Protein AF-B6QRJ6-F1 (afdb_monomer)

Solvent-accessible surface area (backbone atoms only — not comparable to full-atom values): 26111 Å² total; per-residue (Å²): 141,80,85,81,80,81,84,84,82,74,83,78,76,80,66,68,73,62,60,34,61,75,70,77,46,56,71,69,56,55,51,51,54,51,50,52,50,50,50,42,39,44,30,65,52,51,47,51,73,68,52,44,39,52,56,34,40,77,71,73,45,84,66,53,72,66,55,53,51,52,52,31,54,74,74,66,59,63,97,67,84,82,55,69,67,63,46,48,56,51,46,52,55,47,45,55,51,48,51,52,35,52,76,37,49,63,51,71,39,43,51,75,71,51,46,55,41,45,44,27,49,74,68,48,86,77,90,59,66,63,72,54,47,65,72,56,58,60,62,59,59,53,50,49,58,52,46,66,68,64,45,70,75,58,62,81,79,67,67,55,73,62,40,51,49,49,55,45,48,60,52,30,46,71,42,50,88,38,30,62,54,47,26,49,53,51,52,51,49,33,67,75,67,51,44,27,72,69,57,50,70,50,72,88,56,86,37,46,43,50,37,53,28,52,55,44,62,52,42,49,86,80,33,89,89,66,51,64,76,75,34,47,42,80,53,54,84,80,72,44,50,66,62,52,52,46,52,53,47,49,40,56,25,51,51,46,57,58,48,54,51,46,40,46,38,41,73,75,64,77,46,50,91,87,38,65,33,46,50,51,28,48,45,72,58,47,45,61,42,50,50,54,50,51,54,51,47,49,51,40,57,33,45,39,70,43,72,74,46,92,92,38,84,87,54,83,55,44,29,54,54,44,67,70,74,51,72,57,94,89,58,81,80,75,60,42,69,57,43,62,69,60,50,49,56,62,47,69,70,53,81,66,69,70,86,53,63,42,38,69,70,38,44,50,53,53,50,51,56,34,43,76,73,69,55,77,79,69,41,83,67,35,58,46,98,87,70,45,53,42,50,56,55,52,36,54,53,46,22,53,51,41,47,54,43,61,75,65,70,47,85,74,81,74,58,72,60,78,78,88,55,82,86,78,55,80,66,52,70,68,52,51,46,46,31,49,59,44,67,69,35,76,83,66,78,104

Mean predicted aligned error: 14.2 Å

Structure (mmCIF, N/CA/C/O backbone):
data_AF-B6QRJ6-F1
#
_entry.id   AF-B6QRJ6-F1
#
loop_
_atom_site.group_PDB
_atom_site.id
_atom_site.type_symbol
_atom_site.label_atom_id
_atom_site.label_alt_id
_atom_site.label_comp_id
_atom_site.label_asym_id
_atom_site.label_entity_id
_atom_site.label_seq_id
_atom_site.pdbx_PDB_ins_code
_atom_site.Cartn_x
_atom_site.Cartn_y
_atom_site.Cartn_z
_atom_site.occupancy
_atom_site.B_iso_or_equiv
_atom_site.auth_seq_id
_atom_site.auth_comp_id
_atom_site.auth_asym_id
_atom_site.auth_atom_id
_atom_site.pdbx_PDB_model_num
ATOM 1 N N . MET A 1 1 ? 25.876 -32.005 -67.003 1.00 38.25 1 MET A N 1
ATOM 2 C CA . MET A 1 1 ? 24.582 -31.409 -66.616 1.00 38.25 1 MET A CA 1
ATOM 3 C C . MET A 1 1 ? 24.319 -31.718 -65.150 1.00 38.25 1 MET A C 1
ATOM 5 O O . MET A 1 1 ? 24.161 -32.892 -64.842 1.00 38.25 1 MET A O 1
ATOM 9 N N . PRO A 1 2 ? 24.321 -30.725 -64.249 1.00 28.56 2 PRO A N 1
ATOM 10 C CA . PRO A 1 2 ? 23.762 -30.885 -62.914 1.00 28.56 2 PRO A CA 1
ATOM 11 C C . PRO A 1 2 ? 22.486 -30.047 -62.734 1.00 28.56 2 PRO A C 1
ATOM 13 O O . PRO A 1 2 ? 22.331 -28.973 -63.311 1.00 28.56 2 PRO A O 1
ATOM 16 N N . ALA A 1 3 ? 21.573 -30.608 -61.948 1.00 29.55 3 ALA A N 1
ATOM 17 C CA . ALA A 1 3 ? 20.200 -30.183 -61.726 1.00 29.55 3 ALA A CA 1
ATOM 18 C C . ALA A 1 3 ? 20.063 -28.765 -61.137 1.00 29.55 3 ALA A C 1
ATOM 20 O O . ALA A 1 3 ? 20.786 -28.379 -60.217 1.00 29.55 3 ALA A O 1
ATOM 21 N N . GLY A 1 4 ? 19.096 -28.008 -61.664 1.00 29.42 4 GLY A N 1
ATOM 22 C CA . GLY A 1 4 ? 18.694 -26.700 -61.152 1.00 29.42 4 GLY A CA 1
ATOM 23 C C . GLY A 1 4 ? 17.962 -26.798 -59.810 1.00 29.42 4 GLY A C 1
ATOM 24 O O . GLY A 1 4 ? 17.172 -27.712 -59.584 1.00 29.42 4 GLY A O 1
ATOM 25 N N . ARG A 1 5 ? 18.232 -25.835 -58.920 1.00 30.00 5 ARG A N 1
ATOM 26 C CA . ARG A 1 5 ? 17.456 -25.587 -57.692 1.00 30.00 5 ARG A CA 1
ATOM 27 C C . ARG A 1 5 ? 16.039 -25.105 -58.037 1.00 30.00 5 ARG A C 1
ATOM 29 O O . ARG A 1 5 ? 15.903 -24.344 -58.995 1.00 30.00 5 ARG A O 1
ATOM 36 N N . PRO A 1 6 ? 15.013 -25.451 -57.239 1.00 28.97 6 PRO A N 1
ATOM 37 C CA . PRO A 1 6 ? 13.701 -24.825 -57.349 1.00 28.97 6 PRO A CA 1
ATOM 38 C C . PRO A 1 6 ? 13.743 -23.369 -56.830 1.00 28.97 6 PRO A C 1
ATOM 40 O O . PRO A 1 6 ? 14.629 -23.035 -56.033 1.00 28.97 6 PRO A O 1
ATOM 43 N N . PRO A 1 7 ? 12.822 -22.488 -57.269 1.00 28.16 7 PRO A N 1
ATOM 44 C CA . PRO A 1 7 ? 12.798 -21.086 -56.859 1.00 28.16 7 PRO A CA 1
ATOM 45 C C . PRO A 1 7 ? 12.401 -20.944 -55.385 1.00 28.16 7 PRO A C 1
ATOM 47 O O . PRO A 1 7 ? 11.534 -21.662 -54.893 1.00 28.16 7 PRO A O 1
ATOM 50 N N . SER A 1 8 ? 13.029 -19.999 -54.681 1.00 29.03 8 SER A N 1
ATOM 51 C CA . SER A 1 8 ? 12.613 -19.596 -53.338 1.00 29.03 8 SER A CA 1
ATOM 52 C C . SER A 1 8 ? 11.350 -18.737 -53.421 1.00 29.03 8 SER A C 1
ATOM 54 O O . SER A 1 8 ? 11.423 -17.570 -53.817 1.00 29.03 8 SER A O 1
ATOM 56 N N . ASP A 1 9 ? 10.213 -19.281 -53.002 1.00 25.88 9 ASP A N 1
ATOM 57 C CA . ASP A 1 9 ? 9.022 -18.485 -52.719 1.00 25.88 9 ASP A CA 1
ATOM 58 C C . ASP A 1 9 ? 9.262 -17.659 -51.447 1.00 25.88 9 ASP A C 1
ATOM 60 O O . ASP A 1 9 ? 9.090 -18.117 -50.316 1.00 25.88 9 ASP A O 1
ATOM 64 N N . TYR A 1 10 ? 9.691 -16.409 -51.626 1.00 26.77 10 TYR A N 1
ATOM 65 C CA . TYR A 1 10 ? 9.590 -15.402 -50.577 1.00 26.77 10 TYR A CA 1
ATOM 66 C C . TYR A 1 10 ? 8.110 -15.041 -50.406 1.00 26.77 10 TYR A C 1
ATOM 68 O O . TYR A 1 10 ? 7.552 -14.263 -51.183 1.00 26.77 10 TYR A O 1
ATOM 76 N N . CYS A 1 11 ? 7.479 -15.585 -49.362 1.00 25.69 11 CYS A N 1
ATOM 77 C CA . CYS A 1 11 ? 6.207 -15.091 -48.842 1.00 25.69 11 CYS A CA 1
ATOM 78 C C . CYS A 1 11 ? 6.316 -13.583 -48.577 1.00 25.69 11 CYS A C 1
ATOM 80 O O . CYS A 1 11 ? 6.933 -13.136 -47.610 1.00 25.69 11 CYS A O 1
ATOM 82 N N . SER A 1 12 ? 5.711 -12.792 -49.457 1.00 27.70 12 SER A N 1
ATOM 83 C CA . SER A 1 12 ? 5.532 -11.358 -49.267 1.00 27.70 12 SER A CA 1
ATOM 84 C C . SER A 1 12 ? 4.430 -11.154 -48.228 1.00 27.70 12 SER A C 1
ATOM 86 O O . SER A 1 12 ? 3.269 -11.471 -48.480 1.00 27.70 12 SER A O 1
ATOM 88 N N . PHE A 1 13 ? 4.791 -10.664 -47.040 1.00 34.34 13 PHE A N 1
ATOM 89 C CA . PHE A 1 13 ? 3.824 -10.387 -45.977 1.00 34.34 13 PHE A CA 1
ATOM 90 C C . PHE A 1 13 ? 2.873 -9.241 -46.375 1.00 34.34 13 PHE A C 1
ATOM 92 O O . PHE A 1 13 ? 3.321 -8.260 -46.980 1.00 34.34 13 PHE A O 1
ATOM 99 N N . PRO A 1 14 ? 1.571 -9.311 -46.032 1.00 33.41 14 PRO A N 1
ATOM 100 C CA . PRO A 1 14 ? 0.619 -8.264 -46.374 1.00 33.41 14 PRO A CA 1
ATOM 101 C C . PRO A 1 14 ? 0.954 -6.944 -45.676 1.00 33.41 14 PRO A C 1
ATOM 103 O O . PRO A 1 14 ? 1.273 -6.894 -44.491 1.00 33.41 14 PRO A O 1
ATOM 106 N N . ASN A 1 15 ? 0.826 -5.850 -46.419 1.00 40.22 15 ASN A N 1
ATOM 107 C CA . ASN A 1 15 ? 0.987 -4.487 -45.928 1.00 40.22 15 ASN A CA 1
ATOM 108 C C . ASN A 1 15 ? -0.074 -4.200 -44.834 1.00 40.22 15 ASN A C 1
ATOM 110 O O . ASN A 1 15 ? -1.267 -4.161 -45.147 1.00 40.22 15 ASN A O 1
ATOM 114 N N . ASN A 1 16 ? 0.343 -3.983 -43.574 1.00 46.03 16 ASN A N 1
ATOM 115 C CA . ASN A 1 16 ? -0.516 -3.817 -42.376 1.00 46.03 16 ASN A CA 1
ATOM 116 C C . ASN A 1 16 ? -1.689 -2.827 -42.546 1.00 46.03 16 ASN A C 1
ATOM 118 O O . ASN A 1 16 ? -2.708 -2.935 -41.870 1.00 46.03 16 ASN A O 1
ATOM 122 N N . SER A 1 17 ? -1.580 -1.882 -43.482 1.00 42.66 17 SER A N 1
ATOM 123 C CA . SER A 1 17 ? -2.632 -0.913 -43.801 1.00 42.66 17 SER A CA 1
ATOM 124 C C . SER A 1 17 ? -3.933 -1.541 -44.321 1.00 42.66 17 SER A C 1
ATOM 126 O O . SER A 1 17 ? -4.994 -0.973 -44.083 1.00 42.66 17 SER A O 1
ATOM 128 N N . LYS A 1 18 ? -3.874 -2.678 -45.034 1.00 43.50 18 LYS A N 1
ATOM 129 C CA . LYS A 1 18 ? -5.077 -3.332 -45.591 1.00 43.50 18 LYS A CA 1
ATOM 130 C C . LYS A 1 18 ? -5.846 -4.135 -44.536 1.00 43.50 18 LYS A C 1
ATOM 132 O O . LYS A 1 18 ? -7.069 -4.158 -44.575 1.00 43.50 18 LYS A O 1
ATOM 137 N N . ALA A 1 19 ? -5.137 -4.730 -43.575 1.00 40.56 19 ALA A N 1
ATOM 138 C CA . ALA A 1 19 ? -5.740 -5.478 -42.469 1.00 40.56 19 ALA A CA 1
ATOM 139 C C . ALA A 1 19 ? -6.465 -4.550 -41.474 1.00 40.56 19 ALA A C 1
ATOM 141 O O . ALA A 1 19 ? -7.573 -4.848 -41.043 1.00 40.56 19 ALA A O 1
ATOM 142 N N . LEU A 1 20 ? -5.883 -3.381 -41.180 1.00 41.25 20 LEU A N 1
ATOM 143 C CA . LEU A 1 20 ? -6.465 -2.389 -40.264 1.00 41.25 20 LEU A CA 1
ATOM 144 C C . LEU A 1 20 ? -7.766 -1.764 -40.807 1.00 41.25 20 LEU A C 1
ATOM 146 O O . LEU A 1 20 ? -8.713 -1.556 -40.051 1.00 41.25 20 LEU A O 1
ATOM 150 N N . GLN A 1 21 ? -7.852 -1.544 -42.126 1.00 42.97 21 GLN A N 1
ATOM 151 C CA . GLN A 1 21 ? -9.071 -1.062 -42.795 1.00 42.97 21 GLN A CA 1
ATOM 152 C C . GLN A 1 21 ? -10.240 -2.054 -42.699 1.00 42.97 21 GLN A C 1
ATOM 154 O O . GLN A 1 21 ? -11.390 -1.636 -42.607 1.00 42.97 21 GLN A O 1
ATOM 159 N N . GLN A 1 22 ? -9.951 -3.357 -42.693 1.00 38.62 22 GLN A N 1
ATOM 160 C CA . GLN A 1 22 ? -10.957 -4.419 -42.628 1.00 38.62 22 GLN A CA 1
ATOM 161 C C . GLN A 1 22 ? -11.593 -4.560 -41.235 1.00 38.62 22 GLN A C 1
ATOM 163 O O . GLN A 1 22 ? -12.684 -5.108 -41.120 1.00 38.62 22 GLN A O 1
ATOM 168 N N . TRP A 1 23 ? -10.921 -4.078 -40.182 1.00 40.00 23 TRP A N 1
ATOM 169 C CA . TRP A 1 23 ? -11.354 -4.197 -38.781 1.00 40.00 23 TRP A CA 1
ATOM 170 C C . TRP A 1 23 ? -11.956 -2.898 -38.219 1.00 40.00 23 TRP A C 1
ATOM 172 O O . TRP A 1 23 ? -12.241 -2.817 -37.029 1.00 40.00 23 TRP A O 1
ATOM 182 N N . GLY A 1 24 ? -12.140 -1.864 -39.051 1.00 37.19 24 GLY A N 1
ATOM 183 C CA . GLY A 1 24 ? -12.702 -0.576 -38.619 1.00 37.19 24 GLY A CA 1
ATOM 184 C C . GLY A 1 24 ? -11.775 0.260 -37.724 1.00 37.19 24 GLY A C 1
ATOM 185 O O . GLY A 1 24 ? -12.225 1.232 -37.122 1.00 37.19 24 GLY A O 1
ATOM 186 N N . ILE A 1 25 ? -10.483 -0.083 -37.639 1.00 42.62 25 ILE A N 1
ATOM 187 C CA . ILE A 1 25 ? -9.493 0.622 -36.812 1.00 42.62 25 ILE A CA 1
ATOM 188 C C . ILE A 1 25 ? -8.715 1.608 -37.693 1.00 42.62 25 ILE A C 1
ATOM 190 O O . ILE A 1 25 ? -7.999 1.219 -38.617 1.00 42.62 25 ILE A O 1
ATOM 194 N N . SER A 1 26 ? -8.828 2.907 -37.402 1.00 50.44 26 SER A N 1
ATOM 195 C CA . SER A 1 26 ? -8.033 3.937 -38.084 1.00 50.44 26 SER A CA 1
ATOM 196 C C . SER A 1 26 ? -6.554 3.831 -37.704 1.00 50.44 26 SER A C 1
ATOM 198 O O . SER A 1 26 ? -6.206 3.656 -36.535 1.00 50.44 26 SER A O 1
ATOM 200 N N . ARG A 1 27 ? -5.665 4.019 -38.687 1.00 54.50 27 ARG A N 1
ATOM 201 C CA . ARG A 1 27 ? -4.205 4.029 -38.495 1.00 54.50 27 ARG A CA 1
ATOM 202 C C . ARG A 1 27 ? -3.760 5.048 -37.437 1.00 54.50 27 ARG A C 1
ATOM 204 O O . ARG A 1 27 ? -2.810 4.787 -36.709 1.00 54.50 27 ARG A O 1
ATOM 211 N N . THR A 1 28 ? -4.478 6.163 -37.316 1.00 56.06 28 THR A N 1
ATOM 212 C CA . THR A 1 28 ? -4.206 7.214 -36.325 1.00 56.06 28 THR A CA 1
ATOM 213 C C . THR A 1 28 ? -4.483 6.752 -34.890 1.00 56.06 28 THR A C 1
ATOM 215 O O . THR A 1 28 ? -3.690 7.050 -34.001 1.00 56.06 28 THR A O 1
ATOM 218 N N . ASN A 1 29 ? -5.548 5.971 -34.662 1.00 58.53 29 ASN A N 1
ATOM 219 C CA . ASN A 1 29 ? -5.857 5.423 -33.333 1.00 58.53 29 ASN A CA 1
ATOM 220 C C . ASN A 1 29 ? -4.825 4.372 -32.913 1.00 58.53 29 ASN A C 1
ATOM 222 O O . ASN A 1 29 ? -4.309 4.433 -31.802 1.00 58.53 29 ASN A O 1
ATOM 226 N N . TYR A 1 30 ? -4.454 3.474 -33.831 1.00 62.22 30 TYR A N 1
ATOM 227 C CA . TYR A 1 30 ? -3.424 2.465 -33.575 1.00 62.22 30 TYR A CA 1
ATOM 228 C C . TYR A 1 30 ? -2.053 3.093 -33.270 1.00 62.22 30 TYR A C 1
ATOM 230 O O . TYR A 1 30 ? -1.345 2.637 -32.374 1.00 62.22 30 TYR A O 1
ATOM 238 N N . GLU A 1 31 ? -1.668 4.163 -33.982 1.00 67.69 31 GLU A N 1
ATOM 239 C CA . GLU A 1 31 ? -0.424 4.885 -33.689 1.00 67.69 31 GLU A CA 1
ATOM 240 C C . GLU A 1 31 ? -0.463 5.582 -32.318 1.00 67.69 31 GLU A C 1
ATOM 242 O O . GLU A 1 31 ? 0.534 5.520 -31.602 1.00 67.69 31 GLU A O 1
ATOM 247 N N . SER A 1 32 ? -1.594 6.172 -31.910 1.00 72.50 32 SER A N 1
ATOM 248 C CA . SER A 1 32 ? -1.739 6.799 -30.585 1.00 72.50 32 SER A CA 1
ATOM 249 C C . SER A 1 32 ? -1.668 5.777 -29.445 1.00 72.50 32 SER A C 1
ATOM 251 O O . SER A 1 32 ? -0.932 5.977 -28.479 1.00 72.50 32 SER A O 1
ATOM 253 N N . GLU A 1 33 ? -2.378 4.652 -29.564 1.00 78.25 33 GLU A N 1
ATOM 254 C CA . GLU A 1 33 ? -2.360 3.580 -28.560 1.00 78.25 33 GLU A CA 1
ATOM 255 C C . GLU A 1 33 ? -0.969 2.949 -28.426 1.00 78.25 33 GLU A C 1
ATOM 257 O O . GLU A 1 33 ? -0.483 2.716 -27.314 1.00 78.25 33 GLU A O 1
ATOM 262 N N . LEU A 1 34 ? -0.283 2.726 -29.553 1.00 81.12 34 LEU A N 1
ATOM 263 C CA . LEU A 1 34 ? 1.088 2.221 -29.566 1.00 81.12 34 LEU A CA 1
ATOM 264 C C . LEU A 1 34 ? 2.062 3.214 -28.919 1.00 81.12 34 LEU A C 1
ATOM 266 O O . LEU A 1 34 ? 2.936 2.809 -28.150 1.00 81.12 34 LEU A O 1
ATOM 270 N N . GLU A 1 35 ? 1.927 4.509 -29.204 1.00 85.38 35 GLU A N 1
ATOM 271 C CA . GLU A 1 35 ? 2.741 5.549 -28.576 1.00 85.38 35 GLU A CA 1
ATOM 272 C C . GLU A 1 35 ? 2.536 5.605 -27.063 1.00 85.38 35 GLU A C 1
ATOM 274 O O . GLU A 1 35 ? 3.517 5.674 -26.318 1.00 85.38 35 GLU A O 1
ATOM 279 N N . ASP A 1 36 ? 1.293 5.529 -26.594 1.00 83.19 36 ASP A N 1
ATOM 280 C CA . ASP A 1 36 ? 0.987 5.539 -25.167 1.00 83.19 36 ASP A CA 1
ATOM 281 C C . ASP A 1 36 ? 1.493 4.276 -24.471 1.00 83.19 36 ASP A C 1
ATOM 283 O O . ASP A 1 36 ? 2.078 4.368 -23.385 1.00 83.19 36 ASP A O 1
ATOM 287 N N . LYS A 1 37 ? 1.415 3.116 -25.134 1.00 83.38 37 LYS A N 1
ATOM 288 C CA . LYS A 1 37 ? 2.027 1.880 -24.637 1.00 83.38 37 LYS A CA 1
ATOM 289 C C . LYS A 1 37 ? 3.548 1.988 -24.562 1.00 83.38 37 LYS A C 1
ATOM 291 O O . LYS A 1 37 ? 4.147 1.609 -23.557 1.00 83.38 37 LYS A O 1
ATOM 296 N N . ILE A 1 38 ? 4.192 2.571 -25.574 1.00 84.19 38 ILE A N 1
ATOM 297 C CA . ILE A 1 38 ? 5.640 2.815 -25.563 1.00 84.19 38 ILE A CA 1
ATOM 298 C C . ILE A 1 38 ? 6.020 3.783 -24.433 1.00 84.19 38 ILE A C 1
ATOM 300 O O . ILE A 1 38 ? 6.999 3.522 -23.732 1.00 84.19 38 ILE A O 1
ATOM 304 N N . LYS A 1 39 ? 5.262 4.865 -24.200 1.00 82.62 39 LYS A N 1
ATOM 305 C CA . LYS A 1 39 ? 5.481 5.784 -23.063 1.00 82.62 39 LYS A CA 1
ATOM 306 C C . LYS A 1 39 ? 5.336 5.059 -21.726 1.00 82.62 39 LYS A C 1
ATOM 308 O O . LYS A 1 39 ? 6.156 5.265 -20.829 1.00 82.62 39 LYS A O 1
ATOM 313 N N . GLU A 1 40 ? 4.329 4.198 -21.596 1.00 81.31 40 GLU A N 1
ATOM 314 C CA . GLU A 1 40 ? 4.084 3.388 -20.404 1.00 81.31 40 GLU A CA 1
ATOM 315 C C . GLU A 1 40 ? 5.272 2.459 -20.104 1.00 81.31 40 GLU A C 1
ATOM 317 O O . GLU A 1 40 ? 5.852 2.516 -19.016 1.00 81.31 40 GLU A O 1
ATOM 322 N N . LEU A 1 41 ? 5.693 1.659 -21.088 1.00 81.06 41 LEU A N 1
ATOM 323 C CA . LEU A 1 41 ? 6.820 0.732 -20.959 1.00 81.06 41 LEU A CA 1
ATOM 324 C C . LEU A 1 41 ? 8.139 1.480 -20.695 1.00 81.06 41 LEU A C 1
ATOM 326 O O . LEU A 1 41 ? 8.962 1.062 -19.877 1.00 81.06 41 LEU A O 1
ATOM 330 N N . TYR A 1 42 ? 8.328 2.635 -21.336 1.00 81.12 42 TYR A N 1
ATOM 331 C CA . TYR A 1 42 ? 9.531 3.449 -21.197 1.00 81.12 42 TYR A CA 1
ATOM 332 C C . TYR A 1 42 ? 9.642 4.131 -19.826 1.00 81.12 42 TYR A C 1
ATOM 334 O O . TYR A 1 42 ? 10.676 4.016 -19.163 1.00 81.12 42 TYR A O 1
ATOM 342 N N . PHE A 1 43 ? 8.600 4.838 -19.377 1.00 73.19 43 PHE A N 1
ATOM 343 C CA . PHE A 1 43 ? 8.630 5.585 -18.118 1.00 73.19 43 PHE A CA 1
ATOM 344 C C . PHE A 1 43 ? 8.172 4.740 -16.935 1.00 73.19 43 PHE A C 1
ATOM 346 O O . PHE A 1 43 ? 8.975 4.518 -16.023 1.00 73.19 43 PHE A O 1
ATOM 353 N N . LYS A 1 44 ? 6.930 4.226 -16.959 1.00 68.50 44 LYS A N 1
ATOM 354 C CA . LYS A 1 44 ? 6.333 3.500 -15.824 1.00 68.50 44 LYS A CA 1
ATOM 355 C C . LYS A 1 44 ? 7.071 2.198 -15.540 1.00 68.50 44 LYS A C 1
ATOM 357 O O . LYS A 1 44 ? 7.387 1.924 -14.388 1.00 68.50 44 LYS A O 1
ATOM 362 N N . GLN A 1 45 ? 7.420 1.437 -16.573 1.00 66.69 45 GLN A N 1
ATOM 363 C CA . GLN A 1 45 ? 8.146 0.179 -16.381 1.00 66.69 45 GLN A CA 1
ATOM 364 C C . GLN A 1 45 ? 9.667 0.346 -16.461 1.00 66.69 45 GLN A C 1
ATOM 366 O O . GLN A 1 45 ? 10.390 -0.399 -15.815 1.00 66.69 45 GLN A O 1
ATOM 371 N N . GLY A 1 46 ? 10.172 1.391 -17.130 1.00 70.25 46 GLY A N 1
ATOM 372 C CA . GLY A 1 46 ? 11.612 1.672 -17.152 1.00 70.25 46 GLY A CA 1
ATOM 373 C C . GLY A 1 46 ? 12.421 0.774 -18.068 1.00 70.25 46 GLY A C 1
ATOM 374 O O . GLY A 1 46 ? 13.642 0.695 -17.904 1.00 70.25 46 GLY A O 1
ATOM 375 N N . LEU A 1 47 ? 11.752 0.109 -19.002 1.00 78.50 47 LEU A N 1
ATOM 376 C CA . LEU A 1 47 ? 12.332 -0.933 -19.831 1.00 78.50 47 LEU A CA 1
ATOM 377 C C . LEU A 1 47 ? 13.394 -0.379 -20.787 1.00 78.50 47 LEU A C 1
ATOM 379 O O . LEU A 1 47 ? 13.354 0.787 -21.202 1.00 78.50 47 LEU A O 1
ATOM 383 N N . ARG A 1 48 ? 14.372 -1.212 -21.141 1.00 78.44 48 ARG A N 1
ATOM 384 C CA . ARG A 1 48 ? 15.353 -1.029 -22.225 1.00 78.44 48 ARG A CA 1
ATOM 385 C C . ARG A 1 48 ? 14.707 -1.321 -23.579 1.00 78.44 48 ARG A C 1
ATOM 387 O O . ARG A 1 48 ? 13.623 -1.869 -23.643 1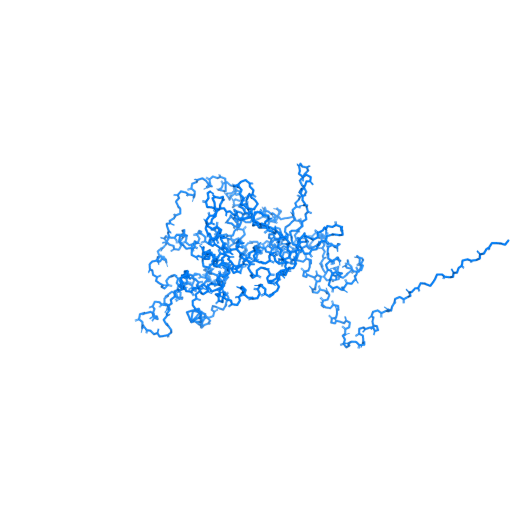.00 78.44 48 ARG A O 1
ATOM 394 N N . ASP A 1 49 ? 15.349 -0.936 -24.679 1.00 82.19 49 ASP A N 1
ATOM 395 C CA . ASP A 1 49 ? 14.701 -1.029 -26.000 1.00 82.19 49 ASP A CA 1
ATOM 396 C C . ASP A 1 49 ? 14.373 -2.465 -26.408 1.00 82.19 49 ASP A C 1
ATOM 398 O O . ASP A 1 49 ? 13.285 -2.698 -26.911 1.00 82.19 49 ASP A O 1
ATOM 402 N N . HIS A 1 50 ? 15.258 -3.425 -26.132 1.00 80.50 50 HIS A N 1
ATOM 403 C CA . HIS A 1 50 ? 14.957 -4.840 -26.376 1.00 80.50 50 HIS A CA 1
ATOM 404 C C . HIS A 1 50 ? 13.856 -5.367 -25.444 1.00 80.50 50 HIS A C 1
ATOM 406 O O . HIS A 1 50 ? 13.006 -6.115 -25.898 1.00 80.50 50 HIS A O 1
ATOM 412 N N . GLU A 1 51 ? 13.813 -4.928 -24.181 1.00 79.50 51 GLU A N 1
ATOM 413 C CA . GLU A 1 51 ? 12.748 -5.291 -23.230 1.00 79.50 51 GLU A CA 1
ATOM 414 C C . GLU A 1 51 ? 11.391 -4.706 -23.655 1.00 79.50 51 GLU A C 1
ATOM 416 O O . GLU A 1 51 ? 10.371 -5.363 -23.502 1.00 79.50 51 GLU A O 1
ATOM 421 N N . ILE A 1 52 ? 11.367 -3.489 -24.217 1.00 82.75 52 ILE A N 1
ATOM 422 C CA . ILE A 1 52 ? 10.152 -2.887 -24.788 1.00 82.75 52 ILE A CA 1
ATOM 423 C C . ILE A 1 52 ? 9.685 -3.696 -25.998 1.00 82.75 52 ILE A C 1
ATOM 425 O O . ILE A 1 52 ? 8.493 -3.948 -26.110 1.00 82.75 52 ILE A O 1
ATOM 429 N N . ILE A 1 53 ? 10.597 -4.098 -26.889 1.00 83.94 53 ILE A N 1
ATOM 430 C CA . ILE A 1 53 ? 10.255 -4.941 -28.046 1.00 83.94 53 ILE A CA 1
ATOM 431 C C . ILE A 1 53 ? 9.659 -6.256 -27.557 1.00 83.94 53 ILE A C 1
ATOM 433 O O . ILE A 1 53 ? 8.535 -6.560 -27.927 1.00 83.94 53 ILE A O 1
ATOM 437 N N . HIS A 1 54 ? 10.349 -6.960 -26.658 1.00 79.31 54 HIS A N 1
ATOM 438 C CA . HIS A 1 54 ? 9.867 -8.221 -26.102 1.00 79.31 54 HIS A CA 1
ATOM 439 C C . HIS A 1 54 ? 8.492 -8.059 -25.439 1.00 79.31 54 HIS A C 1
ATOM 441 O O . HIS A 1 54 ? 7.566 -8.797 -25.747 1.00 79.31 54 HIS A O 1
ATOM 447 N N . ALA A 1 55 ? 8.309 -7.033 -24.600 1.00 77.88 55 ALA A N 1
ATOM 448 C CA . ALA A 1 55 ? 7.025 -6.758 -23.958 1.00 77.88 55 ALA A CA 1
ATOM 449 C C . ALA A 1 55 ? 5.905 -6.447 -24.964 1.00 77.88 55 ALA A C 1
ATOM 451 O O . ALA A 1 55 ? 4.757 -6.830 -24.744 1.00 77.88 55 ALA A O 1
ATOM 452 N N . LEU A 1 56 ? 6.202 -5.745 -26.060 1.00 82.62 56 LEU A N 1
ATOM 453 C CA . LEU A 1 56 ? 5.230 -5.493 -27.125 1.00 82.62 56 LEU A CA 1
ATOM 454 C C . LEU A 1 56 ? 4.906 -6.780 -27.889 1.00 82.62 56 LEU A C 1
ATOM 456 O O . LEU A 1 56 ? 3.734 -7.041 -28.146 1.00 82.62 56 LEU A O 1
ATOM 460 N N . GLU A 1 57 ? 5.906 -7.617 -28.163 1.00 82.44 57 GLU A N 1
ATOM 461 C CA . GLU A 1 57 ? 5.737 -8.911 -28.826 1.00 82.44 57 GLU A CA 1
ATOM 462 C C . GLU A 1 57 ? 4.881 -9.871 -27.995 1.00 82.44 57 GLU A C 1
ATOM 464 O O . GLU A 1 57 ? 3.979 -10.500 -28.547 1.00 82.44 57 GLU A O 1
ATOM 469 N N . THR A 1 58 ? 5.079 -9.918 -26.671 1.00 71.56 58 THR A N 1
ATOM 470 C CA . THR A 1 58 ? 4.223 -10.683 -25.745 1.00 71.56 58 THR A CA 1
ATOM 471 C C . THR A 1 58 ? 2.766 -10.209 -25.789 1.00 71.56 58 THR A C 1
ATOM 473 O O . THR A 1 58 ? 1.851 -11.006 -25.617 1.00 71.56 58 THR A O 1
ATOM 476 N N . ASN A 1 59 ? 2.533 -8.924 -26.075 1.00 73.38 59 ASN A N 1
ATOM 477 C CA . ASN A 1 59 ? 1.200 -8.342 -26.258 1.00 73.38 59 ASN A CA 1
ATOM 478 C C . ASN A 1 59 ? 0.704 -8.404 -27.721 1.00 73.38 59 ASN A C 1
ATOM 480 O O . ASN A 1 59 ? -0.245 -7.711 -28.081 1.00 73.38 59 ASN A O 1
ATOM 484 N N . GLY A 1 60 ? 1.343 -9.205 -28.580 1.00 76.69 60 GLY A N 1
ATOM 485 C CA . GLY A 1 60 ? 0.944 -9.410 -29.977 1.00 76.69 60 GLY A CA 1
ATOM 486 C C . GLY A 1 60 ? 1.412 -8.328 -30.959 1.00 76.69 60 GLY A C 1
ATOM 487 O O . GLY A 1 60 ? 1.095 -8.402 -32.146 1.00 76.69 60 GLY A O 1
ATOM 488 N N . ILE A 1 61 ? 2.193 -7.341 -30.510 1.00 81.88 61 ILE A N 1
ATOM 489 C CA . ILE A 1 61 ? 2.679 -6.221 -31.324 1.00 81.88 61 ILE A CA 1
ATOM 490 C C . ILE A 1 61 ? 4.146 -6.452 -31.697 1.00 81.88 61 ILE A C 1
ATOM 492 O O . ILE A 1 61 ? 5.057 -6.209 -30.908 1.00 81.88 61 ILE A O 1
ATOM 496 N N . LYS A 1 62 ? 4.399 -6.867 -32.940 1.00 82.88 62 LYS A N 1
ATOM 497 C CA . LYS A 1 62 ? 5.765 -7.048 -33.455 1.00 82.88 62 LYS A CA 1
ATOM 498 C C . LYS A 1 62 ? 6.285 -5.762 -34.088 1.00 82.88 62 LYS A C 1
ATOM 500 O O . LYS A 1 62 ? 5.737 -5.292 -35.085 1.00 82.88 62 LYS A O 1
ATOM 505 N N . ILE A 1 63 ? 7.368 -5.207 -33.544 1.00 85.44 63 ILE A N 1
ATOM 506 C CA . ILE A 1 63 ? 8.049 -4.033 -34.108 1.00 85.44 63 ILE A CA 1
ATOM 507 C C . ILE A 1 63 ? 9.562 -4.229 -34.157 1.00 85.44 63 ILE A C 1
ATOM 509 O O . ILE A 1 63 ? 10.168 -4.790 -33.252 1.00 85.44 63 ILE A O 1
ATOM 513 N N . SER A 1 64 ? 10.198 -3.701 -35.206 1.00 83.88 64 SER A N 1
ATOM 514 C CA . SER A 1 64 ? 11.660 -3.705 -35.299 1.00 83.88 64 SER A CA 1
ATOM 515 C C . SER A 1 64 ? 12.290 -2.700 -34.325 1.00 83.88 64 SER A C 1
ATOM 517 O O . SER A 1 64 ? 11.696 -1.666 -33.997 1.00 83.88 64 SER A O 1
ATOM 519 N N . GLN A 1 65 ? 13.545 -2.937 -33.935 1.00 84.56 65 GLN A N 1
ATOM 520 C CA . GLN A 1 65 ? 14.306 -2.003 -33.097 1.00 84.56 65 GLN A CA 1
ATOM 521 C C . GLN A 1 65 ? 14.443 -0.612 -33.734 1.00 84.56 65 GLN A C 1
ATOM 523 O O . GLN A 1 65 ? 14.362 0.405 -33.041 1.00 84.56 65 GLN A O 1
ATOM 528 N N . SER A 1 66 ? 14.602 -0.551 -35.058 1.00 81.44 66 SER A N 1
ATOM 529 C CA . SER A 1 66 ? 14.591 0.694 -35.830 1.00 81.44 66 SER A CA 1
ATOM 530 C C . SER A 1 66 ? 13.253 1.423 -35.727 1.00 81.44 66 SER A C 1
ATOM 532 O O . SER A 1 66 ? 13.239 2.622 -35.458 1.00 81.44 66 SER A O 1
ATOM 534 N N . THR A 1 67 ? 12.134 0.707 -35.866 1.00 83.62 67 THR A N 1
ATOM 535 C CA . THR A 1 67 ? 10.784 1.279 -35.760 1.00 83.62 67 THR A CA 1
ATOM 536 C C . THR A 1 67 ? 10.540 1.842 -34.363 1.00 83.62 67 THR A C 1
ATOM 538 O O . THR A 1 67 ? 10.132 2.996 -34.237 1.00 83.62 67 THR A O 1
ATOM 541 N N . LEU A 1 68 ? 10.874 1.081 -33.312 1.00 86.44 68 LEU A N 1
ATOM 542 C CA . LEU A 1 68 ? 10.767 1.550 -31.928 1.00 86.44 68 LEU A CA 1
ATOM 543 C C . LEU A 1 68 ? 11.594 2.821 -31.703 1.00 86.44 68 LEU A C 1
ATOM 545 O O . LEU A 1 68 ? 11.117 3.777 -31.094 1.00 86.44 68 LEU A O 1
ATOM 549 N N . LYS A 1 69 ? 12.837 2.850 -32.197 1.00 85.62 69 LYS A N 1
ATOM 550 C CA . LYS A 1 69 ? 13.720 4.014 -32.067 1.00 85.62 69 LYS A CA 1
ATOM 551 C C . LYS A 1 69 ? 13.131 5.245 -32.758 1.00 85.62 69 LYS A C 1
ATOM 553 O O . LYS A 1 69 ? 13.146 6.320 -32.162 1.00 85.62 69 LYS A O 1
ATOM 558 N N . THR A 1 70 ? 12.600 5.094 -33.970 1.00 84.38 70 THR A N 1
ATOM 559 C CA . THR A 1 70 ? 11.964 6.185 -34.721 1.00 84.38 70 THR A CA 1
ATOM 560 C C . THR A 1 70 ? 10.750 6.734 -33.985 1.00 84.38 70 THR A C 1
ATOM 562 O O . THR A 1 70 ? 10.690 7.941 -33.758 1.00 84.38 70 THR A O 1
ATOM 565 N N . ILE A 1 71 ? 9.834 5.862 -33.542 1.00 84.44 71 ILE A N 1
ATOM 566 C CA . ILE A 1 71 ? 8.649 6.277 -32.779 1.00 84.44 71 ILE A CA 1
ATOM 567 C C . ILE A 1 71 ? 9.096 7.019 -31.522 1.00 84.44 71 ILE A C 1
ATOM 569 O O . ILE A 1 71 ? 8.711 8.164 -31.329 1.00 84.44 71 ILE A O 1
ATOM 573 N N . ARG A 1 72 ? 9.999 6.435 -30.722 1.00 87.12 72 ARG A N 1
ATOM 574 C CA . ARG A 1 72 ? 10.517 7.061 -29.495 1.00 87.12 72 ARG A CA 1
ATOM 575 C C . ARG A 1 72 ? 11.107 8.447 -29.735 1.00 87.12 72 ARG A C 1
ATOM 577 O O . ARG A 1 72 ? 10.871 9.339 -28.931 1.00 87.12 72 ARG A O 1
ATOM 584 N N . LEU A 1 73 ? 11.878 8.641 -30.805 1.00 83.19 73 LEU A N 1
ATOM 585 C CA . LEU A 1 73 ? 12.441 9.952 -31.134 1.00 83.19 73 LEU A CA 1
ATOM 586 C C . LEU A 1 73 ? 11.364 10.951 -31.575 1.00 83.19 73 LEU A C 1
ATOM 588 O O . LEU A 1 73 ? 11.437 12.103 -31.153 1.00 83.19 73 LEU A O 1
ATOM 592 N N . ARG A 1 74 ? 10.366 10.507 -32.354 1.00 82.56 74 ARG A N 1
ATOM 593 C CA . ARG A 1 74 ? 9.202 11.309 -32.772 1.00 82.56 74 ARG A CA 1
ATOM 594 C C . ARG A 1 74 ? 8.428 11.842 -31.566 1.00 82.56 74 ARG A C 1
ATOM 596 O O . ARG A 1 74 ? 8.142 13.030 -31.515 1.00 82.56 74 ARG A O 1
ATOM 603 N N . ILE A 1 75 ? 8.178 10.994 -30.566 1.00 82.12 75 ILE A N 1
ATOM 604 C CA . ILE A 1 75 ? 7.477 11.372 -29.325 1.00 82.12 75 ILE A CA 1
ATOM 605 C C . ILE A 1 75 ? 8.395 11.964 -28.239 1.00 82.12 75 ILE A C 1
ATOM 607 O O . ILE A 1 75 ? 7.997 12.082 -27.082 1.00 82.12 75 ILE A O 1
ATOM 611 N N . GLY A 1 76 ? 9.648 12.300 -28.569 1.00 75.38 76 GLY A N 1
ATOM 612 C CA . GLY A 1 76 ? 10.575 12.976 -27.651 1.00 75.38 76 GLY A CA 1
ATOM 613 C C . GLY A 1 76 ? 11.230 12.095 -26.571 1.00 75.38 76 GLY A C 1
ATOM 614 O O . GLY A 1 76 ? 11.993 12.594 -25.743 1.00 75.38 76 GLY A O 1
ATOM 615 N N . LEU A 1 77 ? 11.027 10.775 -26.582 1.00 78.88 77 LEU A N 1
ATOM 616 C CA . LEU A 1 77 ? 11.611 9.828 -25.623 1.00 78.88 77 LEU A CA 1
ATOM 617 C C . LEU A 1 77 ? 13.078 9.502 -25.934 1.00 78.88 77 LEU A C 1
ATOM 619 O O . LEU A 1 77 ? 13.424 8.414 -26.404 1.00 78.88 77 LEU A O 1
ATOM 623 N N . ARG A 1 78 ? 13.994 10.416 -25.617 1.00 74.44 78 ARG A N 1
ATOM 624 C CA . ARG A 1 78 ? 15.446 10.186 -25.765 1.00 74.44 78 ARG A CA 1
ATOM 625 C C . ARG A 1 78 ? 16.005 9.430 -24.550 1.00 74.44 78 ARG A C 1
ATOM 627 O O . ARG A 1 78 ? 15.605 9.711 -23.433 1.00 74.44 78 ARG A O 1
ATOM 634 N N . ARG A 1 79 ? 16.951 8.485 -24.702 1.00 70.56 79 ARG A N 1
ATOM 635 C CA . ARG A 1 79 ? 17.617 7.849 -23.523 1.00 70.56 79 ARG A CA 1
ATOM 636 C C . ARG A 1 79 ? 18.748 8.694 -22.947 1.00 70.56 79 ARG A C 1
ATOM 638 O O . ARG A 1 79 ? 19.066 8.572 -21.768 1.00 70.56 79 ARG A O 1
ATOM 645 N N . ARG A 1 80 ? 19.355 9.520 -23.799 1.00 64.88 80 ARG A N 1
ATOM 646 C CA . ARG A 1 80 ? 20.452 10.429 -23.484 1.00 64.88 80 ARG A CA 1
ATOM 647 C C . ARG A 1 80 ? 20.068 11.805 -24.008 1.00 64.88 80 ARG A C 1
ATOM 649 O O . ARG A 1 80 ? 19.744 11.928 -25.189 1.00 64.88 80 ARG A O 1
ATOM 656 N N . VAL A 1 81 ? 20.081 12.803 -23.134 1.00 60.91 81 VAL A N 1
ATOM 657 C CA . VAL A 1 81 ? 19.987 14.209 -23.539 1.00 60.91 81 VAL A CA 1
ATOM 658 C C . VAL A 1 81 ? 21.388 14.629 -23.982 1.00 60.91 81 VAL A C 1
ATOM 660 O O . VAL A 1 81 ? 22.354 14.372 -23.263 1.00 60.91 81 VAL A O 1
ATOM 663 N N . VAL A 1 82 ? 21.509 15.149 -25.204 1.00 58.44 82 VAL A N 1
ATOM 664 C CA . VAL A 1 82 ? 22.805 15.483 -25.828 1.00 58.44 82 VAL A CA 1
ATOM 665 C C . VAL A 1 82 ? 23.016 16.998 -25.898 1.00 58.44 82 VAL A C 1
ATOM 667 O O . VAL A 1 82 ? 24.148 17.447 -25.770 1.00 58.44 82 VAL A O 1
ATOM 670 N N . ASN A 1 83 ? 21.944 17.779 -26.044 1.00 66.44 83 ASN A N 1
ATOM 671 C CA . ASN A 1 83 ? 21.999 19.236 -26.116 1.00 66.44 83 ASN A CA 1
ATOM 672 C C . ASN A 1 83 ? 22.115 19.868 -24.715 1.00 66.44 83 ASN A C 1
ATOM 674 O O . ASN A 1 83 ? 21.414 19.456 -23.791 1.00 66.44 83 ASN A O 1
ATOM 678 N N . ALA A 1 84 ? 22.994 20.860 -24.560 1.00 62.34 84 ALA A N 1
ATOM 679 C CA . ALA A 1 84 ? 23.270 21.529 -23.289 1.00 62.34 84 ALA A CA 1
ATOM 680 C C . ALA A 1 84 ? 22.084 22.370 -22.782 1.00 62.34 84 ALA A C 1
ATOM 682 O O . ALA A 1 84 ? 21.818 22.385 -21.582 1.00 62.34 84 ALA A O 1
ATOM 683 N N . GLU A 1 85 ? 21.343 23.007 -23.689 1.00 64.88 85 GLU A N 1
ATOM 684 C CA . GLU A 1 85 ? 20.168 23.823 -23.360 1.00 64.88 85 GLU A CA 1
ATOM 685 C C . GLU A 1 85 ? 19.005 22.960 -22.844 1.00 64.88 85 GLU A C 1
ATOM 687 O O . GLU A 1 85 ? 18.449 23.220 -21.778 1.00 64.88 85 GLU A O 1
ATOM 692 N N . ASP A 1 86 ? 18.731 21.835 -23.513 1.00 64.31 86 ASP A N 1
ATOM 693 C CA . ASP A 1 86 ? 17.730 20.855 -23.069 1.00 64.31 86 ASP A CA 1
ATOM 694 C C . ASP A 1 86 ? 18.092 20.227 -21.714 1.00 64.31 86 ASP A C 1
ATOM 696 O O . ASP A 1 86 ? 17.212 19.925 -20.901 1.00 64.31 86 ASP A O 1
ATOM 700 N N . ILE A 1 87 ? 19.391 20.031 -21.448 1.00 64.75 87 ILE A N 1
ATOM 701 C CA . ILE A 1 87 ? 19.882 19.579 -20.139 1.00 64.75 87 ILE A CA 1
ATOM 702 C C . ILE A 1 87 ? 19.561 20.626 -19.072 1.00 64.75 87 ILE A C 1
ATOM 704 O O . ILE A 1 87 ? 19.099 20.247 -17.998 1.00 64.75 87 ILE A O 1
ATOM 708 N N . GLN A 1 88 ? 19.790 21.911 -19.346 1.00 67.00 88 GLN A N 1
ATOM 709 C CA . GLN A 1 88 ? 19.537 22.982 -18.386 1.00 67.00 88 GLN A CA 1
ATOM 710 C C . GLN A 1 88 ? 18.040 23.132 -18.090 1.00 67.00 88 GLN A C 1
ATOM 712 O O . GLN A 1 88 ? 17.657 23.053 -16.926 1.00 67.00 88 GLN A O 1
ATOM 717 N N . ASN A 1 89 ? 17.192 23.190 -19.120 1.00 69.88 89 ASN A N 1
ATOM 718 C CA . ASN A 1 89 ? 15.735 23.249 -18.963 1.00 69.88 89 ASN A CA 1
ATOM 719 C C . ASN A 1 89 ? 15.195 22.042 -18.178 1.00 69.88 89 ASN A C 1
ATOM 721 O O . ASN A 1 89 ? 14.388 22.187 -17.259 1.00 69.88 89 ASN A O 1
ATOM 725 N N . THR A 1 90 ? 15.692 20.835 -18.480 1.00 66.69 90 THR A N 1
ATOM 726 C CA . THR A 1 90 ? 15.330 19.627 -17.721 1.00 66.69 90 THR A CA 1
ATOM 727 C C . THR A 1 90 ? 15.816 19.712 -16.275 1.00 66.69 90 THR A C 1
ATOM 729 O O . THR A 1 90 ? 15.086 19.331 -15.364 1.00 66.69 90 THR A O 1
ATOM 732 N N . ASN A 1 91 ? 17.034 20.203 -16.038 1.00 68.94 91 ASN A N 1
ATOM 733 C CA . ASN A 1 91 ? 17.575 20.351 -14.690 1.00 68.94 91 ASN A CA 1
ATOM 734 C C . ASN A 1 91 ? 16.770 21.359 -13.869 1.00 68.94 91 ASN A C 1
ATOM 736 O O . ASN A 1 91 ? 16.543 21.094 -12.696 1.00 68.94 91 ASN A O 1
ATOM 740 N N . ASP A 1 92 ? 16.319 22.464 -14.457 1.00 70.56 92 ASP A N 1
ATOM 741 C CA . ASP A 1 92 ? 15.551 23.494 -13.753 1.00 70.56 92 ASP A CA 1
ATOM 742 C C . ASP A 1 92 ? 14.138 23.010 -13.407 1.00 70.56 92 ASP A C 1
ATOM 744 O O . ASP A 1 92 ? 13.710 23.137 -12.257 1.00 70.56 92 ASP A O 1
ATOM 748 N N . LEU A 1 93 ? 13.466 22.311 -14.330 1.00 71.56 93 LEU A N 1
ATOM 749 C CA . LEU A 1 93 ? 12.201 21.622 -14.044 1.00 71.56 93 LEU A CA 1
ATOM 750 C C . LEU A 1 93 ? 12.355 20.574 -12.934 1.00 71.56 93 LEU A C 1
ATOM 752 O O . LEU A 1 93 ? 11.526 20.484 -12.027 1.00 71.56 93 LEU A O 1
ATOM 756 N N . VAL A 1 94 ? 13.430 19.785 -12.984 1.00 69.44 94 VAL A N 1
ATOM 757 C CA . VAL A 1 94 ? 13.709 18.776 -11.958 1.00 69.44 94 VAL A CA 1
ATOM 758 C C . VAL A 1 94 ? 14.071 19.439 -10.633 1.00 69.44 94 VAL A C 1
ATOM 760 O O . VAL A 1 94 ? 13.640 18.934 -9.609 1.00 69.44 94 VAL A O 1
ATOM 763 N N . ARG A 1 95 ? 14.803 20.559 -10.606 1.00 68.94 95 ARG A N 1
ATOM 764 C CA . ARG A 1 95 ? 15.104 21.309 -9.372 1.00 68.94 95 ARG A CA 1
ATOM 765 C C . ARG A 1 95 ? 13.833 21.822 -8.710 1.00 68.94 95 ARG A C 1
ATOM 767 O O . ARG A 1 95 ? 13.683 21.640 -7.506 1.00 68.94 95 ARG A O 1
ATOM 774 N N . ALA A 1 96 ? 12.918 22.405 -9.482 1.00 70.81 96 ALA A N 1
ATOM 775 C CA . ALA A 1 96 ? 11.633 22.868 -8.965 1.00 70.81 96 ALA A CA 1
ATOM 776 C C . ALA A 1 96 ? 10.826 21.708 -8.357 1.00 70.81 96 ALA A C 1
ATOM 778 O O . ALA A 1 96 ? 10.333 21.809 -7.232 1.00 70.81 96 ALA A O 1
ATOM 779 N N . GLU A 1 97 ? 10.760 20.567 -9.051 1.00 71.75 97 GLU A N 1
ATOM 780 C CA . GLU A 1 97 ? 10.076 19.384 -8.527 1.00 71.75 97 GLU A CA 1
ATOM 781 C C . GLU A 1 97 ? 10.822 18.777 -7.325 1.00 71.75 97 GLU A C 1
ATOM 783 O O . GLU A 1 97 ? 10.187 18.415 -6.344 1.00 71.75 97 GLU A O 1
ATOM 788 N N . VAL A 1 98 ? 12.157 18.712 -7.329 1.00 69.56 98 VAL A N 1
ATOM 789 C CA . VAL A 1 98 ? 12.966 18.274 -6.175 1.00 69.56 98 VAL A CA 1
ATOM 790 C C . VAL A 1 98 ? 12.664 19.145 -4.966 1.00 69.56 98 VAL A C 1
ATOM 792 O O . VAL A 1 98 ? 12.394 18.604 -3.900 1.00 69.56 98 VAL A O 1
ATOM 795 N N . GLN A 1 99 ? 12.649 20.469 -5.122 1.00 67.44 99 GLN A N 1
ATOM 796 C CA . GLN A 1 99 ? 12.358 21.380 -4.021 1.00 67.44 99 GLN A CA 1
ATOM 797 C C . GLN A 1 99 ? 10.943 21.167 -3.484 1.00 67.44 99 GLN A C 1
ATOM 799 O O . GLN A 1 99 ? 10.752 21.079 -2.274 1.00 67.44 99 GLN A O 1
ATOM 804 N N . LYS A 1 100 ? 9.956 20.994 -4.370 1.00 71.50 100 LYS A N 1
ATOM 805 C CA . LYS A 1 100 ? 8.582 20.649 -3.985 1.00 71.50 100 LYS A CA 1
ATOM 806 C C . LYS A 1 100 ? 8.521 19.342 -3.187 1.00 71.50 100 LYS A C 1
ATOM 808 O O . LYS A 1 100 ? 7.814 19.268 -2.186 1.00 71.50 100 LYS A O 1
ATOM 813 N N . GLN A 1 101 ? 9.275 18.326 -3.603 1.00 69.88 101 GLN A N 1
ATOM 814 C CA . GLN A 1 101 ? 9.315 17.020 -2.943 1.00 69.88 101 GLN A C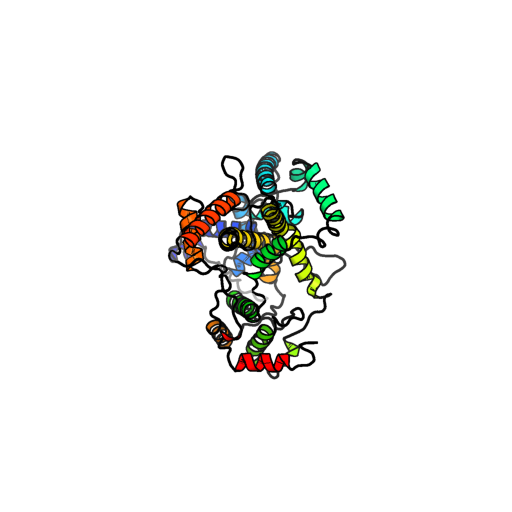A 1
ATOM 815 C C . GLN A 1 101 ? 10.146 17.006 -1.645 1.00 69.88 101 GLN A C 1
ATOM 817 O O . GLN A 1 101 ? 9.873 16.216 -0.745 1.00 69.88 101 GLN A O 1
ATOM 822 N N . LEU A 1 102 ? 11.156 17.870 -1.519 1.00 67.50 102 LEU A N 1
ATOM 823 C CA . LEU A 1 102 ? 11.878 18.087 -0.261 1.00 67.50 102 LEU A CA 1
ATOM 824 C C . LEU A 1 102 ? 11.002 18.848 0.731 1.00 67.50 102 LEU A C 1
ATOM 826 O O . LEU A 1 102 ? 10.919 18.472 1.892 1.00 67.50 102 LEU A O 1
ATOM 830 N N . ASN A 1 103 ? 10.273 19.865 0.268 1.00 66.31 103 ASN A N 1
ATOM 831 C CA . ASN A 1 103 ? 9.315 20.588 1.098 1.00 66.31 103 ASN A CA 1
ATOM 832 C C . ASN A 1 103 ? 8.190 19.676 1.602 1.00 66.31 103 ASN A C 1
ATOM 834 O O . ASN A 1 103 ? 7.608 19.958 2.645 1.00 66.31 103 ASN A O 1
ATOM 838 N N . SER A 1 104 ? 7.870 18.582 0.906 1.00 65.31 104 SER A N 1
ATOM 839 C CA . SER A 1 104 ? 6.933 17.560 1.388 1.00 65.31 104 SER A CA 1
ATOM 840 C C . SER A 1 104 ? 7.554 16.505 2.304 1.00 65.31 104 SER A C 1
ATOM 842 O O . SER A 1 104 ? 6.823 15.710 2.882 1.00 65.31 104 SER A O 1
ATOM 844 N N . GLY A 1 105 ? 8.882 16.467 2.433 1.00 64.38 105 GLY A N 1
ATOM 845 C CA . GLY A 1 105 ? 9.613 15.408 3.133 1.00 64.38 105 GLY A CA 1
ATOM 846 C C . GLY A 1 105 ? 9.655 14.075 2.373 1.00 64.38 105 GLY A C 1
ATOM 847 O O . GLY A 1 105 ? 10.431 13.192 2.728 1.00 64.38 105 GLY A O 1
ATOM 848 N N . ARG A 1 106 ? 8.880 13.922 1.286 1.00 64.25 106 ARG A N 1
ATOM 849 C CA . ARG A 1 106 ? 8.616 12.652 0.580 1.00 64.25 106 ARG A CA 1
ATOM 850 C C . ARG A 1 106 ? 9.869 11.943 0.079 1.00 64.25 106 ARG A C 1
ATOM 852 O O . ARG A 1 106 ? 9.909 10.716 0.035 1.00 64.25 106 ARG A O 1
ATOM 859 N N . ILE A 1 107 ? 10.878 12.709 -0.327 1.00 64.88 107 ILE A N 1
ATOM 860 C CA . ILE A 1 107 ? 12.103 12.171 -0.928 1.00 64.88 107 ILE A CA 1
ATOM 861 C C . ILE A 1 107 ? 13.314 12.201 0.011 1.00 64.88 107 ILE A C 1
ATOM 863 O O . ILE A 1 107 ? 14.392 11.770 -0.392 1.00 64.88 107 ILE A O 1
ATOM 867 N N . GLU A 1 108 ? 13.159 12.661 1.257 1.00 63.66 108 GLU A N 1
ATOM 868 C CA . GLU A 1 108 ? 14.271 12.795 2.213 1.00 63.66 108 GLU A CA 1
ATOM 869 C C . GLU A 1 108 ? 14.888 11.442 2.591 1.00 63.66 108 GLU A C 1
ATOM 871 O O . GLU A 1 108 ? 16.100 11.333 2.771 1.00 63.66 108 GLU A O 1
ATOM 876 N N . GLY A 1 109 ? 14.075 10.383 2.635 1.00 62.06 109 GLY A N 1
ATOM 877 C CA . GLY A 1 109 ? 14.542 9.021 2.892 1.00 62.06 109 GLY A CA 1
ATOM 878 C C . GLY A 1 109 ? 15.001 8.256 1.639 1.00 62.06 109 GLY A C 1
ATOM 879 O O . GLY A 1 109 ? 15.461 7.111 1.730 1.00 62.06 109 GLY A O 1
ATOM 880 N N . TYR A 1 110 ? 14.868 8.833 0.440 1.00 64.44 110 TYR A N 1
ATOM 881 C CA . TYR A 1 110 ? 15.204 8.134 -0.799 1.00 64.44 110 TYR A CA 1
ATOM 882 C C . TYR A 1 110 ? 16.713 8.206 -1.055 1.00 64.44 110 TYR A C 1
ATOM 884 O O . TYR A 1 110 ? 17.294 9.266 -1.263 1.00 64.44 110 TYR A O 1
ATOM 892 N N . GLY A 1 111 ? 17.367 7.047 -1.142 1.00 63.97 111 GLY A N 1
ATOM 893 C CA . GLY A 1 111 ? 18.748 6.986 -1.625 1.00 63.97 111 GLY A CA 1
ATOM 894 C C . GLY A 1 111 ? 18.861 7.376 -3.108 1.00 63.97 111 GLY A C 1
ATOM 895 O O . GLY A 1 111 ? 17.908 7.231 -3.877 1.00 63.97 111 GLY A O 1
ATOM 896 N N . ARG A 1 112 ? 20.064 7.772 -3.550 1.00 65.38 112 ARG A N 1
ATOM 897 C CA . ARG A 1 112 ? 20.378 8.229 -4.926 1.00 65.38 112 ARG A CA 1
ATOM 898 C C . ARG A 1 112 ? 19.705 7.420 -6.048 1.00 65.38 112 ARG A C 1
ATOM 900 O O . ARG A 1 112 ? 19.163 7.996 -6.988 1.00 65.38 112 ARG A O 1
ATOM 907 N N . GLY A 1 113 ? 19.749 6.088 -5.968 1.00 64.81 113 GLY A N 1
ATOM 908 C CA . GLY A 1 113 ? 19.147 5.209 -6.979 1.00 64.81 113 GLY A CA 1
ATOM 909 C C . GLY A 1 113 ? 17.614 5.273 -7.022 1.00 64.81 113 GLY A C 1
ATOM 910 O O . GLY A 1 113 ? 17.040 5.270 -8.109 1.00 64.81 113 GLY A O 1
ATOM 911 N N . HIS A 1 114 ? 16.957 5.387 -5.861 1.00 70.12 114 HIS A N 1
ATOM 912 C CA . HIS A 1 114 ? 15.498 5.522 -5.778 1.00 70.12 114 HIS A CA 1
ATOM 913 C C . HIS A 1 114 ? 15.047 6.900 -6.253 1.00 70.12 114 HIS A C 1
ATOM 915 O O . HIS A 1 114 ? 14.085 6.977 -7.008 1.00 70.12 114 HIS A O 1
ATOM 921 N N . LEU A 1 115 ? 15.779 7.964 -5.908 1.00 70.62 115 LEU A N 1
ATOM 922 C CA . LEU A 1 115 ? 15.512 9.313 -6.417 1.00 70.62 115 LEU A CA 1
ATOM 923 C C . LEU A 1 115 ? 15.552 9.352 -7.945 1.00 70.62 115 LEU A C 1
ATOM 925 O O . LEU A 1 115 ? 14.604 9.800 -8.584 1.00 70.62 115 LEU A O 1
ATOM 929 N N . TYR A 1 116 ? 16.621 8.814 -8.543 1.00 71.12 116 TYR A N 1
ATOM 930 C CA . TYR A 1 116 ? 16.755 8.758 -9.998 1.00 71.12 116 TYR A CA 1
ATOM 931 C C . TYR A 1 116 ? 15.548 8.071 -10.646 1.00 71.12 116 TYR A C 1
ATOM 933 O O . TYR A 1 116 ? 15.008 8.549 -11.645 1.00 71.12 116 TYR A O 1
ATOM 941 N N . ARG A 1 117 ? 15.104 6.955 -10.058 1.00 73.81 117 ARG A N 1
ATOM 942 C CA . ARG A 1 117 ? 13.983 6.183 -10.583 1.00 73.81 117 ARG A CA 1
ATOM 943 C C . ARG A 1 117 ? 12.635 6.872 -10.369 1.00 73.81 117 ARG A C 1
ATOM 945 O O . ARG A 1 117 ? 11.825 6.877 -11.289 1.00 73.81 117 ARG A O 1
ATOM 952 N N . PHE A 1 118 ? 12.427 7.493 -9.216 1.00 75.38 118 PHE A N 1
ATOM 953 C CA . PHE A 1 118 ? 11.226 8.256 -8.886 1.00 75.38 118 PHE A CA 1
ATOM 954 C C . PHE A 1 118 ? 10.962 9.378 -9.899 1.00 75.38 118 PHE A C 1
ATOM 956 O O . PHE A 1 118 ? 9.877 9.455 -10.469 1.00 75.38 118 PHE A O 1
ATOM 963 N N . PHE A 1 119 ? 11.972 10.191 -10.216 1.00 74.88 119 PHE A N 1
ATOM 964 C CA . PHE A 1 119 ? 11.812 11.248 -11.219 1.00 74.88 119 PHE A CA 1
ATOM 965 C C . PHE A 1 119 ? 11.621 10.693 -12.636 1.00 74.88 119 PHE A C 1
ATOM 967 O O . PHE A 1 119 ? 10.828 11.230 -13.406 1.00 74.88 119 PHE A O 1
ATOM 974 N N . ARG A 1 120 ? 12.275 9.576 -12.979 1.00 75.62 120 ARG A N 1
ATOM 975 C CA . ARG A 1 120 ? 12.047 8.895 -14.266 1.00 75.62 120 ARG A CA 1
ATOM 976 C C . ARG A 1 120 ? 10.610 8.391 -14.399 1.00 75.62 120 ARG A C 1
ATOM 978 O O . ARG A 1 120 ? 10.030 8.542 -15.467 1.00 75.62 120 ARG A O 1
ATOM 985 N N . LEU A 1 121 ? 10.018 7.855 -13.330 1.00 75.00 121 LEU A N 1
ATOM 986 C CA . LEU A 1 121 ? 8.607 7.443 -13.305 1.00 75.00 121 LEU A CA 1
ATOM 987 C C . LEU A 1 121 ? 7.643 8.621 -13.505 1.00 75.00 121 LEU A C 1
ATOM 989 O O . LEU A 1 121 ? 6.579 8.436 -14.088 1.00 75.00 121 LEU A O 1
ATOM 993 N N . LYS A 1 122 ? 8.032 9.827 -13.076 1.00 76.12 122 LYS A N 1
ATOM 994 C CA . LYS A 1 122 ? 7.295 11.076 -13.322 1.00 76.12 122 LYS A CA 1
ATOM 995 C C . LYS A 1 122 ? 7.518 11.677 -14.718 1.00 76.12 122 LYS A C 1
ATOM 997 O O . LYS A 1 122 ? 6.963 12.727 -15.013 1.00 76.12 122 LYS A O 1
ATOM 1002 N N . GLY A 1 123 ? 8.311 11.032 -15.576 1.00 72.00 123 GLY A N 1
ATOM 1003 C CA . GLY A 1 123 ? 8.569 11.487 -16.946 1.00 72.00 123 GLY A CA 1
ATOM 1004 C C . GLY A 1 123 ? 9.848 12.311 -17.124 1.00 72.00 123 GLY A C 1
ATOM 1005 O O . GLY A 1 123 ? 10.182 12.682 -18.248 1.00 72.00 123 GLY A O 1
ATOM 1006 N N . TYR A 1 124 ? 10.614 12.571 -16.060 1.00 72.56 124 TYR A N 1
ATOM 1007 C CA . TYR A 1 124 ? 11.831 13.378 -16.160 1.00 72.56 124 TYR A CA 1
ATOM 1008 C C . TYR A 1 124 ? 13.025 12.561 -16.659 1.00 72.56 124 TYR A C 1
ATOM 1010 O O . TYR A 1 124 ? 13.347 11.477 -16.158 1.00 72.56 124 TYR A O 1
ATOM 1018 N N . ASN A 1 125 ? 13.751 13.117 -17.625 1.00 67.75 125 ASN A N 1
ATOM 1019 C CA . ASN A 1 125 ? 14.886 12.455 -18.250 1.00 67.75 125 ASN A CA 1
ATOM 1020 C C . ASN A 1 125 ? 16.227 12.970 -17.712 1.00 67.75 125 ASN A C 1
ATOM 1022 O O . ASN A 1 125 ? 16.921 13.761 -18.342 1.00 67.75 125 ASN A O 1
ATOM 1026 N N . ILE A 1 126 ? 16.585 12.520 -16.512 1.00 66.50 126 ILE A N 1
ATOM 1027 C CA . ILE A 1 126 ? 17.749 13.037 -15.787 1.00 66.50 126 ILE A CA 1
ATOM 1028 C C . ILE A 1 126 ? 19.045 12.366 -16.266 1.00 66.50 126 ILE A C 1
ATOM 1030 O O . ILE A 1 126 ? 19.140 11.137 -16.315 1.00 66.50 126 ILE A O 1
ATOM 1034 N N . ALA A 1 127 ? 20.073 13.170 -16.558 1.00 56.62 127 ALA A N 1
ATOM 1035 C CA . ALA A 1 127 ? 21.404 12.681 -16.930 1.00 56.62 127 ALA A CA 1
ATOM 1036 C C . ALA A 1 127 ? 22.273 12.317 -15.707 1.00 56.62 127 ALA A C 1
ATOM 1038 O O . ALA A 1 127 ? 22.900 11.258 -15.693 1.00 56.62 127 ALA A O 1
ATOM 1039 N N . ARG A 1 128 ? 22.308 13.167 -14.666 1.00 59.59 128 ARG A N 1
ATOM 1040 C CA . ARG A 1 128 ? 22.990 12.900 -13.382 1.00 59.59 128 ARG A CA 1
ATOM 1041 C C . ARG A 1 128 ? 22.303 13.626 -12.231 1.00 59.59 128 ARG A C 1
ATOM 1043 O O . ARG A 1 128 ? 22.359 14.846 -12.151 1.00 59.59 128 ARG A O 1
ATOM 1050 N N . ILE A 1 129 ? 21.734 12.867 -11.298 1.00 58.56 129 ILE A N 1
ATOM 1051 C CA . ILE A 1 129 ? 21.005 13.435 -10.158 1.00 58.56 129 ILE A CA 1
ATOM 1052 C C . ILE A 1 129 ? 21.915 14.144 -9.135 1.00 58.56 129 ILE A C 1
ATOM 1054 O O . ILE A 1 129 ? 21.472 15.069 -8.469 1.00 58.56 129 ILE A O 1
ATOM 1058 N N . GLU A 1 130 ? 23.205 13.788 -9.061 1.00 53.88 130 GLU A N 1
ATOM 1059 C CA . GLU A 1 130 ? 24.186 14.447 -8.174 1.00 53.88 130 GLU A CA 1
ATOM 1060 C C . GLU A 1 130 ? 24.356 15.932 -8.460 1.00 53.88 130 GLU A C 1
ATOM 1062 O O . GLU A 1 130 ? 24.402 16.722 -7.532 1.00 53.88 130 GLU A O 1
ATOM 1067 N N . LYS A 1 131 ? 24.442 16.320 -9.737 1.00 55.06 131 LYS A N 1
ATOM 1068 C CA . LYS A 1 131 ? 24.641 17.726 -10.118 1.00 55.06 131 LYS A CA 1
ATOM 1069 C C . LYS A 1 131 ? 23.410 18.585 -9.821 1.00 55.06 131 LYS A C 1
ATOM 1071 O O . LYS A 1 131 ? 23.530 19.791 -9.643 1.00 55.06 131 LYS A O 1
ATOM 1076 N N . ILE A 1 132 ? 22.239 17.953 -9.777 1.00 55.28 132 ILE A N 1
ATOM 1077 C CA . ILE A 1 132 ? 20.961 18.594 -9.468 1.00 55.28 132 ILE A CA 1
ATOM 1078 C C . ILE A 1 132 ? 20.833 18.773 -7.953 1.00 55.28 132 ILE A C 1
ATOM 1080 O O . ILE A 1 132 ? 20.518 19.867 -7.501 1.00 55.28 132 ILE A O 1
ATOM 1084 N N . MET A 1 133 ? 21.152 17.732 -7.176 1.00 52.53 133 MET A N 1
ATOM 1085 C CA . MET A 1 133 ? 21.110 17.779 -5.710 1.00 52.53 133 MET A CA 1
ATOM 1086 C C . MET A 1 133 ? 22.238 18.615 -5.094 1.00 52.53 133 MET A C 1
ATOM 1088 O O . MET A 1 133 ? 22.007 19.290 -4.106 1.00 52.53 133 MET A O 1
ATOM 1092 N N . ALA A 1 134 ? 23.437 18.638 -5.683 1.00 49.97 134 ALA A N 1
ATOM 1093 C CA . ALA A 1 134 ? 24.547 19.468 -5.199 1.00 49.97 134 ALA A CA 1
ATOM 1094 C C . ALA A 1 134 ? 24.283 20.980 -5.341 1.00 49.97 134 ALA A C 1
ATOM 1096 O O . ALA A 1 134 ? 24.928 21.776 -4.671 1.00 49.97 134 ALA A O 1
ATOM 1097 N N . ALA A 1 135 ? 23.332 21.375 -6.195 1.00 47.75 135 ALA A N 1
ATOM 1098 C CA . ALA A 1 135 ? 22.885 22.761 -6.326 1.00 47.75 135 ALA A CA 1
ATOM 1099 C C . ALA A 1 135 ? 21.759 23.130 -5.334 1.00 47.75 135 ALA A C 1
ATOM 1101 O O . ALA A 1 135 ? 21.465 24.309 -5.172 1.00 47.75 135 ALA A O 1
ATOM 1102 N N . GLY A 1 136 ? 21.133 22.137 -4.687 1.00 45.34 136 GLY A N 1
ATOM 1103 C CA . GLY A 1 136 ? 20.073 22.295 -3.690 1.00 45.34 136 GLY A CA 1
ATOM 1104 C C . GLY A 1 136 ? 20.566 21.887 -2.303 1.00 45.34 136 GLY A C 1
ATOM 1105 O O . GLY A 1 136 ? 20.467 20.728 -1.919 1.00 45.34 136 GLY A O 1
ATOM 1106 N N . ASP A 1 137 ? 21.117 22.862 -1.585 1.00 50.97 137 ASP A N 1
ATOM 1107 C CA . ASP A 1 137 ? 21.478 22.835 -0.163 1.00 50.97 137 ASP A CA 1
ATOM 1108 C C . ASP A 1 137 ? 22.268 21.597 0.326 1.00 50.97 137 ASP A C 1
ATOM 1110 O O . ASP A 1 137 ? 21.777 20.680 0.995 1.00 50.97 137 ASP A O 1
ATOM 1114 N N . GLU A 1 138 ? 23.570 21.625 0.030 1.00 40.44 138 GLU A N 1
ATOM 1115 C CA . GLU A 1 138 ? 24.588 20.639 0.412 1.00 40.44 138 GLU A CA 1
ATOM 1116 C C . GLU A 1 138 ? 24.616 20.328 1.927 1.00 40.44 138 GLU A C 1
ATOM 1118 O O . GLU A 1 138 ? 25.043 19.244 2.343 1.00 40.44 138 GLU A O 1
ATOM 11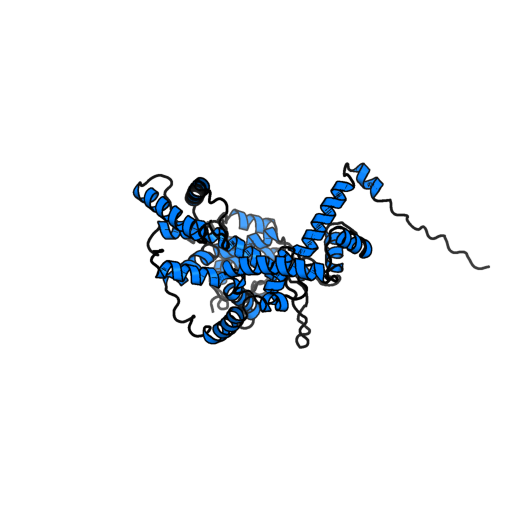23 N N . ARG A 1 139 ? 24.120 21.252 2.765 1.00 43.94 139 ARG A N 1
ATOM 1124 C CA . ARG A 1 139 ? 24.068 21.109 4.227 1.00 43.94 139 ARG A CA 1
ATOM 1125 C C . ARG A 1 139 ? 23.017 20.101 4.677 1.00 43.94 139 ARG A C 1
ATOM 1127 O O . ARG A 1 139 ? 23.323 19.289 5.545 1.00 43.94 139 ARG A O 1
ATOM 1134 N N . ARG A 1 140 ? 21.824 20.076 4.068 1.00 44.69 140 ARG A N 1
ATOM 1135 C CA . ARG A 1 140 ? 20.765 19.115 4.435 1.00 44.69 140 ARG A CA 1
ATOM 1136 C C . ARG A 1 140 ? 21.158 17.682 4.083 1.00 44.69 140 ARG A C 1
ATOM 1138 O O . ARG A 1 140 ? 20.959 16.784 4.888 1.00 44.69 140 ARG A O 1
ATOM 1145 N N . ILE A 1 141 ? 21.804 17.466 2.937 1.00 40.47 141 ILE A N 1
ATOM 1146 C CA . ILE A 1 141 ? 22.202 16.124 2.476 1.00 40.47 141 ILE A CA 1
ATOM 1147 C C . ILE A 1 141 ? 23.364 15.554 3.311 1.00 40.47 141 ILE A C 1
ATOM 1149 O O . ILE A 1 141 ? 23.337 14.377 3.676 1.00 40.47 141 ILE A O 1
ATOM 1153 N N . LYS A 1 142 ? 24.365 16.377 3.667 1.00 38.06 142 LYS A N 1
ATOM 1154 C CA . LYS A 1 142 ? 25.468 15.966 4.561 1.00 38.06 142 LYS A CA 1
ATOM 1155 C C . LYS A 1 142 ? 24.998 15.758 6.007 1.00 38.06 142 LYS A C 1
ATOM 1157 O O . LYS A 1 142 ? 25.404 14.779 6.630 1.00 38.06 142 LYS A O 1
ATOM 1162 N N . PHE A 1 143 ? 24.093 16.604 6.506 1.00 38.16 143 PHE A N 1
ATOM 1163 C CA . PHE A 1 143 ? 23.480 16.464 7.832 1.00 38.16 143 PHE A CA 1
ATOM 1164 C C . PHE A 1 143 ? 22.624 15.193 7.937 1.00 38.16 143 PHE A C 1
ATOM 1166 O O . PHE A 1 143 ? 22.749 14.446 8.904 1.00 38.16 143 PHE A O 1
ATOM 1173 N N . LEU A 1 144 ? 21.844 14.870 6.898 1.00 35.62 144 LEU A N 1
ATOM 1174 C CA . LEU A 1 144 ? 21.079 13.623 6.817 1.00 35.62 144 LEU A CA 1
ATOM 1175 C C . LEU A 1 144 ? 21.999 12.393 6.761 1.00 35.62 144 LEU A C 1
ATOM 1177 O O . LEU A 1 144 ? 21.743 11.421 7.462 1.00 35.62 144 LEU A O 1
ATOM 1181 N N . ALA A 1 145 ? 23.116 12.435 6.025 1.00 32.69 145 ALA A N 1
ATOM 1182 C CA . ALA A 1 145 ? 24.091 11.337 6.006 1.00 32.69 145 ALA A CA 1
ATOM 1183 C C . ALA A 1 145 ? 24.772 11.098 7.374 1.00 32.69 145 ALA A C 1
ATOM 1185 O O . ALA A 1 145 ? 25.033 9.949 7.732 1.00 32.69 145 ALA A O 1
ATOM 1186 N N . GLN A 1 146 ? 25.015 12.155 8.160 1.00 31.80 146 GLN A N 1
ATOM 1187 C CA . GLN A 1 146 ? 25.552 12.064 9.527 1.00 31.80 146 GLN A CA 1
ATOM 1188 C C . GLN A 1 146 ? 24.505 11.590 10.550 1.00 31.80 146 GLN A C 1
ATOM 1190 O O . GLN A 1 146 ? 24.809 10.737 11.386 1.00 31.80 146 GLN A O 1
ATOM 1195 N N . ILE A 1 147 ? 23.256 12.053 10.441 1.00 33.44 147 ILE A N 1
ATOM 1196 C CA . ILE A 1 147 ? 22.132 11.601 11.276 1.00 33.44 147 ILE A CA 1
ATOM 1197 C C . ILE A 1 147 ? 21.806 10.124 11.027 1.00 33.44 147 ILE A C 1
ATOM 1199 O O . ILE A 1 147 ? 21.600 9.371 11.976 1.00 33.44 147 ILE A O 1
ATOM 1203 N N . ILE A 1 148 ? 21.840 9.672 9.771 1.00 30.38 148 ILE A N 1
ATOM 1204 C CA . ILE A 1 148 ? 21.539 8.282 9.388 1.00 30.38 148 ILE A CA 1
ATOM 1205 C C . ILE A 1 148 ? 22.567 7.281 9.959 1.00 30.38 148 ILE A C 1
ATOM 1207 O O . ILE A 1 148 ? 22.229 6.112 10.144 1.00 30.38 148 ILE A O 1
ATOM 1211 N N . SER A 1 149 ? 23.786 7.726 10.296 1.00 32.19 149 SER A N 1
ATOM 1212 C CA . SER A 1 149 ? 24.821 6.888 10.926 1.00 32.19 149 SER A CA 1
ATOM 1213 C C . SER A 1 149 ? 24.778 6.925 12.465 1.00 32.19 149 SER A C 1
ATOM 1215 O O . SER A 1 149 ? 25.014 5.906 13.106 1.00 32.19 149 SER A O 1
ATOM 1217 N N . GLY A 1 150 ? 24.446 8.072 13.074 1.00 27.73 150 GLY A N 1
ATOM 1218 C CA . GLY A 1 150 ? 24.463 8.248 14.537 1.00 27.73 150 GLY A CA 1
ATOM 1219 C C . GLY A 1 150 ? 23.137 7.971 15.258 1.00 27.73 150 GLY A C 1
ATOM 1220 O O . GLY A 1 150 ? 23.134 7.519 16.399 1.00 27.73 150 GLY A O 1
ATOM 1221 N N . VAL A 1 151 ? 21.992 8.188 14.604 1.00 28.83 151 VAL A N 1
ATOM 1222 C CA . VAL A 1 151 ? 20.660 8.086 15.241 1.00 28.83 151 VAL A CA 1
ATOM 1223 C C . VAL A 1 151 ? 20.105 6.653 15.231 1.00 28.83 151 VAL A C 1
ATOM 1225 O O . VAL A 1 151 ? 19.189 6.319 15.986 1.00 28.83 151 VAL A O 1
ATOM 1228 N N . TRP A 1 152 ? 20.719 5.760 14.451 1.00 32.31 152 TRP A N 1
ATOM 1229 C CA . TRP A 1 152 ? 20.279 4.374 14.266 1.00 32.31 152 TRP A CA 1
ATOM 1230 C C . TRP A 1 152 ? 20.345 3.508 15.543 1.00 32.31 152 TRP A C 1
ATOM 1232 O O . TRP A 1 152 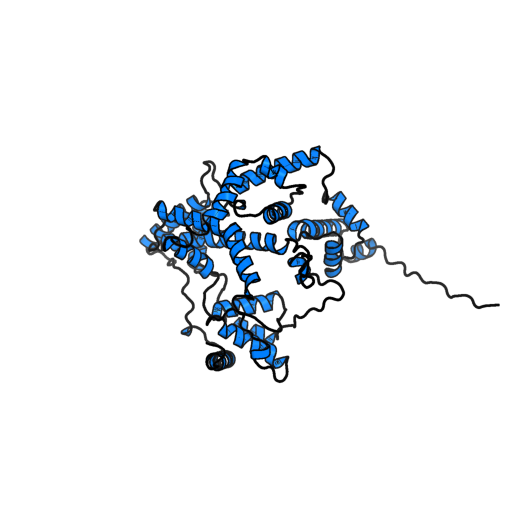? 19.615 2.526 15.631 1.00 32.31 152 TRP A O 1
ATOM 1242 N N . MET A 1 153 ? 21.121 3.902 16.562 1.00 24.30 153 MET A N 1
ATOM 1243 C CA . MET A 1 153 ? 21.205 3.177 17.845 1.00 24.30 153 MET A CA 1
ATOM 1244 C C . MET A 1 153 ? 20.400 3.815 18.991 1.00 24.30 153 MET A C 1
ATOM 1246 O O . MET A 1 153 ? 20.026 3.114 19.925 1.00 24.30 153 MET A O 1
ATOM 1250 N N . ALA A 1 154 ? 20.063 5.107 18.914 1.00 28.25 154 ALA A N 1
ATOM 1251 C CA . ALA A 1 154 ? 19.285 5.788 19.957 1.00 28.25 154 ALA A CA 1
ATOM 1252 C C . ALA A 1 154 ? 17.761 5.724 19.712 1.00 28.25 154 ALA A C 1
ATOM 1254 O O . ALA A 1 154 ? 16.976 5.629 20.654 1.00 28.25 154 ALA A O 1
ATOM 1255 N N . MET A 1 155 ? 17.315 5.717 18.446 1.00 26.03 155 MET A N 1
ATOM 1256 C CA . MET A 1 155 ? 15.885 5.811 18.095 1.00 26.03 155 MET A CA 1
ATOM 1257 C C . MET A 1 155 ? 15.065 4.524 18.276 1.00 26.03 155 MET A C 1
ATOM 1259 O O . MET A 1 155 ? 13.834 4.591 18.240 1.00 26.03 155 MET A O 1
ATOM 1263 N N . LEU A 1 156 ? 15.705 3.369 18.484 1.00 37.59 156 LEU A N 1
ATOM 1264 C CA . LEU A 1 156 ? 15.001 2.122 18.812 1.00 37.59 156 LEU A CA 1
ATOM 1265 C C . LEU A 1 156 ? 14.652 2.010 20.304 1.00 37.59 156 LEU A C 1
ATOM 1267 O O . LEU A 1 156 ? 13.835 1.164 20.658 1.00 37.59 156 LEU A O 1
ATOM 1271 N N . HIS A 1 157 ? 15.198 2.880 21.162 1.00 36.38 157 HIS A N 1
ATOM 1272 C CA . HIS A 1 157 ? 14.955 2.824 22.605 1.00 36.38 157 HIS A CA 1
ATOM 1273 C C . HIS A 1 157 ? 13.818 3.737 23.104 1.00 36.38 157 HIS A C 1
ATOM 1275 O O . HIS A 1 157 ? 13.309 3.489 24.188 1.00 36.38 157 HIS A O 1
ATOM 1281 N N . TYR A 1 158 ? 13.352 4.728 22.327 1.00 34.72 158 TYR A N 1
ATOM 1282 C CA . TYR A 1 158 ? 12.284 5.648 22.774 1.00 34.72 158 TYR A CA 1
ATOM 1283 C C . TYR A 1 158 ? 11.349 6.191 21.668 1.00 34.72 158 TYR A C 1
ATOM 1285 O O . TYR A 1 158 ? 11.235 7.402 21.490 1.00 34.72 158 TYR A O 1
ATOM 1293 N N . PRO A 1 159 ? 10.611 5.372 20.902 1.00 40.66 159 PRO A N 1
ATOM 1294 C CA . PRO A 1 159 ? 9.359 5.858 20.328 1.00 40.66 159 PRO A CA 1
ATOM 1295 C C . PRO A 1 159 ? 8.297 5.889 21.441 1.00 40.66 159 PRO A C 1
ATOM 1297 O O . PRO A 1 159 ? 8.165 4.900 22.167 1.00 40.66 159 PRO A O 1
ATOM 1300 N N . SER A 1 160 ? 7.539 6.985 21.577 1.00 43.78 160 SER A N 1
ATOM 1301 C CA . SER A 1 160 ? 6.391 7.016 22.494 1.00 43.78 160 SER A CA 1
ATOM 1302 C C . SER A 1 160 ? 5.427 5.871 22.153 1.00 43.78 160 SER A C 1
ATOM 1304 O O . SER A 1 160 ? 5.239 5.539 20.977 1.00 43.78 160 SER A O 1
ATOM 1306 N N . GLU A 1 161 ? 4.811 5.253 23.167 1.00 43.97 161 GLU A N 1
ATOM 1307 C CA . GLU A 1 161 ? 3.839 4.158 22.982 1.00 43.97 161 GLU A CA 1
ATOM 1308 C C . GLU A 1 161 ? 2.735 4.527 21.976 1.00 43.97 161 GLU A C 1
ATOM 1310 O O . GLU A 1 161 ? 2.233 3.680 21.238 1.00 43.97 161 GLU A O 1
ATOM 1315 N N . VAL A 1 162 ? 2.407 5.816 21.880 1.00 34.56 162 VAL A N 1
ATOM 1316 C CA . VAL A 1 162 ? 1.413 6.376 20.960 1.00 34.56 162 VAL A CA 1
ATOM 1317 C C . VAL A 1 162 ? 1.872 6.322 19.496 1.00 34.56 162 VAL A C 1
ATOM 1319 O O . VAL A 1 162 ? 1.129 5.818 18.658 1.00 34.56 162 VAL A O 1
ATOM 1322 N N . SER A 1 163 ? 3.102 6.747 19.178 1.00 35.78 163 SER A N 1
ATOM 1323 C CA . SER A 1 163 ? 3.647 6.698 17.807 1.00 35.78 163 SER A CA 1
ATOM 1324 C C . SER A 1 163 ? 3.784 5.259 17.298 1.00 35.78 163 SER A C 1
ATOM 1326 O O . SER A 1 163 ? 3.409 4.961 16.160 1.00 35.78 163 SER A O 1
ATOM 1328 N N . LYS A 1 164 ? 4.242 4.337 18.164 1.00 43.91 164 LYS A N 1
ATOM 1329 C CA . LYS A 1 164 ? 4.255 2.898 17.849 1.00 43.91 164 LYS A CA 1
ATOM 1330 C C . LYS A 1 164 ? 2.845 2.395 17.590 1.00 43.91 164 LYS A C 1
ATOM 1332 O O . LYS A 1 164 ? 2.635 1.726 16.590 1.00 43.91 164 LYS A O 1
ATOM 1337 N N . SER A 1 165 ? 1.891 2.747 18.454 1.00 39.00 165 SER A N 1
ATOM 1338 C CA . SER A 1 165 ? 0.496 2.322 18.322 1.00 39.00 165 SER A CA 1
ATOM 1339 C C . SER A 1 165 ? -0.135 2.818 17.022 1.00 39.00 165 SER A C 1
ATOM 1341 O O . SER A 1 165 ? -0.835 2.044 16.397 1.00 39.00 165 SER A O 1
ATOM 1343 N N . MET A 1 166 ? 0.122 4.052 16.577 1.00 36.44 166 MET A N 1
ATOM 1344 C CA . MET A 1 166 ? -0.440 4.592 15.328 1.00 36.44 166 MET A CA 1
ATOM 1345 C C . MET A 1 166 ? 0.161 3.976 14.070 1.00 36.44 166 MET A C 1
ATOM 1347 O O . MET A 1 166 ? -0.571 3.632 13.151 1.00 36.44 166 MET A O 1
ATOM 1351 N N . LEU A 1 167 ? 1.488 3.826 14.011 1.00 44.91 167 LEU A N 1
ATOM 1352 C CA . LEU A 1 167 ? 2.135 3.140 12.890 1.00 44.91 167 LEU A CA 1
ATOM 1353 C C . LEU A 1 167 ? 1.746 1.672 12.867 1.00 44.91 167 LEU A C 1
ATOM 1355 O O . LEU A 1 167 ? 1.496 1.131 11.796 1.00 44.91 167 LEU A O 1
ATOM 1359 N N . GLN A 1 168 ? 1.666 1.049 14.046 1.00 42.75 168 GLN A N 1
ATOM 1360 C CA . GLN A 1 168 ? 1.148 -0.296 14.187 1.00 42.75 168 GLN A CA 1
ATOM 1361 C C . GLN A 1 168 ? -0.288 -0.337 13.692 1.00 42.75 168 GLN A C 1
ATOM 1363 O O . GLN A 1 168 ? -0.543 -1.186 12.876 1.00 42.75 168 GLN A O 1
ATOM 1368 N N . LEU A 1 169 ? -1.170 0.589 14.069 1.00 43.00 169 LEU A N 1
ATOM 1369 C CA . LEU A 1 169 ? -2.570 0.659 13.638 1.00 43.00 169 LEU A CA 1
ATOM 1370 C C . LEU A 1 169 ? -2.697 0.894 12.119 1.00 43.00 169 LEU A C 1
ATOM 1372 O O . LEU A 1 169 ? -3.459 0.199 11.457 1.00 43.00 169 LEU A O 1
ATOM 1376 N N . MET A 1 170 ? -1.867 1.758 11.525 1.00 45.62 170 MET A N 1
ATOM 1377 C CA . MET A 1 170 ? -1.828 1.977 10.073 1.00 45.62 170 MET A CA 1
ATOM 1378 C C . MET A 1 170 ? -1.293 0.789 9.276 1.00 45.62 170 MET A C 1
ATOM 1380 O O . MET A 1 170 ? -1.777 0.500 8.183 1.00 45.62 170 MET A O 1
ATOM 1384 N N . LEU A 1 171 ? -0.281 0.106 9.808 1.00 45.88 171 LEU A N 1
ATOM 1385 C CA . LEU A 1 171 ? 0.285 -1.088 9.193 1.00 45.88 171 LEU A CA 1
ATOM 1386 C C . LEU A 1 171 ? -0.567 -2.328 9.500 1.00 45.88 171 LEU A C 1
ATOM 1388 O O . LEU A 1 171 ? -0.643 -3.211 8.659 1.00 45.88 171 LEU A O 1
ATOM 1392 N N . SER A 1 172 ? -1.236 -2.392 10.655 1.00 38.19 172 SER A N 1
ATOM 1393 C CA . SER A 1 172 ? -2.006 -3.542 11.143 1.00 38.19 172 SER A CA 1
ATOM 1394 C C . SER A 1 172 ? -3.438 -3.559 10.646 1.00 38.19 172 SER A C 1
ATOM 1396 O O . SER A 1 172 ? -3.997 -4.635 10.537 1.00 38.19 172 SER A O 1
ATOM 1398 N N . LEU A 1 173 ? -4.035 -2.424 10.282 1.00 40.97 173 LEU A N 1
ATOM 1399 C CA . LEU A 1 173 ? -5.323 -2.436 9.575 1.00 40.97 173 LEU A CA 1
ATOM 1400 C C . LEU A 1 173 ? -5.174 -2.851 8.108 1.00 40.97 173 LEU A C 1
ATOM 1402 O O . LEU A 1 173 ? -6.147 -3.205 7.465 1.00 40.97 173 LEU A O 1
ATOM 1406 N N . ASN A 1 174 ? -3.941 -2.890 7.591 1.00 41.31 174 ASN A N 1
ATOM 1407 C CA . ASN A 1 174 ? -3.614 -3.533 6.316 1.00 41.31 174 ASN A CA 1
ATOM 1408 C C . ASN A 1 174 ? -2.783 -4.821 6.488 1.00 41.31 174 ASN A C 1
ATOM 1410 O O . ASN A 1 174 ? -2.300 -5.389 5.512 1.00 41.31 174 ASN A O 1
ATOM 1414 N N . ILE A 1 175 ? -2.591 -5.274 7.729 1.00 49.16 175 ILE A N 1
ATOM 1415 C CA . ILE A 1 175 ? -1.928 -6.521 8.124 1.00 49.16 175 ILE A CA 1
ATOM 1416 C C . ILE A 1 175 ? -2.586 -6.930 9.442 1.00 49.16 175 ILE A C 1
ATOM 1418 O O . ILE A 1 175 ? -1.983 -6.835 10.515 1.00 49.16 175 ILE A O 1
ATOM 1422 N N . ASN A 1 176 ? -3.862 -7.320 9.392 1.00 49.00 176 ASN A N 1
ATOM 1423 C CA . ASN A 1 176 ? -4.462 -7.977 10.543 1.00 49.00 176 ASN A CA 1
ATOM 1424 C C . ASN A 1 176 ? -3.577 -9.199 10.803 1.00 49.00 176 ASN A C 1
ATOM 1426 O O . ASN A 1 176 ? -3.481 -10.087 9.968 1.00 49.00 176 ASN A O 1
ATOM 1430 N N . ARG A 1 177 ? -2.836 -9.227 11.906 1.00 52.41 177 ARG A N 1
ATOM 1431 C CA . ARG A 1 177 ? -1.914 -10.320 12.266 1.00 52.41 177 ARG A CA 1
ATOM 1432 C C . ARG A 1 177 ? -2.667 -11.592 12.675 1.00 52.41 177 ARG A C 1
ATOM 1434 O O . ARG A 1 177 ? -2.382 -12.237 13.674 1.00 52.41 177 ARG A O 1
ATOM 1441 N N . THR A 1 178 ? -3.730 -11.889 11.948 1.00 70.94 178 THR A N 1
ATOM 1442 C CA . THR A 1 178 ? -4.595 -13.037 12.107 1.00 70.94 178 THR A CA 1
ATOM 1443 C C . THR A 1 178 ? -4.266 -14.010 10.993 1.00 70.94 178 THR A C 1
ATOM 1445 O O . THR A 1 178 ? -3.947 -13.616 9.867 1.00 70.94 178 THR A O 1
ATOM 1448 N N . GLN A 1 179 ? -4.389 -15.299 11.299 1.00 74.31 179 GLN A N 1
ATOM 1449 C CA . GLN A 1 179 ? -4.202 -16.362 10.312 1.00 74.31 179 GLN A CA 1
ATOM 1450 C C . GLN A 1 179 ? -5.061 -16.150 9.057 1.00 74.31 179 GLN A C 1
ATOM 1452 O O . GLN A 1 179 ? -4.646 -16.458 7.945 1.00 74.31 179 GLN A O 1
ATOM 1457 N N . ILE A 1 180 ? -6.243 -15.568 9.250 1.00 75.38 180 ILE A N 1
ATOM 1458 C CA . ILE A 1 180 ? -7.264 -15.341 8.229 1.00 75.38 180 ILE A CA 1
ATOM 1459 C C . ILE A 1 180 ? -6.821 -14.289 7.223 1.00 75.38 180 ILE A C 1
ATOM 1461 O O . ILE A 1 180 ? -6.883 -14.516 6.019 1.00 75.38 180 ILE A O 1
ATOM 1465 N N . SER A 1 181 ? -6.329 -13.143 7.692 1.00 73.25 181 SER A N 1
ATOM 1466 C CA . SER A 1 181 ? -5.969 -12.080 6.758 1.00 73.25 181 SER A CA 1
ATOM 1467 C C . SER A 1 181 ? -4.683 -12.419 5.988 1.00 73.25 181 SER A C 1
ATOM 1469 O O . SER A 1 181 ? -4.490 -11.984 4.852 1.00 73.25 181 SER A O 1
ATOM 1471 N N . VAL A 1 182 ? -3.800 -13.228 6.584 1.00 76.25 182 VAL A N 1
ATOM 1472 C CA . VAL A 1 182 ? -2.625 -13.787 5.903 1.00 76.25 182 VAL A CA 1
ATOM 1473 C C . VAL A 1 182 ? -3.059 -14.821 4.854 1.00 76.25 182 VAL A C 1
ATOM 1475 O O . VAL A 1 182 ? -2.572 -14.765 3.724 1.00 76.25 182 VAL A O 1
ATOM 1478 N N . LEU A 1 183 ? -4.034 -15.683 5.178 1.00 80.19 183 LEU A N 1
ATOM 1479 C CA . LEU A 1 183 ? -4.669 -16.610 4.234 1.00 80.19 183 LEU A CA 1
ATOM 1480 C C . LEU A 1 183 ? -5.300 -15.883 3.045 1.00 80.19 183 LEU A C 1
ATOM 1482 O O . LEU A 1 183 ? -4.967 -16.178 1.902 1.00 80.19 183 LEU A O 1
ATOM 1486 N N . GLN A 1 184 ? -6.166 -14.907 3.287 1.00 77.56 184 GLN A N 1
ATOM 1487 C CA . GLN A 1 184 ? -6.852 -14.191 2.213 1.00 77.56 184 GLN A CA 1
ATOM 1488 C C . GLN A 1 184 ? -5.880 -13.447 1.303 1.00 77.56 184 GLN A C 1
ATOM 1490 O O . GLN A 1 184 ? -6.044 -13.479 0.087 1.00 77.56 184 GLN A O 1
ATOM 1495 N N . ARG A 1 185 ? -4.832 -12.813 1.855 1.00 76.19 185 ARG A N 1
ATOM 1496 C CA . ARG A 1 185 ? -3.801 -12.172 1.021 1.00 76.19 185 ARG A CA 1
ATOM 1497 C C . ARG A 1 185 ? -3.109 -13.190 0.131 1.00 76.19 185 ARG A C 1
ATOM 1499 O O . ARG A 1 185 ? -2.872 -12.908 -1.039 1.00 76.19 185 ARG A O 1
ATOM 1506 N N . PHE A 1 186 ? -2.803 -14.364 0.673 1.00 79.88 186 PHE A N 1
ATOM 1507 C CA . PHE A 1 186 ? -2.232 -15.451 -0.105 1.00 79.88 186 PHE A CA 1
ATOM 1508 C C . PHE A 1 186 ? -3.174 -15.883 -1.242 1.00 79.88 186 PHE A C 1
ATOM 1510 O O . PHE A 1 186 ? -2.750 -15.882 -2.395 1.00 79.88 186 PHE A O 1
ATOM 1517 N N . LEU A 1 187 ? -4.452 -16.152 -0.958 1.00 83.94 187 LEU A N 1
ATOM 1518 C CA . LEU A 1 187 ? -5.436 -16.566 -1.968 1.00 83.94 187 LEU A CA 1
ATOM 1519 C C . LEU A 1 187 ? -5.679 -15.488 -3.039 1.00 83.94 187 LEU A C 1
ATOM 1521 O O . LEU A 1 187 ? -5.683 -15.801 -4.229 1.00 83.94 187 LEU A O 1
ATOM 1525 N N . LYS A 1 188 ? -5.797 -14.212 -2.646 1.00 79.06 188 LYS A N 1
ATOM 1526 C CA . LYS A 1 188 ? -5.950 -13.072 -3.570 1.00 79.06 188 LYS A CA 1
ATOM 1527 C C . LYS A 1 188 ? -4.755 -12.959 -4.518 1.00 79.06 188 LYS A C 1
ATOM 1529 O O . LYS A 1 188 ? -4.938 -12.797 -5.719 1.00 79.06 188 LYS A O 1
ATOM 1534 N N . VAL A 1 189 ? -3.529 -13.146 -4.017 1.00 77.31 189 VAL A N 1
ATOM 1535 C CA . VAL A 1 189 ? -2.322 -13.174 -4.864 1.00 77.31 189 VAL A CA 1
ATOM 1536 C C . VAL A 1 189 ? -2.375 -14.317 -5.879 1.00 77.31 189 VAL A C 1
ATOM 1538 O O . VAL A 1 189 ? -2.027 -14.108 -7.042 1.00 77.31 189 VAL A O 1
ATOM 1541 N N . LEU A 1 190 ? -2.823 -15.512 -5.486 1.00 80.50 190 LEU A N 1
ATOM 1542 C CA . LEU A 1 190 ? -2.986 -16.631 -6.421 1.00 80.50 190 LEU A CA 1
ATOM 1543 C C . LEU A 1 190 ? -4.043 -16.336 -7.490 1.00 80.50 190 LEU A C 1
ATOM 1545 O O . LEU A 1 190 ? -3.821 -16.640 -8.660 1.00 80.50 190 LEU A O 1
ATOM 1549 N N . GLN A 1 191 ? -5.157 -15.710 -7.109 1.00 83.62 191 GLN A N 1
ATOM 1550 C CA . GLN A 1 191 ? -6.226 -15.316 -8.028 1.00 83.62 191 GLN A CA 1
ATOM 1551 C C . GLN A 1 191 ? -5.752 -14.256 -9.036 1.00 83.62 191 GLN A C 1
ATOM 1553 O O . GLN A 1 191 ? -5.994 -14.386 -10.238 1.00 83.62 191 GLN A O 1
ATOM 1558 N N . GLU A 1 192 ? -5.043 -13.227 -8.564 1.00 73.75 192 GLU A N 1
ATOM 1559 C CA . GLU A 1 192 ? -4.538 -12.122 -9.386 1.00 73.75 192 GLU A CA 1
ATOM 1560 C C . GLU A 1 192 ? -3.421 -12.572 -10.336 1.00 73.75 192 GLU A C 1
ATOM 1562 O O . GLU A 1 192 ? -3.422 -12.226 -11.519 1.00 73.75 192 GLU A O 1
ATOM 1567 N N . THR A 1 193 ? -2.458 -13.347 -9.828 1.00 73.69 193 THR A N 1
ATOM 1568 C CA . THR A 1 193 ? -1.291 -13.781 -10.613 1.00 73.69 193 THR A CA 1
ATOM 1569 C C . THR A 1 193 ? -1.575 -15.011 -11.464 1.00 73.69 193 THR A C 1
ATOM 1571 O O . THR A 1 193 ? -0.899 -15.215 -12.471 1.00 73.69 193 THR A O 1
ATOM 1574 N N . LYS A 1 194 ? -2.565 -15.829 -11.078 1.00 80.19 194 LYS A N 1
ATOM 1575 C CA . LYS A 1 194 ? -2.847 -17.161 -11.642 1.00 80.19 194 LYS A CA 1
ATOM 1576 C C . LYS A 1 194 ? -1.646 -18.110 -11.566 1.00 80.19 194 LYS A C 1
ATOM 1578 O O . LYS A 1 194 ? -1.566 -19.070 -12.334 1.00 80.19 194 LYS A O 1
ATOM 1583 N N . ILE A 1 195 ? -0.719 -17.829 -10.649 1.00 76.25 195 ILE A N 1
ATOM 1584 C CA . ILE A 1 195 ? 0.526 -18.565 -10.449 1.00 76.25 195 ILE A CA 1
ATOM 1585 C C . ILE A 1 195 ? 0.547 -19.118 -9.027 1.00 76.25 195 ILE A C 1
ATOM 1587 O O . ILE A 1 195 ? 0.503 -18.378 -8.049 1.00 76.25 195 ILE A O 1
ATOM 1591 N N . GLN A 1 196 ? 0.683 -20.433 -8.932 1.00 80.62 196 GLN A N 1
ATOM 1592 C CA . GLN A 1 196 ? 0.857 -21.199 -7.713 1.00 80.62 196 GLN A CA 1
ATOM 1593 C C . GLN A 1 196 ? 2.349 -21.510 -7.512 1.00 80.62 196 GLN A C 1
ATOM 1595 O O . GLN A 1 196 ? 2.977 -22.127 -8.380 1.00 80.62 196 GLN A O 1
ATOM 1600 N N . PRO A 1 197 ? 2.948 -21.111 -6.376 1.00 80.75 197 PRO A N 1
ATOM 1601 C CA . PRO A 1 197 ? 4.312 -21.503 -6.057 1.00 80.75 197 PRO A CA 1
ATOM 1602 C C . PRO A 1 197 ? 4.383 -22.998 -5.718 1.00 80.75 197 PRO A C 1
ATOM 1604 O O . PRO A 1 197 ? 3.426 -23.583 -5.222 1.00 80.75 197 PRO A O 1
ATOM 1607 N N . ARG A 1 198 ? 5.546 -23.620 -5.936 1.00 79.38 198 ARG A N 1
ATOM 1608 C CA . ARG A 1 198 ? 5.777 -25.025 -5.550 1.00 79.38 198 ARG A CA 1
ATOM 1609 C C . ARG A 1 198 ? 5.975 -25.213 -4.045 1.00 79.38 198 ARG A C 1
ATOM 1611 O O . ARG A 1 198 ? 5.639 -26.260 -3.506 1.00 79.38 198 ARG A O 1
ATOM 1618 N N . TYR A 1 199 ? 6.578 -24.224 -3.398 1.00 79.12 199 TYR A N 1
ATOM 1619 C CA . TYR A 1 199 ? 6.745 -24.195 -1.955 1.00 79.12 199 TYR A CA 1
ATOM 1620 C C . TYR A 1 199 ? 6.655 -22.756 -1.456 1.00 79.12 199 TYR A C 1
ATOM 1622 O O . TYR A 1 199 ? 6.998 -21.811 -2.176 1.00 79.12 199 TYR A O 1
ATOM 1630 N N . ILE A 1 200 ? 6.279 -22.593 -0.194 1.00 76.62 200 ILE A N 1
ATOM 1631 C CA . ILE A 1 200 ? 6.301 -21.310 0.510 1.00 76.62 200 ILE A CA 1
ATOM 1632 C C . ILE A 1 200 ? 7.263 -21.358 1.694 1.00 76.62 200 ILE A C 1
ATOM 1634 O O . ILE A 1 200 ? 7.492 -22.413 2.290 1.00 76.62 200 ILE A O 1
ATOM 1638 N N . ARG A 1 201 ? 7.863 -20.202 2.000 1.00 75.12 201 ARG A N 1
ATOM 1639 C CA . ARG A 1 201 ? 8.818 -20.055 3.103 1.00 75.12 201 ARG A CA 1
ATOM 1640 C C . ARG A 1 201 ? 8.478 -18.880 4.010 1.00 75.12 201 ARG A C 1
ATOM 1642 O O . ARG A 1 201 ? 8.934 -17.773 3.729 1.00 75.12 201 ARG A O 1
ATOM 1649 N N . PRO A 1 202 ? 7.658 -19.085 5.045 1.00 71.25 202 PRO A N 1
ATOM 1650 C CA . PRO A 1 202 ? 7.398 -18.051 6.030 1.00 71.25 202 PRO A CA 1
ATOM 1651 C C . PRO A 1 202 ? 8.357 -18.109 7.227 1.00 71.25 202 PRO A C 1
ATOM 1653 O O . PRO A 1 202 ? 8.986 -19.136 7.510 1.00 71.25 202 PRO A O 1
ATOM 1656 N N . ASP A 1 203 ? 8.394 -17.001 7.969 1.00 66.44 203 ASP A N 1
ATOM 1657 C CA . ASP A 1 203 ? 8.945 -16.955 9.324 1.00 66.44 203 ASP A CA 1
ATOM 1658 C C . ASP A 1 203 ? 8.134 -17.884 10.247 1.00 66.44 203 ASP A C 1
ATOM 1660 O O . ASP A 1 203 ? 6.944 -18.145 10.024 1.00 66.44 203 ASP A O 1
ATOM 1664 N N . LYS A 1 204 ? 8.767 -18.374 11.318 1.00 69.06 204 LYS A N 1
ATOM 1665 C CA . LYS A 1 204 ? 8.066 -19.130 12.363 1.00 69.06 204 LYS A CA 1
ATOM 1666 C C . LYS A 1 204 ? 7.061 -18.216 13.066 1.00 69.06 204 LYS A C 1
ATOM 1668 O O . LYS A 1 204 ? 7.445 -17.312 13.804 1.00 69.06 204 LYS A O 1
ATOM 1673 N N . GLY A 1 205 ? 5.775 -18.455 12.838 1.00 67.00 205 GLY A N 1
ATOM 1674 C CA . GLY A 1 205 ? 4.694 -17.707 13.463 1.00 67.00 205 GLY A CA 1
ATOM 1675 C C . GLY A 1 205 ? 3.377 -18.464 13.388 1.00 67.00 205 GLY A C 1
ATOM 1676 O O . GLY A 1 205 ? 3.114 -19.180 12.426 1.00 67.00 205 GLY A O 1
ATOM 1677 N N . GLY A 1 206 ? 2.524 -18.282 14.396 1.00 69.75 206 GLY A N 1
ATOM 1678 C CA . GLY A 1 206 ? 1.193 -18.892 14.424 1.00 69.75 206 GLY A CA 1
ATOM 1679 C C . GLY A 1 206 ? 0.233 -18.316 13.380 1.00 69.75 206 GLY A C 1
ATOM 1680 O O . GLY A 1 206 ? -0.849 -18.849 13.204 1.00 69.75 206 GLY A O 1
ATOM 1681 N N . GLU A 1 207 ? 0.599 -17.242 12.680 1.00 71.00 207 GLU A N 1
ATOM 1682 C CA . GLU A 1 207 ? -0.240 -16.563 11.681 1.00 71.00 207 GLU A CA 1
ATOM 1683 C C . GLU A 1 207 ? -0.240 -17.269 10.312 1.00 71.00 207 GLU A C 1
ATOM 1685 O O . GLU A 1 207 ? -1.041 -16.945 9.444 1.00 71.00 207 GLU A O 1
ATOM 1690 N N . THR A 1 208 ? 0.638 -18.249 10.091 1.00 78.69 208 THR A N 1
ATOM 1691 C CA . THR A 1 208 ? 0.849 -18.867 8.769 1.00 78.69 208 THR A CA 1
ATOM 1692 C C . THR A 1 208 ? 0.260 -20.271 8.649 1.00 78.69 208 THR A C 1
ATOM 1694 O O . THR A 1 208 ? 0.309 -20.865 7.574 1.00 78.69 208 THR A O 1
ATOM 1697 N N . VAL A 1 209 ? -0.371 -20.782 9.714 1.00 82.62 209 VAL A N 1
ATOM 1698 C CA . VAL A 1 209 ? -0.960 -22.133 9.758 1.00 82.62 209 VAL A CA 1
ATOM 1699 C C . VAL A 1 209 ? -2.021 -22.333 8.680 1.00 82.62 209 VAL A C 1
ATOM 1701 O O . VAL A 1 209 ? -1.954 -23.300 7.924 1.00 82.62 209 VAL A O 1
ATOM 1704 N N . LEU A 1 210 ? -2.970 -21.400 8.562 1.00 83.00 210 LEU A N 1
ATOM 1705 C CA . LEU A 1 210 ? -4.020 -21.491 7.546 1.00 83.00 210 LEU A CA 1
ATOM 1706 C C . LEU A 1 210 ? -3.457 -21.396 6.125 1.00 83.00 210 LEU A C 1
ATOM 1708 O O . LEU A 1 210 ? -3.923 -22.105 5.238 1.00 83.00 210 LEU A O 1
ATOM 1712 N N . VAL A 1 211 ? -2.413 -20.588 5.910 1.00 85.38 211 VAL A N 1
ATOM 1713 C CA . VAL A 1 211 ? -1.713 -20.538 4.618 1.00 85.38 211 VAL A CA 1
ATOM 1714 C C . VAL A 1 211 ? -1.037 -21.869 4.306 1.00 85.38 211 VAL A C 1
ATOM 1716 O O . VAL A 1 211 ? -1.136 -22.335 3.175 1.00 85.38 211 VAL A O 1
ATOM 1719 N N . ALA A 1 212 ? -0.385 -22.503 5.283 1.00 84.94 212 ALA A N 1
ATOM 1720 C CA . ALA A 1 212 ? 0.224 -23.819 5.104 1.00 84.94 212 ALA A CA 1
ATOM 1721 C C . ALA A 1 212 ? -0.822 -24.865 4.688 1.00 84.94 212 ALA A C 1
ATOM 1723 O O . ALA A 1 212 ? -0.620 -25.600 3.720 1.00 84.94 212 ALA A O 1
ATOM 1724 N N . ALA A 1 213 ? -1.962 -24.881 5.383 1.00 88.19 213 ALA A N 1
ATOM 1725 C CA . ALA A 1 213 ? -3.062 -25.795 5.109 1.00 88.19 213 ALA A CA 1
ATOM 1726 C C . ALA A 1 213 ? -3.680 -25.559 3.721 1.00 88.19 213 ALA A C 1
ATOM 1728 O O . ALA A 1 213 ? -3.809 -26.499 2.936 1.00 88.19 213 ALA A O 1
ATOM 1729 N N . ALA A 1 214 ? -3.994 -24.307 3.378 1.00 88.69 214 ALA A N 1
ATOM 1730 C CA . ALA A 1 214 ? -4.534 -23.947 2.069 1.00 88.69 214 ALA A CA 1
ATOM 1731 C C . ALA A 1 214 ? -3.552 -24.267 0.932 1.00 88.69 214 ALA A C 1
ATOM 1733 O O . ALA A 1 214 ? -3.940 -24.837 -0.086 1.00 88.69 214 ALA A O 1
ATOM 1734 N N . HIS A 1 215 ? -2.265 -23.961 1.119 1.00 87.88 215 HIS A N 1
ATOM 1735 C CA . HIS A 1 215 ? -1.219 -24.265 0.145 1.00 87.88 215 HIS A CA 1
ATOM 1736 C C . HIS A 1 215 ? -1.101 -25.769 -0.126 1.00 87.88 215 HIS A C 1
ATOM 1738 O O . HIS A 1 215 ? -0.979 -26.180 -1.279 1.00 87.88 215 HIS A O 1
ATOM 1744 N N . TYR A 1 216 ? -1.184 -26.589 0.924 1.00 89.19 216 TYR A N 1
ATOM 1745 C CA . TYR A 1 216 ? -1.207 -28.042 0.799 1.00 89.19 216 TYR A CA 1
ATOM 1746 C C . TYR A 1 216 ? -2.426 -28.535 0.017 1.00 89.19 216 TYR A C 1
ATOM 1748 O O . TYR A 1 216 ? -2.260 -29.311 -0.921 1.00 89.19 216 TYR A O 1
ATOM 1756 N N . LEU A 1 217 ? -3.630 -28.061 0.353 1.00 89.19 217 LEU A N 1
ATOM 1757 C CA . LEU A 1 217 ? -4.865 -28.457 -0.334 1.00 89.19 217 LEU A CA 1
ATOM 1758 C C . LEU A 1 217 ? -4.818 -28.135 -1.833 1.00 89.19 217 LEU A C 1
ATOM 1760 O O . LEU A 1 217 ? -5.153 -28.991 -2.646 1.00 89.19 217 LEU A O 1
ATOM 1764 N N . LEU A 1 218 ? -4.314 -26.952 -2.198 1.00 88.81 218 LEU A N 1
ATOM 1765 C CA . LEU A 1 218 ? -4.154 -26.527 -3.593 1.00 88.81 218 LEU A CA 1
ATOM 1766 C C . LEU A 1 218 ? -3.178 -27.405 -4.395 1.00 88.81 218 LEU A C 1
ATOM 1768 O O . LEU A 1 218 ? -3.301 -27.503 -5.615 1.00 88.81 218 LEU A O 1
ATOM 1772 N N . LEU A 1 219 ? -2.191 -28.020 -3.736 1.00 88.06 219 LEU A N 1
ATOM 1773 C CA . LEU A 1 219 ? -1.170 -28.842 -4.393 1.00 88.06 219 LEU A CA 1
ATOM 1774 C C . LEU A 1 219 ? -1.456 -30.345 -4.329 1.00 88.06 219 LEU A C 1
ATOM 1776 O O . LEU A 1 219 ? -0.948 -31.091 -5.167 1.00 88.06 219 LEU A O 1
ATOM 1780 N N . LYS A 1 220 ? -2.243 -30.808 -3.356 1.00 85.50 220 LYS A N 1
ATOM 1781 C CA . LYS A 1 220 ? -2.459 -32.236 -3.087 1.00 85.50 220 LYS A CA 1
ATOM 1782 C C . LYS A 1 220 ? -3.031 -32.989 -4.291 1.00 85.50 220 LYS A C 1
ATOM 1784 O O . LYS A 1 220 ? -2.595 -34.103 -4.563 1.00 85.50 220 LYS A O 1
ATOM 1789 N N . GLU A 1 221 ? -3.950 -32.373 -5.031 1.00 78.75 221 GLU A N 1
ATOM 1790 C CA . GLU A 1 221 ? -4.537 -32.973 -6.240 1.00 78.75 221 GLU A CA 1
ATOM 1791 C C . GLU A 1 221 ? -3.557 -32.983 -7.428 1.00 78.75 221 GLU A C 1
ATOM 1793 O O . GLU A 1 221 ? -3.648 -33.824 -8.320 1.00 78.75 221 GLU A O 1
ATOM 1798 N N . GLN A 1 222 ? -2.563 -32.087 -7.425 1.00 80.94 222 GLN A N 1
ATOM 1799 C CA . GLN A 1 222 ? -1.571 -31.968 -8.499 1.00 80.94 222 GLN A CA 1
ATOM 1800 C C . GLN A 1 222 ? -0.396 -32.943 -8.336 1.00 80.94 222 GLN A C 1
ATOM 1802 O O . GLN A 1 222 ? 0.226 -33.336 -9.325 1.00 80.94 222 GLN A O 1
ATOM 1807 N N . TYR A 1 223 ? -0.078 -33.348 -7.102 1.00 82.38 223 TYR A N 1
ATOM 1808 C CA . TYR A 1 223 ? 1.106 -34.148 -6.786 1.00 82.38 223 TYR A CA 1
ATOM 1809 C C . TYR A 1 223 ? 0.741 -35.409 -5.994 1.00 82.38 223 TYR A C 1
ATOM 1811 O O . TYR A 1 223 ? 0.350 -35.352 -4.829 1.00 82.38 223 TYR A O 1
ATOM 1819 N N . LYS A 1 224 ? 0.952 -36.585 -6.604 1.00 80.12 224 LYS A N 1
ATOM 1820 C CA . LYS A 1 224 ? 0.799 -37.878 -5.914 1.00 80.12 224 LYS A CA 1
ATOM 1821 C C . LYS A 1 224 ? 1.774 -37.965 -4.735 1.00 80.12 224 LYS A C 1
ATOM 1823 O O . LYS A 1 224 ? 2.967 -37.744 -4.918 1.00 80.12 224 LYS A O 1
ATOM 1828 N N . ASN A 1 225 ? 1.274 -38.364 -3.565 1.00 83.25 225 ASN A N 1
ATOM 1829 C CA . ASN A 1 225 ? 2.047 -38.540 -2.326 1.00 83.25 225 ASN A CA 1
ATOM 1830 C C . ASN A 1 225 ? 2.758 -37.271 -1.817 1.00 83.25 225 ASN A C 1
ATOM 1832 O O . ASN A 1 225 ? 3.804 -37.379 -1.183 1.00 83.25 225 ASN A O 1
ATOM 1836 N N . LEU A 1 226 ? 2.208 -36.081 -2.079 1.00 84.88 226 LEU A N 1
ATOM 1837 C CA . LEU A 1 226 ? 2.752 -34.833 -1.543 1.00 84.88 226 LEU A CA 1
ATOM 1838 C C . LEU A 1 226 ? 2.717 -34.832 -0.009 1.00 84.88 226 LEU A C 1
ATOM 1840 O O . LEU A 1 226 ? 1.643 -34.958 0.590 1.00 84.88 226 LEU A O 1
ATOM 1844 N N . LEU A 1 227 ? 3.874 -34.633 0.621 1.00 83.44 227 LEU A N 1
ATOM 1845 C CA . LEU A 1 227 ? 3.959 -34.336 2.043 1.00 83.44 227 LEU A CA 1
ATOM 1846 C C . LEU A 1 227 ? 4.023 -32.826 2.241 1.00 83.44 227 LEU A C 1
ATOM 1848 O O . LEU A 1 227 ? 4.554 -32.082 1.421 1.00 83.44 227 LEU A O 1
ATOM 1852 N N . LEU A 1 228 ? 3.518 -32.355 3.375 1.00 78.12 228 LEU A N 1
ATOM 1853 C CA . LEU A 1 228 ? 3.524 -30.929 3.672 1.00 78.12 228 LEU A CA 1
ATOM 1854 C C . LEU A 1 228 ? 4.947 -30.342 3.736 1.00 78.12 228 LEU A C 1
ATOM 1856 O O . LEU A 1 228 ? 5.182 -29.238 3.254 1.00 78.12 228 LEU A O 1
ATOM 1860 N N . GLN A 1 229 ? 5.906 -31.089 4.283 1.00 79.62 229 GLN A N 1
ATOM 1861 C CA . GLN A 1 229 ? 7.319 -30.690 4.325 1.00 79.62 229 GLN A CA 1
ATOM 1862 C C . GLN A 1 229 ? 7.933 -30.473 2.928 1.00 79.62 229 GLN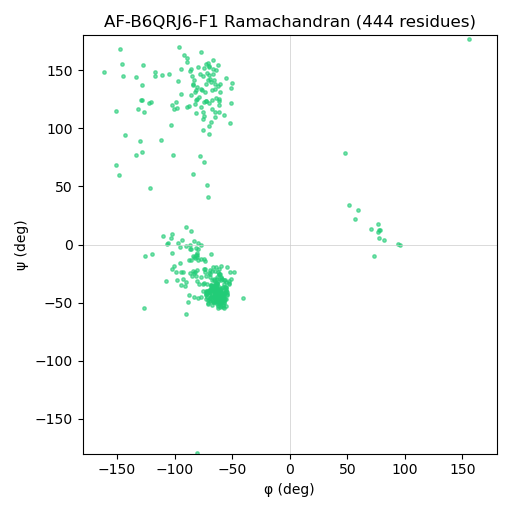 A C 1
ATOM 1864 O O . GLN A 1 229 ? 8.955 -29.801 2.805 1.00 79.62 229 GLN A O 1
ATOM 1869 N N . ASP A 1 230 ? 7.303 -31.007 1.874 1.00 81.56 230 ASP A N 1
ATOM 1870 C CA . ASP A 1 230 ? 7.754 -30.832 0.494 1.00 81.56 230 ASP A CA 1
ATOM 1871 C C . ASP A 1 230 ? 7.313 -29.477 -0.090 1.00 81.56 230 ASP A C 1
ATOM 1873 O O . ASP A 1 230 ? 7.932 -28.986 -1.038 1.00 81.56 230 ASP A O 1
ATOM 1877 N N . CYS A 1 231 ? 6.264 -28.856 0.470 1.00 79.06 231 CYS A N 1
ATOM 1878 C CA . CYS A 1 231 ? 5.701 -27.584 0.002 1.00 79.06 231 CYS A CA 1
ATOM 1879 C C . CYS A 1 231 ? 5.734 -26.448 1.045 1.00 79.06 231 CYS A C 1
ATOM 1881 O O . CYS A 1 231 ? 5.497 -25.289 0.703 1.00 79.06 231 CYS A O 1
ATOM 1883 N N . TYR A 1 232 ? 6.089 -26.726 2.300 1.00 79.94 232 TYR A N 1
ATOM 1884 C CA . TYR A 1 232 ? 6.136 -25.732 3.370 1.00 79.94 232 TYR A CA 1
ATOM 1885 C C . TYR A 1 232 ? 7.443 -25.812 4.160 1.00 79.94 232 TYR A C 1
ATOM 1887 O O . TYR A 1 232 ? 7.731 -26.820 4.803 1.00 79.94 232 TYR A O 1
ATOM 1895 N N . LEU A 1 233 ? 8.242 -24.741 4.124 1.00 76.69 233 LEU A N 1
ATOM 1896 C CA . LEU A 1 233 ? 9.582 -24.719 4.718 1.00 76.69 233 LEU A CA 1
ATOM 1897 C C . LEU A 1 233 ? 9.749 -23.510 5.639 1.00 76.69 233 LEU A C 1
ATOM 1899 O O . LEU A 1 233 ? 9.627 -22.376 5.187 1.00 76.69 233 LEU A O 1
ATOM 1903 N N . TYR A 1 234 ? 10.121 -23.724 6.900 1.00 72.75 234 TYR A N 1
ATOM 1904 C CA . TYR A 1 234 ? 10.499 -22.608 7.767 1.00 72.75 234 TYR A CA 1
ATOM 1905 C C . TYR A 1 234 ? 11.855 -22.028 7.383 1.00 72.75 234 TYR A C 1
ATOM 1907 O O . TYR A 1 234 ? 12.815 -22.752 7.108 1.00 72.75 234 TYR A O 1
ATOM 1915 N N . SER A 1 235 ? 11.926 -20.702 7.398 1.00 60.62 235 SER A N 1
ATOM 1916 C CA . SER A 1 235 ? 13.166 -19.964 7.195 1.00 60.62 235 SER A CA 1
ATOM 1917 C C . SER A 1 235 ? 13.928 -19.775 8.514 1.00 60.62 235 SER A C 1
ATOM 1919 O O . SER A 1 235 ? 13.339 -19.693 9.594 1.00 60.62 235 SER A O 1
ATOM 1921 N N . THR A 1 236 ? 15.260 -19.712 8.437 1.00 61.03 236 THR A N 1
ATOM 1922 C CA . THR A 1 236 ? 16.095 -19.173 9.516 1.00 61.03 236 THR A CA 1
ATOM 1923 C C . THR A 1 236 ? 16.267 -17.667 9.313 1.00 61.03 236 THR A C 1
ATOM 1925 O O . THR A 1 236 ? 16.201 -17.166 8.192 1.00 61.03 236 THR A O 1
ATOM 1928 N N . SER A 1 237 ? 16.580 -16.919 10.374 1.00 54.94 237 SER A N 1
ATOM 1929 C CA . SER A 1 237 ? 16.775 -15.458 10.297 1.00 54.94 237 SER A CA 1
ATOM 1930 C C . SER A 1 237 ? 17.817 -15.005 9.254 1.00 54.94 237 SER A C 1
ATOM 1932 O O . SER A 1 237 ? 17.821 -13.847 8.829 1.00 54.94 237 SER A O 1
ATOM 1934 N N . THR A 1 238 ? 18.705 -15.902 8.810 1.00 49.53 238 THR A N 1
ATOM 1935 C CA . THR A 1 238 ? 19.697 -15.646 7.759 1.00 49.53 238 THR A CA 1
ATOM 1936 C C . THR A 1 238 ? 19.143 -15.784 6.337 1.00 49.53 238 THR A C 1
ATOM 1938 O O . THR A 1 238 ? 19.674 -15.133 5.435 1.00 49.53 238 THR A O 1
ATOM 1941 N N . SER A 1 239 ? 18.068 -16.544 6.108 1.00 49.41 239 SER A N 1
ATOM 1942 C CA . SER A 1 239 ? 17.407 -16.646 4.798 1.00 49.41 239 SER A CA 1
ATOM 1943 C C . SER A 1 239 ? 16.389 -15.527 4.526 1.00 49.41 239 SER A C 1
ATOM 1945 O O . SER A 1 239 ? 16.207 -15.161 3.362 1.00 49.41 239 SER A O 1
ATOM 1947 N N . ASP A 1 240 ? 15.847 -14.867 5.558 1.00 55.59 240 ASP A N 1
ATOM 1948 C CA . ASP A 1 240 ? 14.879 -13.754 5.409 1.00 55.59 240 ASP A CA 1
ATOM 1949 C C . ASP A 1 240 ? 15.513 -12.387 5.155 1.00 55.59 240 ASP A C 1
ATOM 1951 O O . ASP A 1 240 ? 14.827 -11.371 5.001 1.00 55.59 240 ASP A O 1
ATOM 1955 N N . GLN A 1 241 ? 16.840 -12.338 5.026 1.00 60.50 241 GLN A N 1
ATOM 1956 C CA . GLN A 1 241 ? 17.596 -11.101 4.833 1.00 60.50 241 GLN A CA 1
ATOM 1957 C C . GLN A 1 241 ? 17.079 -10.243 3.673 1.00 60.50 241 GLN A C 1
ATOM 1959 O O . GLN A 1 241 ? 17.168 -9.019 3.734 1.00 60.50 241 GLN A O 1
ATOM 1964 N N . ARG A 1 242 ? 16.529 -10.843 2.608 1.00 62.44 242 ARG A N 1
ATOM 1965 C CA . ARG A 1 242 ? 15.987 -10.093 1.461 1.00 62.44 242 ARG A CA 1
ATOM 1966 C C . ARG A 1 242 ? 14.687 -9.365 1.799 1.00 62.44 242 ARG A C 1
ATOM 1968 O O . ARG A 1 242 ? 14.575 -8.180 1.480 1.00 62.44 242 ARG A O 1
ATOM 1975 N N . ILE A 1 243 ? 13.742 -10.057 2.435 1.00 59.16 243 ILE A N 1
ATOM 1976 C CA . ILE A 1 243 ? 12.452 -9.495 2.855 1.00 59.16 243 ILE A CA 1
ATOM 1977 C C . ILE A 1 243 ? 12.697 -8.451 3.949 1.00 59.16 243 ILE A C 1
ATOM 1979 O O . ILE A 1 243 ? 12.242 -7.315 3.834 1.00 59.16 243 ILE A O 1
ATOM 1983 N N . GLN A 1 244 ? 13.541 -8.771 4.932 1.00 59.97 244 GLN A N 1
ATOM 1984 C CA . GLN A 1 244 ? 13.917 -7.846 6.002 1.00 59.97 244 GLN A CA 1
ATOM 1985 C C . GLN A 1 244 ? 14.676 -6.613 5.479 1.00 59.97 244 GLN A C 1
ATOM 1987 O O . GLN A 1 244 ? 14.420 -5.486 5.908 1.00 59.97 244 GLN A O 1
ATOM 1992 N N . ALA A 1 245 ? 15.561 -6.769 4.487 1.00 65.12 245 ALA A N 1
ATOM 1993 C CA . ALA A 1 245 ? 16.218 -5.631 3.841 1.00 65.12 245 ALA A CA 1
ATOM 1994 C C . ALA A 1 245 ? 15.245 -4.765 3.026 1.00 65.12 245 ALA A C 1
ATOM 1996 O O . ALA A 1 245 ? 15.471 -3.557 2.899 1.00 65.12 245 ALA A O 1
ATOM 1997 N N . TRP A 1 246 ? 14.185 -5.350 2.459 1.00 63.62 246 TRP A N 1
ATOM 1998 C CA . TRP A 1 246 ? 13.120 -4.582 1.816 1.00 63.62 246 TRP A CA 1
ATOM 1999 C C . TRP A 1 246 ? 12.333 -3.768 2.837 1.00 63.62 246 TRP A C 1
ATOM 2001 O O . TRP A 1 246 ? 12.278 -2.549 2.683 1.00 63.62 246 TRP A O 1
ATOM 2011 N N . TRP A 1 247 ? 11.847 -4.394 3.912 1.00 63.53 247 TRP A N 1
ATOM 2012 C CA . TRP A 1 247 ? 11.157 -3.697 5.001 1.00 63.53 247 TRP A CA 1
ATOM 2013 C C . TRP A 1 247 ? 12.009 -2.576 5.587 1.00 63.53 247 TRP A C 1
ATOM 2015 O O . TRP A 1 247 ? 11.558 -1.439 5.683 1.00 63.53 247 TRP A O 1
ATOM 2025 N N . SER A 1 248 ? 13.284 -2.850 5.877 1.00 67.06 248 SER A N 1
ATOM 2026 C CA . SER A 1 248 ? 14.217 -1.835 6.372 1.00 67.06 248 SER A CA 1
ATOM 2027 C C . SER A 1 248 ? 14.323 -0.641 5.421 1.00 67.06 248 SER A C 1
ATOM 2029 O O . SER A 1 248 ? 14.340 0.509 5.859 1.00 67.06 248 SER A O 1
ATOM 2031 N N . ARG A 1 249 ? 14.374 -0.888 4.107 1.00 69.12 249 ARG A N 1
ATOM 2032 C CA . ARG A 1 249 ? 14.444 0.186 3.114 1.00 69.12 249 ARG A CA 1
ATOM 2033 C C . ARG A 1 249 ? 13.119 0.930 2.975 1.00 69.12 249 ARG A C 1
ATOM 2035 O O . ARG A 1 249 ? 13.173 2.153 2.917 1.00 69.12 249 ARG A O 1
ATOM 2042 N N . LEU A 1 250 ? 11.970 0.255 2.970 1.00 68.31 250 LEU A N 1
ATOM 2043 C CA . LEU A 1 250 ? 10.650 0.897 2.965 1.00 68.31 250 LEU A CA 1
ATOM 2044 C C . LEU A 1 250 ? 10.497 1.824 4.179 1.00 68.31 250 LEU A C 1
ATOM 2046 O O . LEU A 1 250 ? 10.153 2.996 4.028 1.00 68.31 250 LEU A O 1
ATOM 2050 N N . THR A 1 251 ? 10.852 1.331 5.367 1.00 69.06 251 THR A N 1
ATOM 2051 C CA . THR A 1 251 ? 10.786 2.106 6.608 1.00 69.06 251 THR A CA 1
ATOM 2052 C C . THR A 1 251 ? 11.680 3.338 6.554 1.00 69.06 251 THR A C 1
ATOM 2054 O O . THR A 1 251 ? 11.219 4.440 6.835 1.00 69.06 251 THR A O 1
ATOM 2057 N N . LYS A 1 252 ? 12.941 3.172 6.134 1.00 69.50 252 LYS A N 1
ATOM 2058 C CA . LYS A 1 252 ? 13.911 4.276 6.038 1.00 69.50 252 LYS A CA 1
ATOM 2059 C C . LYS A 1 252 ? 13.547 5.317 4.983 1.00 69.50 252 LYS A C 1
ATOM 2061 O O . LYS A 1 252 ? 13.934 6.468 5.125 1.00 69.50 252 LYS A O 1
ATOM 2066 N N . SER A 1 253 ? 12.872 4.906 3.913 1.00 66.38 253 SER A N 1
ATOM 2067 C CA . SER A 1 253 ? 12.652 5.774 2.756 1.00 66.38 253 SER A CA 1
ATOM 2068 C C . SER A 1 253 ? 11.297 6.460 2.717 1.00 66.38 253 SER A C 1
ATOM 2070 O O . SER A 1 253 ? 11.225 7.566 2.194 1.00 66.38 253 SER A O 1
ATOM 2072 N N . LEU A 1 254 ? 10.253 5.831 3.261 1.00 73.50 254 LEU A N 1
ATOM 2073 C CA . LEU A 1 254 ? 8.889 6.349 3.204 1.00 73.50 254 LEU A CA 1
ATOM 2074 C C . LEU A 1 254 ? 8.237 6.435 4.588 1.00 73.50 254 LEU A C 1
ATOM 2076 O O . LEU A 1 254 ? 7.772 7.502 4.983 1.00 73.50 254 LEU A O 1
ATOM 2080 N N . LEU A 1 255 ? 8.202 5.328 5.339 1.00 71.38 255 LEU A N 1
ATOM 2081 C CA . LEU A 1 255 ? 7.387 5.263 6.565 1.00 71.38 255 LEU A CA 1
ATOM 2082 C C . LEU A 1 255 ? 7.924 6.145 7.700 1.00 71.38 255 LEU A C 1
ATOM 2084 O O . LEU A 1 255 ? 7.163 6.532 8.583 1.00 71.38 255 LEU A O 1
ATOM 2088 N N . PHE A 1 256 ? 9.210 6.503 7.666 1.00 74.94 256 PHE A N 1
ATOM 2089 C CA . PHE A 1 256 ? 9.806 7.452 8.605 1.00 74.94 256 PHE A CA 1
ATOM 2090 C C . PHE A 1 256 ? 9.068 8.801 8.633 1.00 74.94 256 PHE A C 1
ATOM 2092 O O . PHE A 1 256 ? 8.871 9.356 9.707 1.00 74.94 256 PHE A O 1
ATOM 2099 N N . ILE A 1 257 ? 8.584 9.299 7.491 1.00 75.25 257 ILE A N 1
ATOM 2100 C CA . ILE A 1 257 ? 7.901 10.602 7.421 1.00 75.25 257 ILE A CA 1
ATOM 2101 C C . ILE A 1 257 ? 6.594 10.567 8.212 1.00 75.25 257 ILE A C 1
ATOM 2103 O O . ILE A 1 257 ? 6.331 11.451 9.023 1.00 75.25 257 ILE A O 1
ATOM 2107 N N . PHE A 1 258 ? 5.803 9.510 8.016 1.00 77.88 258 PHE A N 1
ATOM 2108 C CA . PHE A 1 258 ? 4.581 9.283 8.781 1.00 77.88 258 PHE A CA 1
ATOM 2109 C C . PHE A 1 258 ? 4.895 9.141 10.274 1.00 77.88 258 PHE A C 1
ATOM 2111 O O . PHE A 1 258 ? 4.233 9.759 11.101 1.00 77.88 258 PHE A O 1
ATOM 2118 N N . ARG A 1 259 ? 5.952 8.397 10.628 1.00 74.38 259 ARG A N 1
ATOM 2119 C CA . ARG A 1 259 ? 6.389 8.227 12.021 1.00 74.38 259 ARG A CA 1
ATOM 2120 C C . ARG A 1 259 ? 6.687 9.551 12.715 1.00 74.38 259 ARG A C 1
ATOM 2122 O O . ARG A 1 259 ? 6.136 9.798 13.785 1.00 74.38 259 ARG A O 1
ATOM 2129 N N . GLU A 1 260 ? 7.560 10.366 12.131 1.00 77.69 260 GLU A N 1
ATOM 2130 C CA . GLU A 1 260 ? 7.956 11.649 12.719 1.00 77.69 260 GLU A CA 1
ATOM 2131 C C . GLU A 1 260 ? 6.777 12.621 12.766 1.00 77.69 260 GLU A C 1
ATOM 2133 O O . GLU A 1 260 ? 6.591 13.325 13.758 1.00 77.69 260 GLU A O 1
ATOM 2138 N N . TYR A 1 261 ? 5.931 12.608 11.733 1.00 82.62 261 TYR A N 1
ATOM 2139 C CA . TYR A 1 261 ? 4.719 13.415 11.704 1.00 82.62 261 TYR A CA 1
ATOM 2140 C C . TYR A 1 261 ? 3.767 13.067 12.854 1.00 82.62 261 TYR A C 1
ATOM 2142 O O . TYR A 1 261 ? 3.339 13.952 13.589 1.00 82.62 261 TYR A O 1
ATOM 2150 N N . PHE A 1 262 ? 3.474 11.785 13.060 1.00 81.31 262 PHE A N 1
ATOM 2151 C CA . PHE A 1 262 ? 2.592 11.339 14.137 1.00 81.31 262 PHE A CA 1
ATOM 2152 C C . PHE A 1 262 ? 3.183 11.538 15.528 1.00 81.31 262 PHE A C 1
ATOM 2154 O O . PHE A 1 262 ? 2.456 11.856 16.469 1.00 81.31 262 PHE A O 1
ATOM 2161 N N . LEU A 1 263 ? 4.503 11.387 15.664 1.00 78.75 263 LEU A N 1
ATOM 2162 C CA . LEU A 1 263 ? 5.194 11.716 16.904 1.00 78.75 263 LEU A CA 1
ATOM 2163 C C . LEU A 1 263 ? 5.019 13.201 17.235 1.00 78.75 263 LEU A C 1
ATOM 2165 O O . LEU A 1 263 ? 4.653 13.533 18.360 1.00 78.75 263 LEU A O 1
ATOM 2169 N N . LYS A 1 264 ? 5.206 14.080 16.246 1.00 83.25 264 LYS A N 1
ATOM 2170 C CA . LYS A 1 264 ? 4.966 15.516 16.396 1.00 83.25 264 LYS A CA 1
ATOM 2171 C C . LYS A 1 264 ? 3.505 15.815 16.740 1.00 83.25 264 LYS A C 1
ATOM 2173 O O . LYS A 1 264 ? 3.250 16.522 17.703 1.00 83.25 264 LYS A O 1
ATOM 2178 N N . LEU A 1 265 ? 2.555 15.211 16.026 1.00 84.19 265 LEU A N 1
ATOM 2179 C CA . LEU A 1 265 ? 1.118 15.374 16.271 1.00 84.19 265 LEU A CA 1
ATOM 2180 C C . LEU A 1 265 ? 0.733 15.024 17.720 1.00 84.19 265 LEU A C 1
ATOM 2182 O O . LEU A 1 265 ? -0.073 15.717 18.335 1.00 84.19 265 LEU A O 1
ATOM 2186 N N . SER A 1 266 ? 1.330 13.964 18.272 1.00 83.62 266 SER A N 1
ATOM 2187 C CA . SER A 1 266 ? 1.127 13.565 19.666 1.00 83.62 266 SER A CA 1
ATOM 2188 C C . SER A 1 266 ? 1.820 14.506 20.655 1.00 83.62 266 SER A C 1
ATOM 2190 O O . SER A 1 266 ? 1.222 14.836 21.675 1.00 83.62 266 SER A O 1
ATOM 2192 N N . ASN A 1 267 ? 3.063 14.915 20.389 1.00 83.62 267 ASN A N 1
ATOM 2193 C CA . ASN A 1 267 ? 3.837 15.778 21.288 1.00 83.62 267 ASN A CA 1
ATOM 2194 C C . ASN A 1 267 ? 3.251 17.193 21.381 1.00 83.62 267 ASN A C 1
ATOM 2196 O O . ASN A 1 267 ? 3.247 17.781 22.457 1.00 83.62 267 ASN A O 1
ATOM 2200 N N . ASP A 1 268 ? 2.712 17.699 20.273 1.00 87.88 268 ASP A N 1
ATOM 2201 C CA . ASP A 1 268 ? 2.062 19.010 20.191 1.00 87.88 268 ASP A CA 1
ATOM 2202 C C . ASP A 1 268 ? 0.636 18.988 20.793 1.00 87.88 268 ASP A C 1
ATOM 2204 O O . ASP A 1 268 ? -0.055 20.003 20.812 1.00 87.88 268 ASP A O 1
ATOM 2208 N N . GLY A 1 269 ? 0.166 17.832 21.286 1.00 86.94 269 GLY A N 1
ATOM 2209 C CA . GLY A 1 269 ? -1.150 17.681 21.917 1.00 86.94 269 GLY A CA 1
ATOM 2210 C C . GLY A 1 269 ? -2.332 17.639 20.942 1.00 86.94 269 GLY A C 1
ATOM 2211 O O . GLY A 1 269 ? -3.484 17.689 21.370 1.00 86.94 269 GLY A O 1
ATOM 2212 N N . HIS A 1 270 ? -2.082 17.520 19.635 1.00 88.56 270 HIS A N 1
ATOM 2213 C CA . HIS A 1 270 ? -3.128 17.474 18.605 1.00 88.56 270 HIS A CA 1
ATOM 2214 C C . HIS A 1 270 ? -3.801 16.103 18.452 1.00 88.56 270 HIS A C 1
ATOM 2216 O O . HIS A 1 270 ? -4.840 16.011 17.793 1.00 88.56 270 HIS A O 1
ATOM 2222 N N . PHE A 1 271 ? -3.225 15.051 19.035 1.00 86.94 271 PHE A N 1
ATOM 2223 C CA . PHE A 1 271 ? -3.784 13.703 19.019 1.00 86.94 271 PHE A CA 1
ATOM 2224 C C . PHE A 1 271 ? -3.872 13.104 20.421 1.00 86.94 271 PHE A C 1
ATOM 2226 O O . PHE A 1 271 ? -2.899 13.130 21.178 1.00 86.94 271 PHE A O 1
ATOM 2233 N N . GLN A 1 272 ? -4.996 12.449 20.712 1.00 84.94 272 GLN A N 1
ATOM 2234 C CA . GLN A 1 272 ? -5.204 11.673 21.927 1.00 84.94 272 GLN A CA 1
ATOM 2235 C C . GLN A 1 272 ? -5.564 10.221 21.591 1.00 84.94 272 GLN A C 1
ATOM 2237 O O . GLN A 1 272 ? -6.585 9.933 20.977 1.00 84.94 272 GLN A O 1
ATOM 2242 N N . LYS A 1 273 ? -4.764 9.260 22.074 1.00 77.25 273 LYS A N 1
ATOM 2243 C CA . LYS A 1 273 ? -4.954 7.822 21.779 1.00 77.25 273 LYS A CA 1
ATOM 2244 C C . LYS A 1 273 ? -6.341 7.297 22.162 1.00 77.25 273 LYS A C 1
ATOM 2246 O O . LYS A 1 273 ? -6.906 6.456 21.464 1.00 77.25 273 LYS A O 1
ATOM 2251 N N . ASN A 1 274 ? -6.887 7.796 23.265 1.00 84.94 274 ASN A N 1
ATOM 2252 C CA . ASN A 1 274 ? -8.159 7.324 23.804 1.00 84.94 274 ASN A CA 1
ATOM 2253 C C . ASN A 1 274 ? -9.373 7.975 23.121 1.00 84.94 274 ASN A C 1
ATOM 2255 O O . ASN A 1 274 ? -10.486 7.483 23.283 1.00 84.94 274 ASN A O 1
ATOM 2259 N N . SER A 1 275 ? -9.172 9.019 22.313 1.00 88.06 275 SER A N 1
ATOM 2260 C CA . SER A 1 275 ? -10.238 9.678 21.560 1.00 88.06 275 SER A CA 1
ATOM 2261 C C . SER A 1 275 ? -10.621 8.847 20.336 1.00 88.06 275 SER A C 1
ATOM 2263 O O . SER A 1 275 ? -9.803 8.613 19.448 1.00 88.06 275 SER A O 1
ATOM 2265 N N . LEU A 1 276 ? -11.876 8.389 20.283 1.00 87.56 276 LEU A N 1
ATOM 2266 C CA . LEU A 1 276 ? -12.408 7.672 19.119 1.00 87.56 276 LEU A CA 1
ATOM 2267 C C . LEU A 1 276 ? -12.380 8.558 17.864 1.00 87.56 276 LEU A C 1
ATOM 2269 O O . LEU A 1 276 ? -12.009 8.087 16.792 1.00 87.56 276 LEU A O 1
ATOM 2273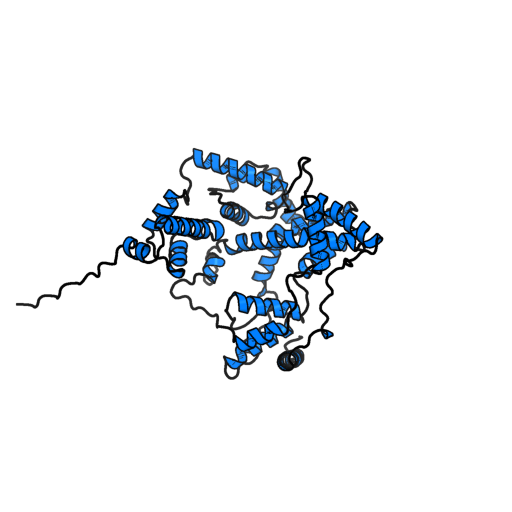 N N . ALA A 1 277 ? -12.688 9.849 18.012 1.00 92.38 277 ALA A N 1
ATOM 2274 C CA . ALA A 1 277 ? -12.655 10.808 16.914 1.00 92.38 277 ALA A CA 1
ATOM 2275 C C . ALA A 1 277 ? -11.257 10.962 16.312 1.00 92.38 277 ALA A C 1
ATOM 2277 O O . ALA A 1 277 ? -11.114 10.962 15.092 1.00 92.38 277 ALA A O 1
ATOM 2278 N N . ASP A 1 278 ? -10.224 11.035 17.156 1.00 87.94 278 ASP A N 1
ATOM 2279 C CA . ASP A 1 278 ? -8.836 11.104 16.698 1.00 87.94 278 ASP A CA 1
ATOM 2280 C C . ASP A 1 278 ? -8.438 9.843 15.925 1.00 87.94 278 ASP A C 1
ATOM 2282 O O . ASP A 1 278 ? -7.810 9.932 14.868 1.00 87.94 278 ASP A O 1
ATOM 2286 N N . ARG A 1 279 ? -8.816 8.661 16.427 1.00 86.38 279 ARG A N 1
ATOM 2287 C CA . ARG A 1 279 ? -8.496 7.397 15.756 1.00 86.38 279 ARG A CA 1
ATOM 2288 C C . ARG A 1 279 ? -9.196 7.285 14.403 1.00 86.38 279 ARG A C 1
ATOM 2290 O O . ARG A 1 279 ? -8.515 7.062 13.404 1.00 86.38 279 ARG A O 1
ATOM 2297 N N . ILE A 1 280 ? -10.505 7.535 14.337 1.00 88.19 280 ILE A N 1
ATOM 2298 C CA . ILE A 1 280 ? -11.265 7.512 13.076 1.00 88.19 280 ILE A CA 1
ATOM 2299 C C . ILE A 1 280 ? -10.718 8.552 12.087 1.00 88.19 280 ILE A C 1
ATOM 2301 O O . ILE A 1 280 ? -10.497 8.229 10.920 1.00 88.19 280 ILE A O 1
ATOM 2305 N N . ALA A 1 281 ? -10.435 9.780 12.537 1.00 91.94 281 ALA A N 1
ATOM 2306 C CA . ALA A 1 281 ? -9.894 10.828 11.672 1.00 91.94 281 ALA A CA 1
ATOM 2307 C C . ALA A 1 281 ? -8.513 10.458 11.112 1.00 91.94 281 ALA A C 1
ATOM 2309 O O . ALA A 1 281 ? -8.262 10.655 9.921 1.00 91.94 281 ALA A O 1
ATOM 2310 N N . ILE A 1 282 ? -7.618 9.887 11.933 1.00 86.81 282 ILE A N 1
ATOM 2311 C CA . ILE A 1 282 ? -6.323 9.410 11.436 1.00 86.81 282 ILE A CA 1
ATOM 2312 C C . ILE A 1 282 ? -6.520 8.327 10.375 1.00 86.81 282 ILE A C 1
ATOM 2314 O O . ILE A 1 282 ? -5.866 8.366 9.331 1.00 86.81 282 ILE A O 1
ATOM 2318 N N . LEU A 1 283 ? -7.426 7.381 10.618 1.00 84.75 283 LEU A N 1
ATOM 2319 C CA . LEU A 1 283 ? -7.696 6.293 9.687 1.00 84.75 283 LEU A CA 1
ATOM 2320 C C . LEU A 1 283 ? -8.219 6.793 8.347 1.00 84.75 283 LEU A C 1
ATOM 2322 O O . LEU A 1 283 ? -7.655 6.457 7.305 1.00 84.75 283 LEU A O 1
ATOM 2326 N N . ALA A 1 284 ? -9.238 7.648 8.373 1.00 89.25 284 ALA A N 1
ATOM 2327 C CA . ALA A 1 284 ? -9.860 8.191 7.175 1.00 89.25 284 ALA A CA 1
ATOM 2328 C C . ALA A 1 284 ? -8.875 8.987 6.301 1.00 89.25 284 ALA A C 1
ATOM 2330 O O . ALA A 1 284 ? -8.932 8.891 5.078 1.00 89.25 284 ALA A O 1
ATOM 2331 N N . ILE A 1 285 ? -7.957 9.746 6.913 1.00 90.00 285 ILE A N 1
ATOM 2332 C CA . ILE A 1 285 ? -7.035 10.638 6.194 1.00 90.00 285 ILE A CA 1
ATOM 2333 C C . ILE A 1 285 ? -5.750 9.922 5.773 1.00 90.00 285 ILE A C 1
ATOM 2335 O O . ILE A 1 285 ? -5.309 10.035 4.626 1.00 90.00 285 ILE A O 1
ATOM 2339 N N . TYR A 1 286 ? -5.106 9.210 6.700 1.00 86.88 286 TYR A N 1
ATOM 2340 C CA . TYR A 1 286 ? -3.726 8.766 6.511 1.00 86.88 286 TYR A CA 1
ATOM 2341 C C . TYR A 1 286 ? -3.605 7.351 5.947 1.00 86.88 286 TYR A C 1
ATOM 2343 O O . TYR A 1 286 ? -2.595 7.079 5.301 1.00 86.88 286 TYR A O 1
ATOM 2351 N N . ILE A 1 287 ? -4.596 6.464 6.107 1.00 82.31 287 ILE A N 1
ATOM 2352 C CA . ILE A 1 287 ? -4.577 5.140 5.453 1.00 82.31 287 ILE A CA 1
ATOM 2353 C C . ILE A 1 287 ? -4.586 5.249 3.923 1.00 82.31 287 ILE A C 1
ATOM 2355 O O . ILE A 1 287 ? -3.667 4.697 3.309 1.00 82.31 287 ILE A O 1
ATOM 2359 N N . PRO A 1 288 ? -5.544 5.945 3.271 1.00 83.75 288 PRO A N 1
ATOM 2360 C CA . PRO A 1 288 ? -5.556 6.032 1.810 1.00 83.75 288 PRO A CA 1
ATOM 2361 C C . PRO A 1 288 ? -4.289 6.712 1.283 1.00 83.75 288 PRO A C 1
ATOM 2363 O O . PRO A 1 288 ? -3.672 6.228 0.335 1.00 83.75 288 PRO A O 1
ATOM 2366 N N . MET A 1 289 ? -3.824 7.760 1.966 1.00 84.75 289 MET A N 1
ATOM 2367 C CA . MET A 1 289 ? -2.575 8.436 1.625 1.00 84.75 289 MET A CA 1
ATOM 2368 C C . MET A 1 289 ? -1.361 7.506 1.738 1.00 84.75 289 MET A C 1
ATOM 2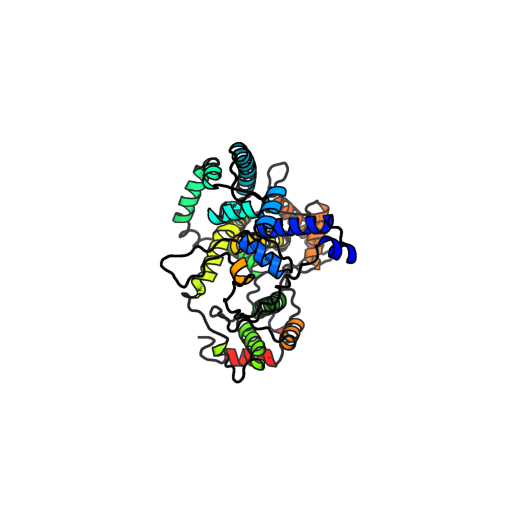370 O O . MET A 1 289 ? -0.556 7.423 0.813 1.00 84.75 289 MET A O 1
ATOM 2374 N N . ALA A 1 290 ? -1.220 6.771 2.844 1.00 80.06 290 ALA A N 1
ATOM 2375 C CA . ALA A 1 290 ? -0.121 5.830 3.021 1.00 80.06 290 ALA A CA 1
ATOM 2376 C C . ALA A 1 290 ? -0.176 4.691 1.996 1.00 80.06 290 ALA A C 1
ATOM 2378 O O . ALA A 1 290 ? 0.867 4.305 1.471 1.00 80.06 290 ALA A O 1
ATOM 2379 N N . ARG A 1 291 ? -1.369 4.184 1.657 1.00 78.44 291 ARG A N 1
ATOM 2380 C CA . ARG A 1 291 ? -1.554 3.179 0.597 1.00 78.44 291 ARG A CA 1
ATOM 2381 C C . ARG A 1 291 ? -1.090 3.702 -0.762 1.00 78.44 291 ARG A C 1
ATOM 2383 O O . ARG A 1 291 ? -0.326 3.009 -1.435 1.00 78.44 291 ARG A O 1
ATOM 2390 N N . GLU A 1 292 ? -1.469 4.924 -1.143 1.00 82.25 292 GLU A N 1
ATOM 2391 C CA . GLU A 1 292 ? -0.983 5.561 -2.376 1.00 82.25 292 GLU A CA 1
ATOM 2392 C C . GLU A 1 292 ? 0.548 5.696 -2.384 1.00 82.25 292 GLU A C 1
ATOM 2394 O O . GLU A 1 292 ? 1.209 5.382 -3.381 1.00 82.25 292 GLU A O 1
ATOM 2399 N N . GLU A 1 293 ? 1.129 6.121 -1.262 1.00 79.56 293 GLU A N 1
ATOM 2400 C CA . GLU A 1 293 ? 2.572 6.295 -1.130 1.00 79.56 293 GLU A CA 1
ATOM 2401 C C . GLU A 1 293 ? 3.345 4.973 -1.180 1.00 79.56 293 GLU A C 1
ATOM 2403 O O . GLU A 1 293 ? 4.354 4.869 -1.884 1.00 79.56 293 GLU A O 1
ATOM 2408 N N . ILE A 1 294 ? 2.859 3.936 -0.495 1.00 77.62 294 ILE A N 1
ATOM 2409 C CA . ILE A 1 294 ? 3.451 2.594 -0.524 1.00 77.62 294 ILE A CA 1
ATOM 2410 C C . ILE A 1 294 ? 3.345 2.014 -1.937 1.00 77.62 294 ILE A C 1
ATOM 2412 O O . ILE A 1 294 ? 4.338 1.508 -2.460 1.00 77.62 294 ILE A O 1
ATOM 2416 N N . ALA A 1 295 ? 2.194 2.143 -2.603 1.00 75.19 295 ALA A N 1
ATOM 2417 C CA . ALA A 1 295 ? 2.020 1.688 -3.982 1.00 75.19 295 ALA A CA 1
ATOM 2418 C C . ALA A 1 295 ? 2.976 2.410 -4.949 1.00 75.19 295 ALA A C 1
ATOM 2420 O O . ALA A 1 295 ? 3.570 1.789 -5.837 1.00 75.19 295 ALA A O 1
ATOM 2421 N N . SER A 1 296 ? 3.173 3.719 -4.763 1.00 78.75 296 SER A N 1
ATOM 2422 C CA . SER A 1 296 ? 4.167 4.502 -5.504 1.00 78.75 296 SER A CA 1
ATOM 2423 C C . SER A 1 296 ? 5.588 3.987 -5.250 1.00 78.75 296 SER A C 1
ATOM 2425 O O . SER A 1 296 ? 6.343 3.734 -6.193 1.00 78.75 296 SER A O 1
ATOM 2427 N N . TYR A 1 297 ? 5.938 3.733 -3.988 1.00 76.25 297 TYR A N 1
ATOM 2428 C CA . TYR A 1 297 ? 7.240 3.193 -3.610 1.00 76.25 297 TYR A CA 1
ATOM 2429 C C . TYR A 1 297 ? 7.504 1.806 -4.205 1.00 76.25 297 TYR A C 1
ATOM 2431 O O . TYR A 1 297 ? 8.589 1.565 -4.735 1.00 76.25 297 TYR A O 1
ATOM 2439 N N . VAL A 1 298 ? 6.522 0.901 -4.177 1.00 70.00 298 VAL A N 1
ATOM 2440 C CA . VAL A 1 298 ? 6.627 -0.442 -4.770 1.00 70.00 298 VAL A CA 1
ATOM 2441 C C . VAL A 1 298 ? 6.940 -0.347 -6.264 1.00 70.00 298 VAL A C 1
ATOM 2443 O O . VAL A 1 298 ? 7.836 -1.040 -6.748 1.00 70.00 298 VAL A O 1
ATOM 2446 N N . LYS A 1 299 ? 6.299 0.578 -6.993 1.00 70.19 299 LYS A N 1
ATOM 2447 C CA . LYS A 1 299 ? 6.620 0.838 -8.408 1.00 70.19 299 LYS A CA 1
ATOM 2448 C C . LYS A 1 299 ? 8.066 1.305 -8.585 1.00 70.19 299 LYS A C 1
ATOM 2450 O O . LYS A 1 299 ? 8.773 0.794 -9.456 1.00 70.19 299 LYS A O 1
ATOM 2455 N N . VAL A 1 300 ? 8.542 2.236 -7.752 1.00 71.50 300 VAL A N 1
ATOM 2456 C CA . VAL A 1 300 ? 9.946 2.703 -7.765 1.00 71.50 300 VAL A CA 1
ATOM 2457 C C . VAL A 1 300 ? 10.907 1.546 -7.485 1.00 71.50 300 VAL A C 1
ATOM 2459 O O . VAL A 1 300 ? 11.922 1.399 -8.167 1.00 71.50 300 VAL A O 1
ATOM 2462 N N . TRP A 1 301 ? 10.584 0.703 -6.507 1.00 71.12 301 TRP A N 1
ATOM 2463 C CA . TRP A 1 301 ? 11.410 -0.427 -6.112 1.00 71.12 301 TRP A CA 1
ATOM 2464 C C . TRP A 1 301 ? 11.490 -1.498 -7.201 1.00 71.12 301 TRP A C 1
ATOM 2466 O O . TRP A 1 301 ? 12.591 -1.910 -7.560 1.00 71.12 301 TRP A O 1
ATOM 2476 N N . ASN A 1 302 ? 10.357 -1.930 -7.757 1.00 67.75 302 ASN A N 1
ATOM 2477 C CA . ASN A 1 302 ? 10.296 -3.045 -8.712 1.00 67.75 302 ASN A CA 1
ATOM 2478 C C . ASN A 1 302 ? 10.962 -2.730 -10.052 1.00 67.75 302 ASN A C 1
ATOM 2480 O O . ASN A 1 302 ? 11.397 -3.626 -10.775 1.00 67.75 302 ASN A O 1
ATOM 2484 N N . THR A 1 303 ? 11.080 -1.448 -10.366 1.00 66.19 303 THR A N 1
ATOM 2485 C CA . THR A 1 303 ? 11.674 -0.961 -11.609 1.00 66.19 303 THR A CA 1
ATOM 2486 C C . THR A 1 303 ? 13.153 -0.601 -11.466 1.00 66.19 303 THR A C 1
ATOM 2488 O O . THR A 1 303 ? 13.813 -0.214 -12.433 1.00 66.19 303 THR A O 1
ATOM 2491 N N . ARG A 1 304 ? 13.716 -0.724 -10.259 1.00 68.81 304 ARG A N 1
ATOM 2492 C CA . ARG A 1 304 ? 15.153 -0.554 -10.059 1.00 68.81 304 ARG A CA 1
ATOM 2493 C C . ARG A 1 304 ? 15.909 -1.728 -10.686 1.00 68.81 304 ARG A C 1
ATOM 2495 O O . ARG A 1 304 ? 15.473 -2.877 -10.624 1.00 68.81 304 ARG A O 1
ATOM 2502 N N . GLN A 1 305 ? 17.096 -1.449 -11.207 1.00 68.38 305 GLN A N 1
ATOM 2503 C CA . GLN A 1 305 ? 17.978 -2.493 -11.712 1.00 68.38 305 GLN A CA 1
ATOM 2504 C C . GLN A 1 305 ? 18.751 -3.145 -10.559 1.00 68.38 305 GLN A C 1
ATOM 2506 O O . GLN A 1 305 ? 19.454 -2.468 -9.807 1.00 68.38 305 GLN A O 1
ATOM 2511 N N . ILE A 1 306 ? 18.642 -4.466 -10.438 1.00 69.81 306 ILE A N 1
ATOM 2512 C CA . ILE A 1 306 ? 19.540 -5.290 -9.632 1.00 69.81 306 ILE A CA 1
ATOM 2513 C C . ILE A 1 306 ? 20.850 -5.402 -10.411 1.00 69.81 306 ILE A C 1
ATOM 2515 O O . ILE A 1 306 ? 20.889 -5.943 -11.518 1.00 69.81 306 ILE A O 1
ATOM 2519 N N . THR A 1 307 ? 21.917 -4.830 -9.860 1.00 65.88 307 THR A N 1
ATOM 2520 C CA . THR A 1 307 ? 23.234 -4.828 -10.495 1.00 65.88 307 THR A CA 1
ATOM 2521 C C . THR A 1 307 ? 23.900 -6.195 -10.383 1.00 65.88 307 THR A C 1
ATOM 2523 O O . THR A 1 307 ? 23.774 -6.886 -9.371 1.00 65.88 307 THR A O 1
ATOM 2526 N N . LYS A 1 308 ? 24.648 -6.577 -11.425 1.00 69.69 308 LYS A N 1
ATOM 2527 C CA . LYS A 1 308 ? 25.481 -7.781 -11.398 1.00 69.69 308 LYS A CA 1
ATOM 2528 C C . LYS A 1 308 ? 26.572 -7.611 -10.340 1.00 69.69 308 LYS A C 1
ATOM 2530 O O . LYS A 1 308 ? 27.311 -6.629 -10.366 1.00 69.69 308 LYS A O 1
ATOM 2535 N N . GLN A 1 309 ? 26.666 -8.562 -9.416 1.00 67.56 309 GLN A N 1
ATOM 2536 C CA . GLN A 1 309 ? 27.714 -8.591 -8.399 1.00 67.56 309 GLN A CA 1
ATOM 2537 C C . GLN A 1 309 ? 28.792 -9.584 -8.834 1.00 67.56 309 GLN A C 1
ATOM 2539 O O . GLN A 1 309 ? 28.514 -10.774 -8.945 1.00 67.56 309 GLN A O 1
ATOM 2544 N N . SER A 1 310 ? 30.016 -9.102 -9.070 1.00 65.88 310 SER A N 1
ATOM 2545 C CA . SER A 1 310 ? 31.136 -9.917 -9.576 1.00 65.88 310 SER A CA 1
ATOM 2546 C C . SER A 1 310 ? 31.462 -11.130 -8.699 1.00 65.88 310 SER A C 1
ATOM 2548 O O . SER A 1 310 ? 31.876 -12.158 -9.213 1.00 65.88 310 SER A O 1
ATOM 2550 N N . HIS A 1 311 ? 31.225 -11.031 -7.390 1.00 73.06 311 HIS A N 1
ATOM 2551 C CA . HIS A 1 311 ? 31.488 -12.096 -6.419 1.00 73.06 311 HIS A CA 1
ATOM 2552 C C . HIS A 1 311 ? 30.271 -12.998 -6.145 1.00 73.06 311 HIS A C 1
ATOM 2554 O O . HIS A 1 311 ? 30.329 -13.867 -5.280 1.00 73.06 311 HIS A O 1
ATOM 2560 N N . ARG A 1 312 ? 29.141 -12.794 -6.839 1.00 66.19 312 ARG A N 1
ATOM 2561 C CA . ARG A 1 312 ? 27.925 -13.608 -6.684 1.00 66.19 312 ARG A CA 1
ATOM 2562 C C . ARG A 1 312 ? 27.372 -13.997 -8.048 1.00 66.19 312 ARG A C 1
ATOM 2564 O O . ARG A 1 312 ? 26.373 -13.449 -8.505 1.00 66.19 312 ARG A O 1
ATOM 2571 N N . ASN A 1 313 ? 28.016 -14.979 -8.674 1.00 64.56 313 ASN A N 1
ATOM 2572 C CA . ASN A 1 313 ? 27.661 -15.454 -10.016 1.00 64.56 313 ASN A CA 1
ATOM 2573 C C . ASN A 1 313 ? 26.232 -16.019 -10.115 1.00 64.56 313 ASN A C 1
ATOM 2575 O O . ASN A 1 313 ? 25.634 -15.951 -11.180 1.00 64.56 313 ASN A O 1
ATOM 2579 N N . HIS A 1 314 ? 25.662 -16.510 -9.009 1.00 66.81 314 HIS A N 1
ATOM 2580 C CA . HIS A 1 314 ? 24.272 -16.980 -8.933 1.00 66.81 314 HIS A CA 1
ATOM 2581 C C . HIS A 1 314 ? 23.239 -15.842 -8.794 1.00 66.81 314 HIS A C 1
ATOM 2583 O O . HIS A 1 314 ? 22.037 -16.095 -8.738 1.00 66.81 314 HIS A O 1
ATOM 2589 N N . SER A 1 315 ? 23.673 -14.581 -8.669 1.00 64.62 315 SER A N 1
ATOM 2590 C CA . SER A 1 315 ? 22.763 -13.442 -8.552 1.00 64.62 315 SER A CA 1
ATOM 2591 C C . SER A 1 315 ? 22.256 -13.028 -9.928 1.00 64.62 315 SER A C 1
ATOM 2593 O O . SER A 1 315 ? 23.006 -12.471 -10.730 1.00 64.62 315 SER A O 1
ATOM 2595 N N . ILE A 1 316 ? 20.960 -13.217 -10.162 1.00 64.62 316 ILE A N 1
ATOM 2596 C CA . ILE A 1 316 ? 20.288 -12.745 -11.373 1.00 64.62 316 ILE A CA 1
ATOM 2597 C C . ILE A 1 316 ? 20.259 -11.210 -11.358 1.00 64.62 316 ILE A C 1
ATOM 2599 O O . ILE A 1 316 ? 19.806 -10.585 -10.395 1.00 64.62 316 ILE A O 1
ATOM 2603 N N . SER A 1 317 ? 20.794 -10.600 -12.413 1.00 65.25 317 SER A N 1
ATOM 2604 C CA . SER A 1 317 ? 20.766 -9.153 -12.631 1.00 65.25 317 SER A CA 1
ATOM 2605 C C . SER A 1 317 ? 19.619 -8.784 -13.561 1.00 65.25 317 SER A C 1
ATOM 2607 O O . SER A 1 317 ? 19.407 -9.466 -14.554 1.00 65.25 317 SER A O 1
ATOM 2609 N N . GLY A 1 318 ? 18.927 -7.682 -13.292 1.00 66.62 318 GLY A N 1
ATOM 2610 C CA . GLY A 1 318 ? 17.760 -7.267 -14.073 1.00 66.62 318 GLY A CA 1
ATOM 2611 C C . GLY A 1 318 ? 16.832 -6.374 -13.259 1.00 66.62 318 GLY A C 1
ATOM 2612 O O . GLY A 1 318 ? 17.099 -6.097 -12.089 1.00 66.62 318 GLY A O 1
ATOM 2613 N N . GLN A 1 319 ? 15.761 -5.876 -13.868 1.00 68.00 319 GLN A N 1
ATOM 2614 C CA . GLN A 1 319 ? 14.704 -5.188 -13.120 1.00 68.00 319 GLN A CA 1
ATOM 2615 C C . GLN A 1 319 ? 13.743 -6.228 -12.553 1.00 68.00 319 GLN A C 1
ATOM 2617 O O . GLN A 1 319 ? 13.381 -7.156 -13.265 1.00 68.00 319 GLN A O 1
ATOM 2622 N N . SER A 1 320 ? 13.302 -6.076 -11.302 1.00 66.50 320 SER A N 1
ATOM 2623 C CA . SER A 1 320 ? 12.420 -7.069 -10.665 1.00 66.50 320 SER A CA 1
ATOM 2624 C C . SER A 1 320 ? 11.144 -7.306 -11.476 1.00 66.50 320 SER A C 1
ATOM 2626 O O . SER A 1 320 ? 10.732 -8.445 -11.639 1.00 66.50 320 SER A O 1
ATOM 2628 N N . ASN A 1 321 ? 10.562 -6.234 -12.023 1.00 62.59 321 ASN A N 1
ATOM 2629 C CA . ASN A 1 321 ? 9.367 -6.310 -12.863 1.00 62.59 321 ASN A CA 1
ATOM 2630 C C . ASN A 1 321 ? 9.613 -7.087 -14.167 1.00 62.59 321 ASN A C 1
ATOM 2632 O O . ASN A 1 321 ? 8.755 -7.837 -14.609 1.00 62.59 321 ASN A O 1
ATOM 2636 N N . VAL A 1 322 ? 10.797 -6.926 -14.767 1.00 63.97 322 VAL A N 1
ATOM 2637 C CA . VAL A 1 322 ? 11.195 -7.644 -15.989 1.00 63.97 322 VAL A CA 1
ATOM 2638 C C . VAL A 1 322 ? 11.435 -9.109 -15.676 1.00 63.97 322 VAL A C 1
ATOM 2640 O O . VAL A 1 322 ? 10.843 -9.963 -16.309 1.00 63.97 322 VAL A O 1
ATOM 2643 N N . LEU A 1 323 ? 12.229 -9.399 -14.645 1.00 67.38 323 LEU A N 1
ATOM 2644 C CA . LEU A 1 323 ? 12.550 -10.770 -14.250 1.00 67.38 323 LEU A CA 1
ATOM 2645 C C . LEU A 1 323 ? 11.310 -11.590 -13.875 1.00 67.38 323 LEU A C 1
ATOM 2647 O O . LEU A 1 323 ? 11.334 -12.806 -14.007 1.00 67.38 323 LEU A O 1
ATOM 2651 N N . TYR A 1 324 ? 10.259 -10.932 -13.380 1.00 65.38 324 TYR A N 1
ATOM 2652 C CA . TYR A 1 324 ? 9.014 -11.591 -13.002 1.00 65.38 324 TYR A CA 1
ATOM 2653 C C . TYR A 1 324 ? 8.024 -11.726 -14.172 1.00 65.38 324 TYR A C 1
ATOM 2655 O O . TYR A 1 324 ? 7.427 -12.782 -14.327 1.00 65.38 324 TYR A O 1
ATOM 2663 N N . HIS A 1 325 ? 7.843 -10.687 -14.999 1.00 61.97 325 HIS A N 1
ATOM 2664 C CA . HIS A 1 325 ? 6.806 -10.678 -16.047 1.00 61.97 325 HIS A CA 1
ATOM 2665 C C . HIS A 1 325 ? 7.308 -10.998 -17.462 1.00 61.97 325 HIS A C 1
ATOM 2667 O O . HIS A 1 325 ? 6.501 -11.280 -18.343 1.00 61.97 325 HIS A O 1
ATOM 2673 N N . LEU A 1 326 ? 8.612 -10.893 -17.713 1.00 60.53 326 LEU A N 1
ATOM 2674 C CA . LEU A 1 326 ? 9.230 -11.037 -19.030 1.00 60.53 326 LEU A CA 1
ATOM 2675 C C . LEU A 1 326 ? 10.363 -12.057 -18.912 1.00 60.53 326 LEU A C 1
ATOM 2677 O O . LEU A 1 326 ? 11.533 -11.691 -18.782 1.00 60.53 326 LEU A O 1
ATOM 2681 N N . LEU A 1 327 ? 9.998 -13.341 -18.909 1.00 61.94 327 LEU A N 1
ATOM 2682 C CA . LEU A 1 327 ? 10.974 -14.426 -18.936 1.00 61.94 327 LEU A CA 1
ATOM 2683 C C . LEU A 1 327 ? 11.781 -14.326 -20.236 1.00 61.94 327 LEU A C 1
ATOM 2685 O O . LEU A 1 327 ? 11.206 -14.251 -21.319 1.00 61.94 327 LEU A O 1
ATOM 2689 N N . GLU A 1 328 ? 13.107 -14.277 -20.116 1.00 59.22 328 GLU A N 1
ATOM 2690 C CA . GLU A 1 328 ? 13.999 -14.379 -21.272 1.00 59.22 328 GLU A CA 1
ATOM 2691 C C . GLU A 1 328 ? 13.966 -15.812 -21.829 1.00 59.22 328 GLU A C 1
ATOM 2693 O O . GLU A 1 328 ? 13.741 -16.776 -21.086 1.00 59.22 328 GLU A O 1
ATOM 2698 N N . ASP A 1 329 ? 14.228 -15.954 -23.131 1.00 55.09 329 ASP A N 1
ATOM 2699 C CA . ASP A 1 329 ? 14.289 -17.252 -23.804 1.00 55.09 329 ASP A CA 1
ATOM 2700 C C . ASP A 1 329 ? 15.224 -18.223 -23.059 1.00 55.09 329 ASP A C 1
ATOM 2702 O O . ASP A 1 329 ? 16.415 -17.963 -22.873 1.00 55.09 329 ASP A O 1
ATOM 2706 N N . GLY A 1 330 ? 14.676 -19.366 -22.635 1.00 57.50 330 GLY A N 1
ATOM 2707 C CA . GLY A 1 330 ? 15.417 -20.431 -21.952 1.00 57.50 330 GLY A CA 1
ATOM 2708 C C . GLY A 1 330 ? 15.397 -20.392 -20.418 1.00 57.50 330 GLY A C 1
ATOM 2709 O O . GLY A 1 330 ? 15.979 -21.287 -19.804 1.00 57.50 330 GLY A O 1
ATOM 2710 N N . ILE A 1 331 ? 14.724 -19.425 -19.780 1.00 61.62 331 ILE A N 1
ATOM 2711 C CA . ILE A 1 331 ? 14.472 -19.453 -18.328 1.00 61.62 331 ILE A CA 1
ATOM 2712 C C . ILE A 1 331 ? 13.167 -20.222 -18.053 1.00 61.62 331 ILE A C 1
ATOM 2714 O O . ILE A 1 331 ? 12.111 -19.788 -18.514 1.00 61.62 331 ILE A O 1
ATOM 2718 N N . PRO A 1 332 ? 13.193 -21.339 -17.297 1.00 60.06 332 PRO A N 1
ATOM 2719 C CA . PRO A 1 332 ? 11.975 -22.070 -16.959 1.00 60.06 332 PRO A CA 1
ATOM 2720 C C . PRO A 1 332 ? 11.076 -21.248 -16.029 1.00 60.06 332 PRO A C 1
ATOM 2722 O O . PRO A 1 332 ? 11.550 -20.728 -15.015 1.00 60.06 332 PRO A O 1
ATOM 2725 N N . ASP A 1 333 ? 9.781 -21.184 -16.340 1.00 65.44 333 ASP A N 1
ATOM 2726 C CA . ASP A 1 333 ? 8.771 -20.775 -15.366 1.00 65.44 333 ASP A CA 1
ATOM 2727 C C . ASP A 1 333 ? 8.547 -21.928 -14.381 1.00 65.44 333 ASP A C 1
ATOM 2729 O O . ASP A 1 333 ? 8.234 -23.052 -14.778 1.00 65.44 333 ASP A O 1
ATOM 2733 N N . TYR A 1 334 ? 8.751 -21.660 -13.095 1.00 68.25 334 TYR A N 1
ATOM 2734 C CA . TYR A 1 334 ? 8.557 -22.642 -12.026 1.00 68.25 334 TYR A CA 1
ATOM 2735 C C . TYR A 1 334 ? 7.182 -22.516 -11.353 1.00 68.25 334 TYR A C 1
ATOM 2737 O O . TYR A 1 334 ? 6.910 -23.243 -10.394 1.00 68.25 334 TYR A O 1
ATOM 2745 N N . GLY A 1 335 ? 6.334 -21.593 -11.814 1.00 70.38 335 GLY A N 1
ATOM 2746 C CA . GLY A 1 335 ? 4.951 -21.459 -11.376 1.00 70.38 335 GLY A CA 1
ATOM 2747 C C . GLY A 1 335 ? 4.041 -22.520 -11.996 1.00 70.38 335 GLY A C 1
ATOM 2748 O O . GLY A 1 335 ? 4.078 -22.748 -13.203 1.00 70.38 335 GLY A O 1
ATOM 2749 N N . SER A 1 336 ? 3.195 -23.160 -11.185 1.00 81.06 336 SER A N 1
ATOM 2750 C CA . SER A 1 336 ? 2.065 -23.954 -11.690 1.00 81.06 336 SER A CA 1
ATOM 2751 C C . SER A 1 336 ? 0.782 -23.120 -11.686 1.00 81.06 336 SER A C 1
ATOM 2753 O O . SER A 1 336 ? 0.754 -22.015 -11.152 1.00 81.06 336 SER A O 1
ATOM 2755 N N . LYS A 1 337 ? -0.299 -23.609 -12.298 1.00 86.44 337 LYS A N 1
ATOM 2756 C CA . LYS A 1 337 ? -1.617 -22.973 -12.148 1.00 86.44 337 LYS A CA 1
ATOM 2757 C C . LYS A 1 337 ? -2.274 -23.475 -10.858 1.00 86.44 337 LYS A C 1
ATOM 2759 O O . LYS A 1 337 ? -2.187 -24.679 -10.602 1.00 86.44 337 LYS A O 1
ATOM 2764 N N . PRO A 1 338 ? -2.911 -22.609 -10.052 1.00 86.00 338 PRO A N 1
ATOM 2765 C CA . PRO A 1 338 ? -3.687 -23.069 -8.906 1.00 86.00 338 PRO A CA 1
ATOM 2766 C C . PRO A 1 338 ? -4.878 -23.912 -9.380 1.00 86.00 338 PRO A C 1
ATOM 2768 O O . PRO A 1 338 ? -5.397 -23.698 -10.478 1.00 86.00 338 PRO A O 1
ATOM 2771 N N . ASP A 1 339 ? -5.304 -24.874 -8.560 1.00 89.38 339 ASP A N 1
ATOM 2772 C CA . ASP A 1 339 ? -6.588 -25.542 -8.769 1.00 89.38 339 ASP A CA 1
ATOM 2773 C C . ASP A 1 339 ? -7.709 -24.514 -8.580 1.00 89.38 339 ASP A C 1
ATOM 2775 O O . ASP A 1 339 ? -7.878 -23.964 -7.491 1.00 89.38 339 ASP A O 1
ATOM 2779 N N . GLN A 1 340 ? -8.431 -24.223 -9.661 1.00 90.00 340 GLN A N 1
ATOM 2780 C CA . GLN A 1 340 ? -9.413 -23.145 -9.684 1.00 90.00 340 GLN A CA 1
ATOM 2781 C C . GLN A 1 340 ? -10.616 -23.443 -8.785 1.00 90.00 340 GLN A C 1
ATOM 2783 O O . GLN A 1 340 ? -11.101 -22.536 -8.120 1.00 90.00 340 GLN A O 1
ATOM 2788 N N . VAL A 1 341 ? -11.055 -24.704 -8.718 1.00 89.31 341 VAL A N 1
ATOM 2789 C CA . VAL A 1 341 ? -12.222 -25.100 -7.917 1.00 89.31 341 VAL A CA 1
ATOM 2790 C C . VAL A 1 341 ? -11.888 -24.975 -6.437 1.00 89.31 341 VAL A C 1
ATOM 2792 O O . VAL A 1 341 ? -12.651 -24.389 -5.672 1.00 89.31 341 VAL A O 1
ATOM 2795 N N . VAL A 1 342 ? -10.716 -25.473 -6.034 1.00 88.19 342 VAL A N 1
ATOM 2796 C CA . VAL A 1 342 ? -10.243 -25.356 -4.648 1.00 88.19 342 VAL A CA 1
ATOM 2797 C C . VAL A 1 342 ? -9.999 -23.891 -4.283 1.00 88.19 342 VAL A C 1
ATOM 2799 O O . VAL A 1 342 ? -10.368 -23.467 -3.191 1.00 88.19 342 VAL A O 1
ATOM 2802 N N . LEU A 1 343 ? -9.413 -23.100 -5.186 1.00 88.56 343 LEU A N 1
ATOM 2803 C CA . LEU A 1 343 ? -9.149 -21.680 -4.954 1.00 88.56 343 LEU A CA 1
ATOM 2804 C C . LEU A 1 343 ? -10.439 -20.869 -4.768 1.00 88.56 343 LEU A C 1
ATOM 2806 O O . LEU A 1 343 ? -10.519 -20.097 -3.818 1.00 88.56 343 LEU A O 1
ATOM 2810 N N . GLU A 1 344 ? -11.434 -21.045 -5.640 1.00 88.38 344 GLU A N 1
ATOM 2811 C CA . GLU A 1 344 ? -12.734 -20.360 -5.541 1.00 88.38 344 GLU A CA 1
ATOM 2812 C C . GLU A 1 344 ? -13.466 -20.752 -4.258 1.00 88.38 344 GLU A C 1
ATOM 2814 O O . GLU A 1 344 ? -13.898 -19.884 -3.507 1.00 88.38 344 GLU A O 1
ATOM 2819 N N . THR A 1 345 ? -13.472 -22.046 -3.933 1.00 86.81 345 THR A N 1
ATOM 2820 C CA . THR A 1 345 ? -14.053 -22.553 -2.685 1.00 86.81 345 THR A CA 1
ATOM 2821 C C . THR A 1 345 ? -13.412 -21.900 -1.454 1.00 86.81 345 THR A C 1
ATOM 2823 O O . THR A 1 345 ? -14.105 -21.464 -0.539 1.00 86.81 345 THR A O 1
ATOM 2826 N N . LEU A 1 346 ? -12.078 -21.792 -1.431 1.00 85.44 346 LEU A N 1
ATOM 2827 C CA . LEU A 1 346 ? -11.359 -21.144 -0.334 1.00 85.44 346 LEU A CA 1
ATOM 2828 C C . LEU A 1 346 ? -11.581 -19.622 -0.296 1.00 85.44 346 LEU A C 1
ATOM 2830 O O . LEU A 1 346 ? -11.473 -19.039 0.778 1.00 85.44 346 LEU A O 1
ATOM 2834 N N . LEU A 1 347 ? -11.860 -18.964 -1.423 1.00 82.19 347 LEU A N 1
ATOM 2835 C CA . LEU A 1 347 ? -12.138 -17.524 -1.474 1.00 82.19 347 LEU A CA 1
ATOM 2836 C C . LEU A 1 347 ? -13.557 -17.193 -0.990 1.00 82.19 347 LEU A C 1
ATOM 2838 O O . LEU A 1 347 ? -13.710 -16.281 -0.178 1.00 82.19 347 LEU A O 1
ATOM 2842 N N . ASP A 1 348 ? -14.565 -17.946 -1.435 1.00 75.94 348 ASP A N 1
ATOM 2843 C CA . ASP A 1 348 ? -15.984 -17.687 -1.142 1.00 75.94 348 ASP A CA 1
ATOM 2844 C C . ASP A 1 348 ? -16.312 -17.801 0.356 1.00 75.94 348 ASP A C 1
ATOM 2846 O O . ASP A 1 348 ? -17.121 -17.042 0.891 1.00 75.94 348 ASP A O 1
ATOM 2850 N N . GLU A 1 349 ? -15.640 -18.705 1.069 1.00 68.56 349 GLU A N 1
ATOM 2851 C CA . GLU A 1 349 ? -15.826 -18.910 2.514 1.00 68.56 349 GLU A CA 1
ATOM 2852 C C . GLU A 1 349 ? -15.210 -17.799 3.373 1.00 68.56 349 GLU A C 1
ATOM 2854 O O . GLU A 1 349 ? -15.503 -17.674 4.563 1.00 68.56 349 GLU A O 1
ATOM 2859 N N . HIS A 1 350 ? -14.356 -16.975 2.772 1.00 65.06 350 HIS A N 1
ATOM 2860 C CA . HIS A 1 350 ? -13.536 -15.993 3.462 1.00 65.06 350 HIS A CA 1
ATOM 2861 C C . HIS A 1 350 ? -13.827 -14.585 2.933 1.00 65.06 350 HIS A C 1
ATOM 2863 O O . HIS A 1 350 ? -12.892 -13.834 2.652 1.00 65.06 350 HIS A O 1
ATOM 2869 N N . ASN A 1 351 ? -15.110 -14.214 2.835 1.00 59.91 351 ASN A N 1
ATOM 2870 C CA . ASN A 1 351 ? -15.591 -12.905 2.367 1.00 59.91 351 ASN A CA 1
ATOM 2871 C C . ASN A 1 351 ? -15.343 -11.759 3.378 1.00 59.91 351 ASN A C 1
ATOM 2873 O O . ASN A 1 351 ? -16.254 -11.033 3.770 1.00 59.91 351 ASN A O 1
ATOM 2877 N N . PHE A 1 352 ? -14.105 -11.629 3.851 1.00 64.88 352 PHE A N 1
ATOM 2878 C CA . PHE A 1 352 ? -13.640 -10.477 4.618 1.00 64.88 352 PHE A CA 1
ATOM 2879 C C . PHE A 1 352 ? -12.990 -9.497 3.647 1.00 64.88 352 PHE A C 1
ATOM 2881 O O . PHE A 1 352 ? -12.090 -9.870 2.885 1.00 64.88 352 PHE A O 1
ATOM 2888 N N . GLU A 1 353 ? -13.398 -8.237 3.705 1.00 68.25 353 GLU A N 1
ATOM 2889 C CA . GLU A 1 353 ? -12.791 -7.202 2.884 1.00 68.25 353 GLU A CA 1
ATOM 2890 C C . GLU A 1 353 ? -11.414 -6.827 3.458 1.00 68.25 353 GLU A C 1
ATOM 2892 O O . GLU A 1 353 ? -11.282 -6.066 4.414 1.00 68.25 353 GLU A O 1
ATOM 2897 N N . LEU A 1 354 ? -10.354 -7.394 2.873 1.00 63.97 354 LEU A N 1
ATOM 2898 C CA . LEU A 1 354 ? -8.961 -7.172 3.282 1.00 63.97 354 LEU A CA 1
ATOM 2899 C C . LEU A 1 354 ? -8.549 -5.701 3.270 1.00 63.97 354 LEU A C 1
ATOM 2901 O O . LEU A 1 354 ? -7.643 -5.310 4.015 1.00 63.97 354 LEU A O 1
ATOM 2905 N N . ASP A 1 355 ? -9.150 -4.928 2.368 1.00 68.62 355 ASP A N 1
ATOM 2906 C CA . ASP A 1 355 ? -8.829 -3.527 2.188 1.00 68.62 355 ASP A CA 1
ATOM 2907 C C . ASP A 1 355 ? -9.697 -2.616 3.081 1.00 68.62 355 ASP A C 1
ATOM 2909 O O . ASP A 1 355 ? -9.451 -1.405 3.112 1.00 68.62 355 ASP A O 1
ATOM 2913 N N . GLU A 1 356 ? -10.622 -3.162 3.877 1.00 76.56 356 GLU A N 1
ATOM 2914 C CA . GLU A 1 356 ? -11.424 -2.417 4.850 1.00 76.56 356 GLU A CA 1
ATOM 2915 C C . GLU A 1 356 ? -10.572 -2.002 6.060 1.00 76.56 356 GLU A C 1
ATOM 2917 O O . GLU A 1 356 ? -9.920 -2.810 6.719 1.00 76.56 356 GLU A O 1
ATOM 2922 N N . TYR A 1 357 ? -10.538 -0.699 6.336 1.00 78.44 357 TYR A N 1
ATOM 2923 C CA . TYR A 1 357 ? -9.808 -0.106 7.470 1.00 78.44 357 TYR A CA 1
ATOM 2924 C C . TYR A 1 357 ? -10.697 0.777 8.353 1.00 78.44 357 TYR A C 1
ATOM 2926 O O . TYR A 1 357 ? -10.273 1.214 9.424 1.00 78.44 357 TYR A O 1
ATOM 2934 N N . LEU A 1 358 ? -11.909 1.055 7.877 1.00 84.31 358 LEU A N 1
ATOM 2935 C CA . LEU A 1 358 ? -13.021 1.657 8.590 1.00 84.31 358 LEU A CA 1
ATOM 2936 C C . LEU A 1 358 ? -14.307 1.006 8.061 1.00 84.31 358 LEU A C 1
ATOM 2938 O O . LEU A 1 358 ? -14.365 0.759 6.853 1.00 84.31 358 LEU A O 1
ATOM 2942 N N . PRO A 1 359 ? -15.324 0.808 8.918 1.00 89.06 359 PRO A N 1
ATOM 2943 C CA . PRO A 1 359 ? -16.652 0.386 8.497 1.00 89.06 359 PRO A CA 1
ATOM 2944 C C . PRO A 1 359 ? -17.169 1.255 7.354 1.00 89.06 359 PRO A C 1
ATOM 2946 O O . PRO A 1 359 ? -16.978 2.476 7.366 1.00 89.06 359 PRO A O 1
ATOM 2949 N N . LEU A 1 360 ? -17.816 0.637 6.365 1.00 89.38 360 LEU A N 1
ATOM 2950 C CA . LEU A 1 360 ? -18.237 1.323 5.139 1.00 89.38 360 LEU A CA 1
ATOM 2951 C C . LEU A 1 360 ? -19.111 2.564 5.405 1.00 89.38 360 LEU A C 1
ATOM 2953 O O . LEU A 1 360 ? -18.948 3.591 4.748 1.00 89.38 360 LEU A O 1
ATOM 2957 N N . ASP A 1 361 ? -20.013 2.494 6.381 1.00 93.12 361 ASP A N 1
ATOM 2958 C CA . ASP A 1 361 ? -20.857 3.610 6.822 1.00 93.12 361 ASP A CA 1
ATOM 2959 C C . ASP A 1 361 ? -20.036 4.775 7.404 1.00 93.12 361 ASP A C 1
ATOM 2961 O O . ASP A 1 361 ? -20.207 5.927 6.996 1.00 93.12 361 ASP A O 1
ATOM 2965 N N . THR A 1 362 ? -19.088 4.468 8.288 1.00 93.50 362 THR A N 1
ATOM 2966 C CA . THR A 1 362 ? -18.164 5.425 8.904 1.00 93.50 362 THR A CA 1
ATOM 2967 C C . THR A 1 362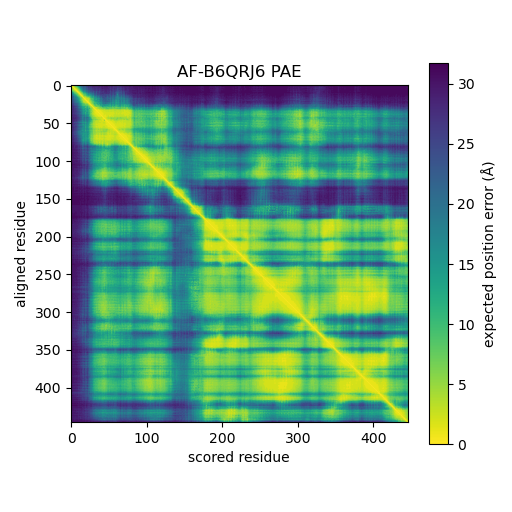 ? -17.266 6.063 7.845 1.00 93.50 362 THR A C 1
ATOM 2969 O O . THR A 1 362 ? -17.101 7.284 7.817 1.00 93.50 362 THR A O 1
ATOM 2972 N N . LEU A 1 363 ? -16.720 5.258 6.930 1.00 91.69 363 LEU A N 1
ATOM 2973 C CA . LEU A 1 363 ? -15.860 5.731 5.851 1.00 91.69 363 LEU A CA 1
ATOM 2974 C C . LEU A 1 363 ? -16.614 6.669 4.901 1.00 91.69 363 LEU A C 1
ATOM 2976 O O . LEU A 1 363 ? -16.118 7.758 4.603 1.00 91.69 363 LEU A O 1
ATOM 2980 N N . ASN A 1 364 ? -17.814 6.278 4.465 1.00 94.69 364 ASN A N 1
ATOM 2981 C CA . ASN A 1 364 ? -18.655 7.096 3.592 1.00 94.69 364 ASN A CA 1
ATOM 2982 C C . ASN A 1 364 ? -19.019 8.424 4.259 1.00 94.69 364 ASN A C 1
ATOM 2984 O O . ASN A 1 364 ? -18.937 9.474 3.620 1.00 94.69 364 ASN A O 1
ATOM 2988 N N . TRP A 1 365 ? -19.357 8.402 5.550 1.00 96.62 365 TRP A N 1
ATOM 2989 C CA . TRP A 1 365 ? -19.637 9.617 6.308 1.00 96.62 365 TRP A CA 1
ATOM 2990 C C . TRP A 1 365 ? -18.416 10.548 6.353 1.00 96.62 365 TRP A C 1
ATOM 2992 O O . TRP A 1 365 ? -18.528 11.739 6.046 1.00 96.62 365 TRP A O 1
ATOM 3002 N N . CYS A 1 366 ? -17.226 10.013 6.654 1.00 95.56 366 CYS A N 1
ATOM 3003 C CA . CYS A 1 366 ? -15.991 10.799 6.664 1.00 95.56 366 CYS A CA 1
ATOM 3004 C C . CYS A 1 366 ? -15.695 11.411 5.288 1.00 95.56 366 CYS A C 1
ATOM 3006 O O . CYS A 1 366 ? -15.389 12.601 5.198 1.00 95.56 366 CYS A O 1
ATOM 3008 N N . GLN A 1 367 ? -15.818 10.628 4.213 1.00 94.50 367 GLN A N 1
ATOM 3009 C CA . GLN A 1 367 ? -15.586 11.096 2.844 1.00 94.50 367 GLN A CA 1
ATOM 3010 C C . GLN A 1 367 ? -16.571 12.195 2.439 1.00 94.50 367 GLN A C 1
ATOM 3012 O O . GLN A 1 367 ? -16.156 13.212 1.891 1.00 94.50 367 GLN A O 1
ATOM 3017 N N . GLN A 1 368 ? -17.856 12.049 2.768 1.00 95.19 368 GLN A N 1
ATOM 3018 C CA . GLN A 1 368 ? -18.866 13.075 2.497 1.00 95.19 368 GLN A CA 1
ATOM 3019 C C . GLN A 1 368 ? -18.542 14.396 3.203 1.00 95.19 368 GLN A C 1
ATOM 3021 O O . GLN A 1 368 ? -18.610 15.460 2.582 1.00 95.19 368 GLN A O 1
ATOM 3026 N N . LYS A 1 369 ? -18.136 14.348 4.479 1.00 95.75 369 LYS A N 1
ATOM 3027 C CA . LYS A 1 369 ? -17.724 15.551 5.221 1.00 95.75 369 LYS A CA 1
ATOM 3028 C C . LYS A 1 369 ? -16.503 16.212 4.597 1.00 95.75 369 LYS A C 1
ATOM 3030 O O . LYS A 1 369 ? -16.510 17.426 4.400 1.00 95.75 369 LYS A O 1
ATOM 3035 N N . LEU A 1 370 ? -15.494 15.431 4.226 1.00 95.31 370 LEU A N 1
ATOM 3036 C CA . LEU A 1 370 ? -14.301 15.944 3.555 1.00 95.31 370 LEU A CA 1
ATOM 3037 C C . LEU A 1 370 ? -14.629 16.583 2.200 1.00 95.31 370 LEU A C 1
ATOM 3039 O O . LEU A 1 370 ? -14.215 17.715 1.949 1.00 95.31 370 LEU A O 1
ATOM 3043 N N . HIS A 1 371 ? -15.433 15.919 1.367 1.00 94.00 371 HIS A N 1
ATOM 3044 C CA . HIS A 1 371 ? -15.864 16.450 0.071 1.00 94.00 371 HIS A CA 1
ATOM 3045 C C . HIS A 1 371 ? -16.648 17.758 0.218 1.00 94.00 371 HIS A C 1
ATOM 3047 O O . HIS A 1 371 ? -16.415 18.694 -0.540 1.00 94.00 371 HIS A O 1
ATOM 3053 N N . SER A 1 372 ? -17.506 17.876 1.238 1.00 92.38 372 SER A N 1
ATOM 3054 C CA . SER A 1 372 ? -18.271 19.107 1.490 1.00 92.38 372 SER A CA 1
ATOM 3055 C C . SER A 1 372 ? -17.404 20.339 1.791 1.00 92.38 372 SER A C 1
ATOM 3057 O O . SER A 1 372 ? -17.860 21.463 1.612 1.00 92.38 372 SER A O 1
ATOM 3059 N N . GLN A 1 373 ? -16.156 20.137 2.226 1.00 91.00 373 GLN A N 1
ATOM 3060 C CA . GLN A 1 373 ? -15.169 21.198 2.463 1.00 91.00 373 GLN A CA 1
ATOM 3061 C C . GLN A 1 373 ? -14.127 21.322 1.343 1.00 91.00 373 GLN A C 1
ATOM 3063 O O . GLN A 1 373 ? -13.135 22.029 1.500 1.00 91.00 373 GLN A O 1
ATOM 3068 N N . GLY A 1 374 ? -14.308 20.617 0.224 1.00 89.81 374 GLY A N 1
ATOM 3069 C CA . GLY A 1 374 ? -13.359 20.623 -0.890 1.00 89.81 374 GLY A CA 1
ATOM 3070 C C . GLY A 1 374 ? -12.107 19.764 -0.669 1.00 89.81 374 GLY A C 1
ATOM 3071 O O . GLY A 1 374 ? -11.158 19.851 -1.448 1.00 89.81 374 GLY A O 1
ATOM 3072 N N . PHE A 1 375 ? -12.077 18.898 0.351 1.00 89.94 375 PHE A N 1
ATOM 3073 C CA . PHE A 1 375 ? -10.989 17.936 0.558 1.00 89.94 375 PHE A CA 1
ATOM 3074 C C . PHE A 1 375 ? -11.192 16.662 -0.277 1.00 89.94 375 PHE A C 1
ATOM 3076 O O . PHE A 1 375 ? -11.290 15.562 0.259 1.00 89.94 375 PHE A O 1
ATOM 3083 N N . GLU A 1 376 ? -11.243 16.795 -1.603 1.00 82.75 376 GLU A N 1
ATOM 3084 C CA . GLU A 1 376 ? -11.442 15.651 -2.512 1.00 82.75 376 GLU A CA 1
ATOM 3085 C C . GLU A 1 376 ? -10.188 14.781 -2.663 1.00 82.75 376 GLU A C 1
ATOM 3087 O O . GLU A 1 376 ? -10.271 13.564 -2.820 1.00 82.75 376 GLU A O 1
ATOM 3092 N N . ARG A 1 377 ? -8.992 15.389 -2.627 1.00 84.06 377 ARG A N 1
ATOM 3093 C CA . ARG A 1 377 ? -7.734 14.652 -2.798 1.00 84.06 377 ARG A CA 1
ATOM 3094 C C . ARG A 1 377 ? -6.609 15.180 -1.923 1.00 84.06 377 ARG A C 1
ATOM 3096 O O . ARG A 1 377 ? -5.844 16.064 -2.308 1.00 84.06 377 ARG A O 1
ATOM 3103 N N . ILE A 1 378 ? -6.464 14.557 -0.764 1.00 88.31 378 ILE A N 1
ATOM 3104 C CA . ILE A 1 378 ? -5.445 14.894 0.226 1.00 88.31 378 ILE A CA 1
ATOM 3105 C C . ILE A 1 378 ? -4.142 14.161 -0.112 1.00 88.31 378 ILE A C 1
ATOM 3107 O O . ILE A 1 378 ? -4.129 12.948 -0.300 1.00 88.31 378 ILE A O 1
ATOM 3111 N N . ARG A 1 379 ? -3.026 14.894 -0.184 1.00 85.81 379 ARG A N 1
ATOM 3112 C CA . ARG A 1 379 ? -1.695 14.331 -0.464 1.00 85.81 379 ARG A CA 1
ATOM 3113 C C . ARG A 1 379 ? -0.685 14.759 0.584 1.00 85.81 379 ARG A C 1
ATOM 3115 O O . ARG A 1 379 ? -0.792 15.853 1.135 1.00 85.81 379 ARG A O 1
ATOM 3122 N N . LEU A 1 380 ? 0.355 13.947 0.763 1.00 82.31 380 LEU A N 1
ATOM 3123 C CA . LEU A 1 380 ? 1.458 14.247 1.677 1.00 82.31 380 LEU A CA 1
ATOM 3124 C C . LEU A 1 380 ? 2.164 15.566 1.308 1.00 82.31 380 LEU A C 1
ATOM 3126 O O . LEU A 1 380 ? 2.532 16.353 2.175 1.00 82.31 380 LEU A O 1
ATOM 3130 N N . GLU A 1 381 ? 2.301 15.852 0.008 1.00 80.25 381 GLU A N 1
ATOM 3131 C CA . GLU A 1 381 ? 2.864 17.115 -0.485 1.00 80.25 381 GLU A CA 1
ATOM 3132 C C . GLU A 1 381 ? 1.901 18.311 -0.529 1.00 80.25 381 GLU A C 1
ATOM 3134 O O . GLU A 1 381 ? 2.322 19.399 -0.922 1.00 80.25 381 GLU A O 1
ATOM 3139 N N . GLY A 1 382 ? 0.623 18.134 -0.186 1.00 84.00 382 GLY A N 1
ATOM 3140 C CA . GLY A 1 382 ? -0.387 19.177 -0.351 1.00 84.00 382 GLY A CA 1
ATOM 3141 C C . GLY A 1 382 ? -0.225 20.306 0.667 1.00 84.00 382 GLY A C 1
ATOM 3142 O O . GLY A 1 382 ? -0.294 20.061 1.875 1.00 84.00 382 GLY A O 1
ATOM 3143 N N . LEU A 1 383 ? -0.074 21.537 0.176 1.00 84.25 383 LEU A N 1
ATOM 3144 C CA . LEU A 1 383 ? -0.034 22.765 0.972 1.00 84.25 383 LEU A CA 1
ATOM 3145 C C . LEU A 1 383 ? -1.208 23.679 0.605 1.00 84.25 383 LEU A C 1
ATOM 3147 O O . LEU A 1 383 ? -1.609 23.700 -0.559 1.00 84.25 383 LEU A O 1
ATOM 3151 N N . ASN A 1 384 ? -1.751 24.404 1.583 1.00 83.38 384 ASN A N 1
ATOM 3152 C CA . ASN A 1 384 ? -2.692 25.496 1.325 1.00 83.38 384 ASN A CA 1
ATOM 3153 C C . ASN A 1 384 ? -1.940 26.784 0.927 1.00 83.38 384 ASN A C 1
ATOM 3155 O O . ASN A 1 384 ? -0.709 26.813 0.867 1.00 83.38 384 ASN A O 1
ATOM 3159 N N . GLU A 1 385 ? -2.687 27.859 0.681 1.00 81.81 385 GLU A N 1
ATOM 3160 C CA . GLU A 1 385 ? -2.149 29.180 0.315 1.00 81.81 385 GLU A CA 1
ATOM 3161 C C . GLU A 1 385 ? -1.207 29.764 1.383 1.00 81.81 385 GLU A C 1
ATOM 3163 O O . GLU A 1 385 ? -0.263 30.478 1.054 1.00 81.81 385 GLU A O 1
ATOM 3168 N N . ASN A 1 386 ? -1.403 29.383 2.649 1.00 81.38 386 ASN A N 1
ATOM 3169 C CA . ASN A 1 386 ? -0.595 29.816 3.791 1.00 81.38 386 ASN A CA 1
ATOM 3170 C C . ASN A 1 386 ? 0.651 28.939 4.024 1.00 81.38 386 ASN A C 1
ATOM 3172 O O . ASN A 1 386 ? 1.414 29.180 4.958 1.00 81.38 386 ASN A O 1
ATOM 3176 N N . GLY A 1 387 ? 0.873 27.908 3.201 1.00 80.75 387 GLY A N 1
ATOM 3177 C CA . GLY A 1 387 ? 1.991 26.972 3.354 1.00 80.75 387 GLY A CA 1
ATOM 3178 C C . GLY A 1 387 ? 1.785 25.900 4.433 1.00 80.75 387 GLY A C 1
ATOM 3179 O O . GLY A 1 387 ? 2.730 25.196 4.792 1.00 80.75 387 GLY A O 1
ATOM 3180 N N . GLU A 1 388 ? 0.566 25.737 4.938 1.00 84.19 388 GLU A N 1
ATOM 3181 C CA . GLU A 1 388 ? 0.197 24.715 5.913 1.00 84.19 388 GLU A CA 1
ATOM 3182 C C . GLU A 1 388 ? -0.169 23.397 5.226 1.00 84.19 388 GLU A C 1
ATOM 3184 O O . GLU A 1 388 ? -0.676 23.356 4.102 1.00 84.19 388 GLU A O 1
ATOM 3189 N N . ARG A 1 389 ? 0.061 22.281 5.921 1.00 88.19 389 ARG A N 1
ATOM 3190 C CA . ARG A 1 389 ? -0.234 20.940 5.406 1.00 88.19 389 ARG A CA 1
ATOM 3191 C C . ARG A 1 389 ? -1.742 20.729 5.269 1.00 88.19 389 ARG A C 1
ATOM 3193 O O . ARG A 1 389 ? -2.449 20.638 6.268 1.00 88.19 389 ARG A O 1
ATOM 3200 N N . THR A 1 390 ? -2.213 20.528 4.041 1.00 90.88 390 THR A N 1
ATOM 3201 C CA . THR A 1 390 ? -3.634 20.251 3.739 1.00 90.88 390 THR A CA 1
ATOM 3202 C C . THR A 1 390 ? -4.187 19.066 4.529 1.00 90.88 390 THR A C 1
ATOM 3204 O O . THR A 1 390 ? -5.286 19.141 5.067 1.00 90.88 390 THR A O 1
ATOM 3207 N N . HIS A 1 391 ? -3.402 17.995 4.672 1.00 91.12 391 HIS A N 1
ATOM 3208 C CA . HIS A 1 391 ? -3.804 16.816 5.438 1.00 91.12 391 HIS A CA 1
ATOM 3209 C C . HIS A 1 391 ? -3.965 17.077 6.938 1.00 91.12 391 HIS A C 1
ATOM 3211 O O . HIS A 1 391 ? -4.787 16.432 7.579 1.00 91.12 391 HIS A O 1
ATOM 3217 N N . PHE A 1 392 ? -3.213 18.026 7.500 1.00 92.12 392 PHE A N 1
ATOM 3218 C CA . PHE A 1 392 ? -3.348 18.404 8.904 1.00 92.12 392 PHE A CA 1
ATOM 3219 C C . PHE A 1 392 ? -4.633 19.202 9.135 1.00 92.12 392 PHE A C 1
ATOM 3221 O O . PHE A 1 392 ? -5.367 18.917 10.076 1.00 92.12 392 PHE A O 1
ATOM 3228 N N . ILE A 1 393 ? -4.943 20.137 8.234 1.00 93.25 393 ILE A N 1
ATOM 3229 C CA . ILE A 1 393 ? -6.184 20.923 8.280 1.00 93.25 393 ILE A CA 1
ATOM 3230 C C . ILE A 1 393 ? -7.397 20.000 8.138 1.00 93.25 393 ILE A C 1
ATOM 3232 O O . ILE A 1 393 ? -8.318 20.060 8.949 1.00 93.25 393 ILE A O 1
ATOM 3236 N N . ALA A 1 394 ? -7.366 19.101 7.151 1.00 94.81 394 ALA A N 1
ATOM 3237 C CA . ALA A 1 394 ? -8.421 18.117 6.941 1.00 94.81 394 ALA A CA 1
ATOM 3238 C C . ALA A 1 394 ? -8.595 17.188 8.153 1.00 94.81 394 ALA A C 1
ATOM 3240 O O . ALA A 1 394 ? -9.723 16.886 8.533 1.00 94.81 394 ALA A O 1
ATOM 3241 N N . TYR A 1 395 ? -7.492 16.773 8.787 1.00 94.94 395 TYR A N 1
ATOM 3242 C CA . TYR A 1 395 ? -7.518 15.982 10.017 1.00 94.94 395 TYR A CA 1
ATOM 3243 C C . TYR A 1 395 ? -8.209 16.722 11.169 1.00 94.94 395 TYR A C 1
ATOM 3245 O O . TYR A 1 395 ? -9.120 16.159 11.772 1.00 94.94 395 TYR A O 1
ATOM 3253 N N . LEU A 1 396 ? -7.818 17.970 11.455 1.00 95.12 396 LEU A N 1
ATOM 3254 C CA . LEU A 1 396 ? -8.430 18.757 12.531 1.00 95.12 396 LEU A CA 1
ATOM 3255 C C . LEU A 1 396 ? -9.922 18.982 12.273 1.00 95.12 396 LEU A C 1
ATOM 3257 O O . LEU A 1 396 ? -10.740 18.716 13.150 1.00 95.12 396 LEU A O 1
ATOM 3261 N N . TYR A 1 397 ? -10.273 19.385 11.048 1.00 96.19 397 TYR A N 1
ATOM 3262 C CA . TYR A 1 397 ? -11.662 19.558 10.638 1.00 96.19 397 TYR A CA 1
ATOM 3263 C C . TYR A 1 397 ? -12.474 18.277 10.850 1.00 96.19 397 TYR A C 1
ATOM 3265 O O . TYR A 1 397 ? -13.512 18.298 11.512 1.00 96.19 397 TYR A O 1
ATOM 3273 N N . LEU A 1 398 ? -11.998 17.150 10.313 1.00 96.94 398 LEU A N 1
ATOM 3274 C CA . LEU A 1 398 ? -12.722 15.888 10.381 1.00 96.94 398 LEU A CA 1
ATOM 3275 C C . LEU A 1 398 ? -12.876 15.412 11.827 1.00 96.94 398 LEU A C 1
ATOM 3277 O O . LEU A 1 398 ? -13.966 15.001 12.213 1.00 96.94 398 LEU A O 1
ATOM 3281 N N . ARG A 1 399 ? -11.819 15.510 12.639 1.00 96.25 399 ARG A N 1
ATOM 3282 C CA . ARG A 1 399 ? -11.863 15.177 14.067 1.00 96.25 399 ARG A CA 1
ATOM 3283 C C . ARG A 1 399 ? -12.943 15.977 14.793 1.00 96.25 399 ARG A C 1
ATOM 3285 O O . ARG A 1 399 ? -13.726 15.400 15.545 1.00 96.25 399 ARG A O 1
ATOM 3292 N N . ASP A 1 400 ? -13.004 17.285 14.564 1.00 96.44 400 ASP A N 1
ATOM 3293 C CA . ASP A 1 400 ? -13.971 18.156 15.233 1.00 96.44 400 ASP A CA 1
ATOM 3294 C C . ASP A 1 400 ? -15.409 17.834 14.786 1.00 96.44 400 ASP A C 1
ATOM 3296 O O . ASP A 1 400 ? -16.319 17.786 15.616 1.00 96.44 400 ASP A O 1
ATOM 3300 N N . GLN A 1 401 ? -15.613 17.502 13.505 1.00 96.94 401 GLN A N 1
ATOM 3301 C CA . GLN A 1 401 ? -16.906 17.015 13.008 1.00 96.94 401 GLN A CA 1
ATOM 3302 C C . GLN A 1 401 ? -17.306 15.669 13.620 1.00 96.94 401 GLN A C 1
ATOM 3304 O O . GLN A 1 401 ? -18.470 15.489 13.972 1.00 96.94 401 GLN A O 1
ATOM 3309 N N . ILE A 1 402 ? -16.369 14.726 13.756 1.00 96.69 402 ILE A N 1
ATOM 3310 C CA . ILE A 1 402 ? -16.639 13.419 14.370 1.00 96.69 402 ILE A CA 1
ATOM 3311 C C . ILE A 1 402 ? -17.016 13.602 15.842 1.00 96.69 402 ILE A C 1
ATOM 3313 O O . ILE A 1 402 ? -17.989 13.008 16.296 1.00 96.69 402 ILE A O 1
ATOM 3317 N N . ASN A 1 403 ? -16.300 14.458 16.579 1.00 96.06 403 ASN A N 1
ATOM 3318 C CA . ASN A 1 403 ? -16.636 14.776 17.968 1.00 96.06 403 ASN A CA 1
ATOM 3319 C C . ASN A 1 403 ? -18.052 15.346 18.094 1.00 96.06 403 ASN A C 1
ATOM 3321 O O . ASN A 1 403 ? -18.810 14.913 18.961 1.00 96.06 403 ASN A O 1
ATOM 3325 N N . LEU A 1 404 ? -18.422 16.282 17.213 1.00 95.19 404 LEU A N 1
ATOM 3326 C CA . LEU A 1 404 ? -19.767 16.851 17.185 1.00 95.19 404 LEU A CA 1
ATOM 3327 C C . LEU A 1 404 ? -20.820 15.767 16.907 1.00 95.19 404 LEU A C 1
ATOM 3329 O O . LEU A 1 404 ? -21.822 15.681 17.610 1.00 95.19 404 LEU A O 1
ATOM 3333 N N . HIS A 1 405 ? -20.567 14.902 15.924 1.00 95.31 405 HIS A N 1
ATOM 3334 C CA . HIS A 1 405 ? -21.472 13.814 15.549 1.00 95.31 405 HIS A CA 1
ATOM 3335 C C . HIS A 1 405 ? -21.672 12.811 16.692 1.00 95.31 405 HIS A C 1
ATOM 3337 O O . HIS A 1 405 ? -22.812 12.516 17.053 1.00 95.31 405 HIS A O 1
ATOM 3343 N N . ILE A 1 406 ? -20.583 12.367 17.329 1.00 93.94 406 ILE A N 1
ATOM 3344 C CA . ILE A 1 406 ? -20.619 11.469 18.494 1.00 93.94 406 ILE A CA 1
ATOM 3345 C C . ILE A 1 406 ? -21.383 12.117 19.656 1.00 93.94 406 ILE A C 1
ATOM 3347 O O . ILE A 1 406 ? -22.208 11.457 20.285 1.00 93.94 406 ILE A O 1
ATOM 3351 N N . ALA A 1 407 ? -21.166 13.410 19.922 1.00 93.25 407 ALA A N 1
ATOM 3352 C CA . ALA A 1 407 ? -21.875 14.129 20.982 1.00 93.25 407 ALA A CA 1
ATOM 3353 C C . ALA A 1 407 ? -23.392 14.201 20.735 1.00 93.25 407 ALA A C 1
ATOM 3355 O O . ALA A 1 407 ? -24.170 14.156 21.685 1.00 93.25 407 ALA A O 1
ATOM 3356 N N . THR A 1 408 ? -23.815 14.277 19.470 1.00 92.31 408 THR A N 1
ATOM 3357 C CA . THR A 1 408 ? -25.240 14.285 19.095 1.00 92.31 408 THR A CA 1
ATOM 3358 C C . THR A 1 408 ? -25.897 12.904 19.066 1.00 92.31 408 THR A C 1
ATOM 3360 O O . THR A 1 408 ? -27.112 12.842 18.917 1.00 92.31 408 THR A O 1
ATOM 3363 N N . GLN A 1 409 ? -25.127 11.814 19.197 1.00 88.12 409 GLN A N 1
ATOM 3364 C CA . GLN A 1 409 ? -25.615 10.428 19.083 1.00 88.12 409 GLN A CA 1
ATOM 3365 C C . GLN A 1 409 ? -26.420 10.169 17.792 1.00 88.12 409 GLN A C 1
ATOM 3367 O O . GLN A 1 409 ? -27.380 9.403 17.780 1.00 88.12 409 GLN A O 1
ATOM 3372 N N . SER A 1 410 ? -26.034 10.838 16.703 1.00 87.62 410 SER A N 1
ATOM 3373 C CA . SER A 1 410 ? -26.699 10.715 15.404 1.00 87.62 410 SER A CA 1
ATOM 3374 C C . SER A 1 410 ? -26.257 9.448 14.665 1.00 87.62 410 SER A C 1
ATOM 3376 O O . SER A 1 410 ? -25.122 8.995 14.813 1.00 87.62 410 SER A O 1
ATOM 3378 N N . GLU A 1 411 ? -27.120 8.917 13.801 1.00 90.56 411 GLU A N 1
ATOM 3379 C CA . GLU A 1 411 ? -26.748 7.856 12.857 1.00 90.56 411 GLU A CA 1
ATOM 3380 C C . GLU A 1 411 ? -25.961 8.427 11.652 1.00 90.56 411 GLU A C 1
ATOM 3382 O O . GLU A 1 411 ? -26.230 9.558 11.226 1.00 90.56 411 GLU A O 1
ATOM 3387 N N . PRO A 1 412 ? -24.996 7.683 11.070 1.00 92.75 412 PRO A N 1
ATOM 3388 C CA . PRO A 1 412 ? -24.532 6.359 11.491 1.00 92.75 412 PRO A CA 1
ATOM 3389 C C . PRO A 1 412 ? -23.656 6.418 12.750 1.00 92.75 412 PRO A C 1
ATOM 3391 O O . PRO A 1 412 ? -22.954 7.407 12.985 1.00 92.75 412 PRO A O 1
ATOM 3394 N N . GLN A 1 413 ? -23.650 5.342 13.536 1.00 92.44 413 GLN A N 1
ATOM 3395 C CA . GLN A 1 413 ? -22.711 5.190 14.650 1.00 92.44 413 GLN A CA 1
ATOM 3396 C C . GLN A 1 413 ? -21.275 5.022 14.140 1.00 92.44 413 GLN A C 1
ATOM 3398 O O . GLN A 1 413 ? -20.881 3.967 13.644 1.00 92.44 413 GLN A O 1
ATOM 3403 N N . LEU A 1 414 ? -20.476 6.080 14.286 1.00 93.19 414 LEU A N 1
ATOM 3404 C CA . LEU A 1 414 ? -19.085 6.094 13.839 1.00 93.19 414 LEU A CA 1
ATOM 3405 C C . LEU A 1 414 ? -18.228 5.185 14.727 1.00 93.19 414 LEU A C 1
ATOM 3407 O O . LEU A 1 414 ? -18.136 5.402 15.937 1.00 93.19 414 LEU A O 1
ATOM 3411 N N . ARG A 1 415 ? -17.572 4.188 14.126 1.00 90.25 415 ARG A N 1
ATOM 3412 C CA . ARG A 1 415 ? -16.765 3.188 14.845 1.00 90.25 415 ARG A CA 1
ATOM 3413 C C . ARG A 1 415 ? -15.561 2.716 14.029 1.00 90.25 415 ARG A C 1
ATOM 3415 O O . ARG A 1 415 ? -15.425 3.025 12.851 1.00 90.25 415 ARG A O 1
ATOM 3422 N N . GLU A 1 416 ? -14.656 1.998 14.681 1.00 85.19 416 GLU A N 1
ATOM 3423 C CA . GLU A 1 416 ? -13.516 1.337 14.033 1.00 85.19 416 GLU A CA 1
ATOM 3424 C C . GLU A 1 416 ? -13.914 -0.076 13.578 1.00 85.19 416 GLU A C 1
ATOM 3426 O O . GLU A 1 416 ? -14.894 -0.629 14.076 1.00 85.19 416 GLU A O 1
ATOM 3431 N N . CYS A 1 417 ? -13.159 -0.670 12.6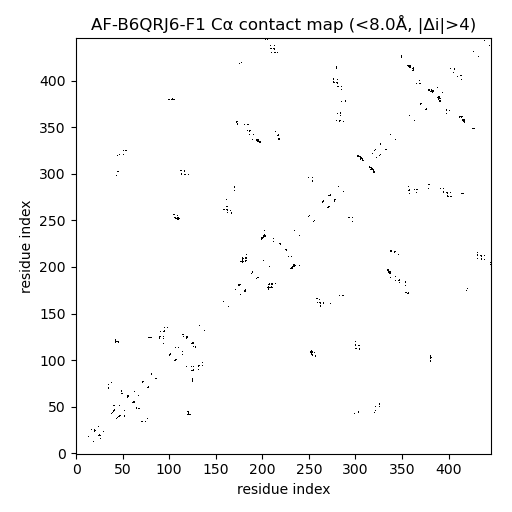47 1.00 79.94 417 CYS A N 1
ATOM 3432 C CA . CYS A 1 417 ? -13.370 -2.070 12.279 1.00 79.94 417 CYS A CA 1
ATOM 3433 C C . CYS A 1 417 ? -13.128 -2.972 13.490 1.00 79.94 417 CYS A C 1
ATOM 3435 O O . CYS A 1 417 ? -12.132 -2.824 14.208 1.00 79.94 417 CYS A O 1
ATOM 3437 N N . GLU A 1 418 ? -14.015 -3.940 13.680 1.00 73.00 418 GLU A N 1
ATOM 3438 C CA . GLU A 1 418 ? -13.828 -4.985 14.676 1.00 73.00 418 GLU A CA 1
ATOM 3439 C C . GLU A 1 418 ? -12.731 -5.951 14.210 1.00 73.00 418 GLU A C 1
ATOM 3441 O O . GLU A 1 418 ? -12.499 -6.155 13.014 1.00 73.00 418 GLU A O 1
ATOM 3446 N N . LYS A 1 419 ? -11.982 -6.512 15.164 1.00 63.72 419 LYS A N 1
ATOM 3447 C CA . LYS A 1 419 ? -10.974 -7.519 14.827 1.00 63.72 419 LYS A CA 1
ATOM 3448 C C . LYS A 1 419 ? -11.707 -8.812 14.478 1.00 63.72 419 LYS A C 1
ATOM 3450 O O . LYS A 1 419 ? -12.515 -9.233 15.297 1.00 63.72 419 LYS A O 1
ATOM 3455 N N . PRO A 1 420 ? -11.384 -9.473 13.355 1.00 58.06 420 PRO A N 1
ATOM 3456 C CA . PRO A 1 420 ? -12.010 -10.746 13.028 1.00 58.06 420 PRO A CA 1
ATOM 3457 C C . PRO A 1 420 ? -11.683 -11.770 14.120 1.00 58.06 420 PRO A C 1
ATOM 3459 O O . PRO A 1 420 ? -10.502 -12.050 14.375 1.00 58.06 420 PRO A O 1
ATOM 3462 N N . THR A 1 421 ? -12.713 -12.300 14.779 1.00 56.03 421 THR A N 1
ATOM 3463 C CA . THR A 1 421 ? -12.570 -13.328 15.814 1.00 56.03 421 THR A CA 1
ATOM 3464 C C . THR A 1 421 ? -12.509 -14.703 15.148 1.00 56.03 421 THR A C 1
ATOM 3466 O O . THR A 1 421 ? -13.164 -14.944 14.139 1.00 56.03 421 THR A O 1
ATOM 3469 N N . GLN A 1 422 ? -11.722 -15.640 15.691 1.00 52.25 422 GLN A N 1
ATOM 3470 C CA . GLN A 1 422 ? -11.666 -17.009 15.147 1.00 52.25 422 GLN A CA 1
ATOM 3471 C C . GLN A 1 422 ? -13.025 -17.733 15.204 1.00 52.25 422 GLN A C 1
ATOM 3473 O O . GLN A 1 422 ? -13.260 -18.624 14.395 1.00 52.25 422 GLN A O 1
ATOM 3478 N N . GLU A 1 423 ? -13.909 -17.346 16.130 1.00 49.97 423 GLU A N 1
ATOM 3479 C CA . GLU A 1 423 ? -15.241 -17.939 16.323 1.00 49.97 423 GLU A CA 1
ATOM 3480 C C . GLU A 1 423 ? -16.256 -17.538 15.239 1.00 49.97 423 GLU A C 1
ATOM 3482 O O . GLU A 1 423 ? -17.229 -18.253 15.018 1.00 49.97 423 GLU A O 1
ATOM 3487 N N . GLU A 1 424 ? -16.021 -16.432 14.530 1.00 50.16 424 GLU A N 1
ATOM 3488 C CA . GLU A 1 424 ? -16.934 -15.897 13.508 1.00 50.16 424 GLU A CA 1
ATOM 3489 C C . GLU A 1 424 ? -16.716 -16.529 12.124 1.00 50.16 424 GLU A C 1
ATOM 3491 O O . GLU A 1 424 ? -17.459 -16.239 11.187 1.00 50.16 424 GLU A O 1
ATOM 3496 N N . LEU A 1 425 ? -15.711 -17.402 11.973 1.00 52.62 425 LEU A N 1
ATOM 3497 C CA . LEU A 1 425 ? -15.436 -18.075 10.709 1.00 52.62 425 LEU A CA 1
ATOM 3498 C C . LEU A 1 425 ? -15.941 -19.513 10.693 1.00 52.62 425 LEU A C 1
ATOM 3500 O O . LEU A 1 425 ? -15.450 -20.395 11.399 1.00 52.62 425 LEU A O 1
ATOM 3504 N N . HIS A 1 426 ? -16.839 -19.773 9.751 1.00 57.78 426 HIS A N 1
ATOM 3505 C CA . HIS A 1 426 ? -17.194 -21.114 9.314 1.00 57.78 426 HIS A CA 1
ATOM 3506 C C . HIS A 1 426 ? -16.075 -21.701 8.438 1.00 57.78 426 HIS A C 1
ATOM 3508 O O . HIS A 1 426 ? -16.223 -21.831 7.228 1.00 57.78 426 HIS A O 1
ATOM 3514 N N . LEU A 1 427 ? -14.930 -22.035 9.043 1.00 63.19 427 LEU A N 1
ATOM 3515 C CA . LEU A 1 427 ? -13.827 -22.689 8.336 1.00 63.19 427 LEU A CA 1
ATOM 3516 C C . LEU A 1 427 ? -14.258 -24.082 7.864 1.00 63.19 427 LEU A C 1
ATOM 3518 O O . LEU A 1 427 ? -14.809 -24.873 8.637 1.00 63.19 427 LEU A O 1
ATOM 3522 N N . GLN A 1 428 ? -13.955 -24.416 6.608 1.00 66.94 428 GLN A N 1
ATOM 3523 C CA . GLN A 1 428 ? -14.163 -25.759 6.084 1.00 66.94 428 GLN A CA 1
ATOM 3524 C C . GLN A 1 428 ? -13.554 -26.822 6.999 1.00 66.94 428 GLN A C 1
ATOM 3526 O O . GLN A 1 428 ? -12.384 -26.733 7.378 1.00 66.94 428 GLN A O 1
ATOM 3531 N N . GLN A 1 429 ? -14.306 -27.895 7.272 1.00 65.56 429 GLN A N 1
ATOM 3532 C CA . GLN A 1 429 ? -13.812 -29.027 8.067 1.00 65.56 429 GLN A CA 1
ATOM 3533 C C . GLN A 1 429 ? -12.484 -29.576 7.518 1.00 65.56 429 GLN A C 1
ATOM 3535 O O . GLN A 1 429 ? -11.621 -29.979 8.293 1.00 65.56 429 GLN A O 1
ATOM 3540 N N . GLY A 1 430 ? -12.293 -29.547 6.192 1.00 72.00 430 GLY A N 1
ATOM 3541 C CA . GLY A 1 430 ? -11.046 -29.944 5.535 1.00 72.00 430 GLY A CA 1
ATOM 3542 C C . GLY A 1 430 ? -9.863 -29.029 5.867 1.00 72.00 430 GLY A C 1
ATOM 3543 O O . GLY A 1 430 ? -8.812 -29.524 6.274 1.00 72.00 430 GLY A O 1
ATOM 3544 N N . LEU A 1 431 ? -10.037 -27.709 5.751 1.00 82.75 431 LEU A N 1
ATOM 3545 C CA . LEU A 1 431 ? -9.004 -26.720 6.078 1.00 82.75 431 LEU A CA 1
ATOM 3546 C C . LEU A 1 431 ? -8.670 -26.740 7.577 1.00 82.75 431 LEU A C 1
ATOM 3548 O O . LEU A 1 431 ? -7.497 -26.813 7.942 1.00 82.75 431 LEU A O 1
ATOM 3552 N N . GLN A 1 432 ? -9.696 -26.764 8.433 1.00 80.25 432 GLN A N 1
ATOM 3553 C CA . GLN A 1 432 ? -9.564 -26.826 9.891 1.00 80.25 432 GLN A CA 1
ATOM 3554 C C . GLN A 1 432 ? -8.821 -28.086 10.338 1.00 80.25 432 GLN A C 1
ATOM 3556 O O . GLN A 1 432 ? -7.952 -28.034 11.208 1.00 80.25 432 GLN A O 1
ATOM 3561 N N . LYS A 1 433 ? -9.145 -29.231 9.729 1.00 81.06 433 LYS A N 1
ATOM 3562 C CA . LYS A 1 433 ? -8.494 -30.507 10.021 1.00 81.06 433 LYS A CA 1
ATOM 3563 C C . LYS A 1 433 ? -7.016 -30.461 9.659 1.00 81.06 433 LYS A C 1
ATOM 3565 O O . LYS A 1 433 ? -6.188 -30.751 10.513 1.00 81.06 433 LYS A O 1
ATOM 3570 N N . VAL A 1 434 ? -6.682 -30.030 8.440 1.00 82.62 434 VAL A N 1
ATOM 3571 C CA . VAL A 1 434 ? -5.280 -29.916 8.010 1.00 82.62 434 VAL A CA 1
ATOM 3572 C C . VAL A 1 434 ? -4.517 -28.935 8.900 1.00 82.62 434 VAL A C 1
ATOM 3574 O O . VAL A 1 434 ? -3.401 -29.244 9.300 1.00 82.62 434 VAL A O 1
ATOM 3577 N N . ALA A 1 435 ? -5.116 -27.795 9.257 1.00 82.62 435 ALA A N 1
ATOM 3578 C CA . ALA A 1 435 ? -4.524 -26.811 10.165 1.00 82.62 435 ALA A CA 1
ATOM 3579 C C . ALA A 1 435 ? -4.293 -27.366 11.585 1.00 82.62 435 ALA A C 1
ATOM 3581 O O . ALA A 1 435 ? -3.276 -27.069 12.209 1.00 82.62 435 ALA A O 1
ATOM 3582 N N . THR A 1 436 ? -5.202 -28.208 12.078 1.00 82.31 436 THR A N 1
ATOM 3583 C CA . THR A 1 436 ? -5.094 -28.845 13.397 1.00 82.31 436 THR A CA 1
ATOM 3584 C C . THR A 1 436 ? -4.021 -29.937 13.396 1.00 82.31 436 THR A C 1
ATOM 3586 O O . THR A 1 436 ? -3.149 -29.959 14.268 1.00 82.31 436 THR A O 1
ATOM 3589 N N . ASP A 1 437 ? -4.028 -30.803 12.378 1.00 80.31 437 ASP A N 1
ATOM 3590 C CA . ASP A 1 437 ? -3.006 -31.834 12.156 1.00 80.31 437 ASP A CA 1
ATOM 3591 C C . ASP A 1 437 ? -1.605 -31.212 12.082 1.00 80.31 437 ASP A C 1
ATOM 3593 O O . ASP A 1 437 ? -0.639 -31.772 12.601 1.00 80.31 437 ASP A O 1
ATOM 3597 N N . LEU A 1 438 ? -1.527 -30.020 11.490 1.00 75.81 438 LEU A N 1
ATOM 3598 C CA . LEU A 1 438 ? -0.356 -29.161 11.399 1.00 75.81 438 LEU A CA 1
ATOM 3599 C C . LEU A 1 438 ? 0.165 -28.681 12.751 1.00 75.81 438 LEU A C 1
ATOM 3601 O O . LEU A 1 438 ? 1.340 -28.866 13.061 1.00 75.81 438 LEU A O 1
ATOM 3605 N N . THR A 1 439 ? -0.705 -28.089 13.570 1.00 76.44 439 THR A N 1
ATOM 3606 C CA . THR A 1 439 ? -0.328 -27.607 14.907 1.00 76.44 439 THR A CA 1
ATOM 3607 C C . THR A 1 439 ? 0.129 -28.728 15.838 1.00 76.44 439 THR A C 1
ATOM 3609 O O . THR A 1 439 ? 0.913 -28.481 16.747 1.00 76.44 439 THR A O 1
ATOM 3612 N N . ASN A 1 440 ? -0.298 -29.967 15.582 1.00 78.38 440 ASN A N 1
ATOM 3613 C CA . ASN A 1 440 ? 0.114 -31.142 16.347 1.00 78.38 440 ASN A CA 1
ATOM 3614 C C . ASN A 1 440 ? 1.493 -31.693 15.934 1.00 78.38 440 ASN A C 1
ATOM 3616 O O . ASN A 1 440 ? 2.012 -32.594 16.595 1.00 78.38 440 ASN A O 1
ATOM 3620 N N . GLN A 1 441 ? 2.108 -31.186 14.858 1.00 74.19 441 GLN A N 1
ATOM 3621 C CA . GLN A 1 441 ? 3.429 -31.637 14.422 1.00 74.19 441 GLN A CA 1
ATOM 3622 C C . GLN A 1 441 ? 4.552 -31.012 15.277 1.00 74.19 441 GLN A C 1
ATOM 3624 O O . GLN A 1 441 ? 4.660 -29.784 15.335 1.00 74.19 441 GLN A O 1
ATOM 3629 N N . PRO A 1 442 ? 5.471 -31.814 15.858 1.00 70.81 442 PRO A N 1
ATOM 3630 C CA . PRO A 1 442 ? 6.547 -31.307 16.722 1.00 70.81 442 PRO A CA 1
ATOM 3631 C C . PRO A 1 442 ? 7.475 -30.293 16.043 1.00 70.81 442 PRO A C 1
ATOM 3633 O O . PRO A 1 442 ? 8.029 -29.412 16.693 1.00 70.81 442 PRO A O 1
ATOM 3636 N N . TRP A 1 443 ? 7.652 -30.415 14.727 1.00 73.12 443 TRP A N 1
ATOM 3637 C CA . TRP A 1 443 ? 8.516 -29.538 13.938 1.00 73.12 443 TRP A CA 1
ATOM 3638 C C . TRP A 1 443 ? 7.854 -28.204 13.554 1.00 73.12 443 TRP A C 1
ATOM 3640 O O . TRP A 1 443 ? 8.540 -27.329 13.029 1.00 73.12 443 TRP A O 1
ATOM 3650 N N . PHE A 1 444 ? 6.546 -28.043 13.790 1.00 65.12 444 PHE A N 1
ATOM 3651 C CA . PHE A 1 444 ? 5.769 -26.906 13.291 1.00 65.12 444 PHE A CA 1
ATOM 3652 C C . PHE A 1 444 ? 5.643 -25.747 14.294 1.00 65.12 444 PHE A C 1
ATOM 3654 O O . PHE A 1 444 ? 5.679 -24.585 13.899 1.00 65.12 444 PHE A O 1
ATOM 3661 N N . LEU A 1 445 ? 5.553 -26.039 15.596 1.00 58.41 445 LEU A N 1
ATOM 3662 C CA . LEU A 1 445 ? 5.473 -25.020 16.659 1.00 58.41 445 LEU A CA 1
ATOM 3663 C C . LEU A 1 445 ? 6.793 -24.789 17.420 1.00 58.41 445 LEU A C 1
ATOM 3665 O O . LEU A 1 445 ? 6.854 -23.879 18.248 1.00 58.41 445 LEU A O 1
ATOM 3669 N N . GLY A 1 446 ? 7.821 -25.610 17.171 1.00 50.53 446 GLY A N 1
ATOM 3670 C CA . GLY A 1 446 ? 9.131 -25.541 17.839 1.00 50.53 446 GLY A CA 1
ATOM 3671 C C . GLY A 1 446 ? 10.090 -24.514 17.261 1.00 50.53 446 GLY A C 1
ATOM 3672 O O . GLY A 1 446 ? 9.931 -24.123 16.083 1.00 50.53 446 GLY A O 1
#

Secondary structure (DSSP, 8-state):
--PPPPP--------HHHHHHHTT--HHHHHHHHHHHHHIIIIII---HHHHHHHHHHTT----HHHHHHHHHHTT--SS---HHHHHHHHHHHHHHHHHHHHTSTTTT--HHHHHHHHHHTT---S-HHHHHTTS-HHHHHHHHHHHHHTTTTTTS---HHHHHHHHHHHHSSS--SHHHHHHHHHHHHHHH--B-S-B---S-GGGHHHHHHHHHHHHTTSTT--HHHHB-PPPTTTTHHHHHHHHHHIIIIIHHHHHHHHHHHHTT---TT-HHHHHHHHHHHHHHHHHHHHHHHHHHHTSEEPPPTT-TT---EEHHHHHHSPPTTPPP-PBPP-HHHHHHHHHTT---TT-SS-HHHHHHHHHHHHHTT-S---TT-B-TTS-BHHHHHHHHHHHHHHHHHHHTPSS---PPPPPPGGG----HHHHHHHHHHHT-HHHH-

Sequence (446 aa):
MPAGRPPSDYCSFPNNSKALQQWGISRTNYESELEDKIKELYFKQGLRDHEIIHALETNGIKISQSTLKTIRLRIGLRRRVVNAEDIQNTNDLVRAEVQKQLNSGRIEGYGRGHLYRFFRLKGYNIARIEKIMAAGDERRIKFLAQIISGVWMAMLHYPSEVSKSMLQLMLSLNINRTQISVLQRFLKVLQETKIQPRYIRPDKGGETVLVAAAHYLLLKEQYKNLLLQDCYLYSTSTSDQRIQAWWSRLTKSLLFIFREYFLKLSNDGHFQKNSLADRIAILAIYIPMAREEIASYVKVWNTRQITKQSHRNHSISGQSNVLYHLLEDGIPDYGSKPDQVVLETLLDEHNFELDEYLPLDTLNWCQQKLHSQGFERIRLEGLNENGERTHFIAYLYLRDQINLHIATQSEPQLRECEKPTQEELHLQQGLQKVATDLTNQPWFLG

Radius of gyration: 27.01 Å; Cα contacts (8 Å, |Δi|>4): 391; chains: 1; bounding box: 58×68×90 Å

InterPro domains:
  IPR058913 Integrase core domain, putative [PF24764] (169-312)

Nearest PDB structures (foldseek):
  6pkw-assembly1_D  TM=9.738E-02  e=7.364E+00  Danio rerio

Foldseek 3Di:
DDDDDDDDPDPDDDDVVVVCVVVVHDPVNVLVVVLVLLLCCCQLQVDDLVLSQLVCVVVVHHDDSVRSVVSCVVVVNDLDDDDPVVQVVLLVVVLVVVVLCVLLVQFLLPDLLLSVSLVSNVVRNHPHVCVSVVVPDPPSNVVSVVCVVPVVVVVVVDDPPQLVVLLCLLVCLLVVLALQLVQLVLLVCCVVVLWQAQADEDAQDPSCLLVLLLSCVQCPVVDPPDDSCRHYHYDDPVVCCVVVVVVVSCCSNGVVSVSVVSSCCVVVVVADPPQQLLSLLCLLQPNVQVVVSVVSSVSSQQSGWDDDDPVCPVDDTGRNCCVPPPDDPPDDDNTDGTDPVSSVVSNVQSPDDSSDWFPPQLNVVLQVQCVVVVNNDAYSSDADPVRDRPSSVSSSSSSVVVVVCVVVVDPPPGGTDDRDDPVPGPDPPSSVVSSVVQVPDPVRND

Organism: Talaromyces marneffei (strain ATCC 18224 / CBS 334.59 / QM 7333) (NCBI:txid441960)

pLDDT: mean 70.3, std 17.6, range [24.3, 96.94]